Protein AF-0000000082913498 (afdb_homodimer)

Nearest PDB structures (foldseek):
  2z2r-assembly1_A  TM=8.458E-01  e=5.304E-20  Saccharomyces cerevisiae
  5g2e-assembly1_I  TM=8.192E-01  e=2.249E-18  Saccharomyces cerevisiae
  5day-assembly1_A  TM=7.873E-01  e=2.917E-09  Arabidopsis thaliana
  7mto-assembly1_A-2  TM=7.334E-01  e=2.317E-09  Homo sapiens
  5day-assembly1_B  TM=7.048E-01  e=5.846E-08  Arabidopsis thaliana

Solvent-accessible surface area (backbone atoms only — not comparable to full-atom values): 32397 Å² total; per-residue (Å²): 129,83,75,75,80,75,78,72,75,72,74,79,76,79,71,68,78,64,65,76,74,54,85,67,75,54,87,61,90,76,51,63,61,64,88,55,48,38,52,42,44,25,41,51,55,51,45,50,54,49,44,53,56,48,48,54,52,44,39,49,48,46,44,53,50,31,47,52,50,39,53,48,49,59,65,44,40,63,52,52,48,52,46,35,29,43,42,70,33,73,46,87,50,79,86,46,94,54,72,83,71,81,59,83,62,82,50,37,43,81,37,46,54,40,44,19,44,48,62,33,75,86,47,23,80,42,52,39,74,62,39,47,68,54,34,48,37,39,64,48,70,46,76,44,63,33,56,58,83,58,24,39,40,31,40,39,39,34,38,49,92,56,87,32,46,69,51,49,61,48,40,36,37,35,30,26,53,57,80,68,64,100,56,63,66,39,69,41,40,42,91,79,47,48,67,44,78,89,50,34,49,45,47,42,80,42,78,38,74,45,78,69,65,91,75,65,83,81,67,74,80,46,67,44,76,44,80,38,82,48,85,31,46,70,46,67,27,56,50,75,80,79,62,74,59,61,83,77,46,54,69,66,56,48,50,50,49,50,51,51,52,49,51,52,49,50,46,53,48,43,41,63,66,42,43,60,75,38,36,69,64,41,51,76,132,83,76,74,78,75,77,70,73,73,71,79,75,79,67,66,77,64,65,76,75,54,84,65,75,54,87,62,89,75,50,64,60,64,89,54,48,36,53,43,47,24,41,50,55,52,45,50,54,49,45,53,55,48,47,54,52,44,39,51,49,46,43,53,50,31,47,53,51,38,52,47,51,57,66,46,41,64,53,53,50,51,46,35,29,42,42,69,32,73,48,88,51,79,86,46,95,55,72,83,71,80,59,83,61,82,50,37,44,79,38,46,53,40,43,18,44,48,62,31,75,86,46,23,80,44,53,38,75,61,38,48,68,54,34,48,36,39,63,45,72,48,77,44,64,33,59,58,82,58,24,40,39,31,40,39,38,34,37,49,93,56,85,32,45,69,52,49,62,48,39,35,37,37,30,24,55,57,78,71,61,98,56,61,68,38,67,42,40,42,90,79,48,47,67,44,78,90,50,32,49,45,46,42,81,40,78,39,76,45,78,68,64,89,78,65,83,81,66,74,81,46,67,46,76,43,79,40,83,47,84,31,46,70,46,67,27,56,49,76,80,78,62,69,60,61,84,75,46,52,70,68,57,46,51,49,48,50,50,51,51,50,52,51,48,51,45,54,49,42,42,64,72,42,43,60,76,38,36,69,65,40,51,75

Structure (mmCIF, N/CA/C/O backbone):
data_AF-0000000082913498-model_v1
#
loop_
_entity.id
_entity.type
_entity.pdbx_description
1 polymer 'Nucleosome assembly protein'
#
loop_
_atom_site.group_PDB
_atom_site.id
_atom_site.type_symbol
_atom_site.label_atom_id
_atom_site.label_alt_id
_atom_site.label_comp_id
_atom_site.label_asym_id
_atom_site.label_entity_id
_atom_site.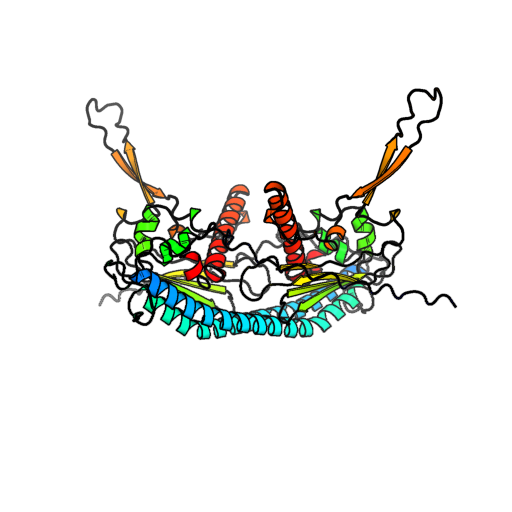label_seq_id
_atom_site.pdbx_PDB_ins_code
_atom_site.Cartn_x
_atom_site.Cartn_y
_atom_site.Cartn_z
_atom_site.occupancy
_atom_site.B_iso_or_equiv
_atom_site.auth_seq_id
_atom_site.auth_comp_id
_atom_site.auth_asym_id
_atom_site.auth_atom_id
_atom_site.pdbx_PDB_model_num
ATOM 1 N N . MET A 1 1 ? -52.719 -20.5 -25.984 1 22.86 1 MET A N 1
ATOM 2 C CA . MET A 1 1 ? -52.031 -19.266 -26.375 1 22.86 1 MET A CA 1
ATOM 3 C C . MET A 1 1 ? -51.438 -18.562 -25.172 1 22.86 1 MET A C 1
ATOM 5 O O . MET A 1 1 ? -51.156 -17.359 -25.219 1 22.86 1 MET A O 1
ATOM 9 N N . PHE A 1 2 ? -51.312 -19.266 -24.094 1 24.94 2 PHE A N 1
ATOM 10 C CA . PHE A 1 2 ? -51.062 -18.828 -22.734 1 24.94 2 PHE A CA 1
ATOM 11 C C . PHE A 1 2 ? -49.688 -18.156 -22.625 1 24.94 2 PHE A C 1
ATOM 13 O O . PHE A 1 2 ? -48.688 -18.797 -22.859 1 24.94 2 PHE A O 1
ATOM 20 N N . ALA A 1 3 ? -49.719 -16.812 -22.953 1 23.58 3 ALA A N 1
ATOM 21 C CA . ALA A 1 3 ? -48.625 -15.828 -23.047 1 23.58 3 ALA A CA 1
ATOM 22 C C . ALA A 1 3 ? -47.875 -15.711 -21.719 1 23.58 3 ALA A C 1
ATOM 24 O O . ALA A 1 3 ? -48.469 -15.422 -20.672 1 23.58 3 ALA A O 1
ATOM 25 N N . GLY A 1 4 ? -46.938 -16.609 -21.484 1 21.88 4 GLY A N 1
ATOM 26 C CA . GLY A 1 4 ? -46.125 -16.797 -20.312 1 21.88 4 GLY A CA 1
ATOM 27 C C . GLY A 1 4 ? -45.438 -15.516 -19.844 1 21.88 4 GLY A C 1
ATOM 28 O O . GLY A 1 4 ? -44.781 -14.828 -20.625 1 21.88 4 GLY A O 1
ATOM 29 N N . LYS A 1 5 ? -46.156 -14.828 -18.812 1 27.31 5 LYS A N 1
ATOM 30 C CA . LYS A 1 5 ? -45.719 -13.586 -18.188 1 27.31 5 LYS A CA 1
ATOM 31 C C . LYS A 1 5 ? -44.25 -13.625 -17.844 1 27.31 5 LYS A C 1
ATOM 33 O O . LYS A 1 5 ? -43.781 -14.555 -17.172 1 27.31 5 LYS A O 1
ATOM 38 N N . SER A 1 6 ? -43.406 -13.062 -18.703 1 22.58 6 SER A N 1
ATOM 39 C CA . SER A 1 6 ? -41.969 -12.852 -18.641 1 22.58 6 SER A CA 1
ATOM 40 C C . SER A 1 6 ? -41.531 -12.227 -17.312 1 22.58 6 SER A C 1
ATOM 42 O O . SER A 1 6 ? -42.031 -11.148 -16.953 1 22.58 6 SER A O 1
ATOM 44 N N . LEU A 1 7 ? -41.438 -13.016 -16.266 1 24.48 7 LEU A N 1
ATOM 45 C CA . LEU A 1 7 ? -41.031 -12.609 -14.93 1 24.48 7 LEU A CA 1
ATOM 46 C C . LEU A 1 7 ? -39.812 -11.664 -15 1 24.48 7 LEU A C 1
ATOM 48 O O . LEU A 1 7 ? -38.719 -12.086 -15.375 1 24.48 7 LEU A O 1
ATOM 52 N N . GLN A 1 8 ? -40.031 -10.445 -15.328 1 20.69 8 GLN A N 1
ATOM 53 C CA . GLN A 1 8 ? -39.031 -9.375 -15.32 1 20.69 8 GLN A CA 1
ATOM 54 C C . GLN A 1 8 ? -38.312 -9.289 -13.977 1 20.69 8 GLN A C 1
ATOM 56 O O . GLN A 1 8 ? -38.938 -8.977 -12.961 1 20.69 8 GLN A O 1
ATOM 61 N N . LYS A 1 9 ? -37.406 -10.125 -13.711 1 24 9 LYS A N 1
ATOM 62 C CA . LYS A 1 9 ? -36.594 -10.047 -12.5 1 24 9 LYS A CA 1
ATOM 63 C C . LYS A 1 9 ? -36.156 -8.617 -12.242 1 24 9 LYS A C 1
ATOM 65 O O . LYS A 1 9 ? -35.469 -8.008 -13.086 1 24 9 LYS A O 1
ATOM 70 N N . LYS A 1 10 ? -36.969 -7.906 -11.477 1 25.33 10 LYS A N 1
ATOM 71 C CA . LYS A 1 10 ? -36.531 -6.594 -11 1 25.33 10 LYS A CA 1
ATOM 72 C C . LYS A 1 10 ? -35.062 -6.625 -10.57 1 25.33 10 LYS A C 1
ATOM 74 O O . LYS A 1 10 ? -34.625 -7.57 -9.914 1 25.33 10 LYS A O 1
ATOM 79 N N . ALA A 1 11 ? -34.25 -5.832 -11.242 1 24.7 11 ALA A N 1
ATOM 80 C CA . ALA A 1 11 ? -32.812 -5.645 -11.047 1 24.7 11 ALA A CA 1
ATOM 81 C C . ALA A 1 11 ? -32.5 -5.375 -9.578 1 24.7 11 ALA A C 1
ATOM 83 O O . ALA A 1 11 ? -33.188 -4.609 -8.914 1 24.7 11 ALA A O 1
ATOM 84 N N . PRO A 1 12 ? -31.828 -6.309 -8.891 1 23.59 12 PRO A N 1
ATOM 85 C CA . PRO A 1 12 ? -31.562 -6.113 -7.465 1 23.59 12 PRO A CA 1
ATOM 86 C C . PRO A 1 12 ? -31.031 -4.719 -7.148 1 23.59 12 PRO A C 1
ATOM 88 O O . PRO A 1 12 ? -30.266 -4.152 -7.93 1 23.59 12 PRO A O 1
ATOM 91 N N . GLU A 1 13 ? -31.828 -3.869 -6.531 1 23.19 13 GLU A N 1
ATOM 92 C CA . GLU A 1 13 ? -31.531 -2.523 -6.055 1 23.19 13 GLU A CA 1
ATOM 93 C C . GLU A 1 13 ? -30.156 -2.467 -5.406 1 23.19 13 GLU A C 1
ATOM 95 O O . GLU A 1 13 ? -29.828 -3.285 -4.539 1 23.19 13 GLU A O 1
ATOM 100 N N . VAL A 1 14 ? -29.156 -1.965 -6.078 1 24.67 14 VAL A N 1
ATOM 101 C CA . VAL A 1 14 ? -27.75 -1.746 -5.734 1 24.67 14 VAL A CA 1
ATOM 102 C C . VAL A 1 14 ? -27.656 -1.043 -4.383 1 24.67 14 VAL A C 1
ATOM 104 O O . VAL A 1 14 ? -28.219 0.04 -4.195 1 24.67 14 VAL A O 1
ATOM 107 N N . GLU A 1 15 ? -27.641 -1.832 -3.371 1 24.17 15 GLU A N 1
ATOM 108 C CA . GLU A 1 15 ? -27.594 -1.285 -2.018 1 24.17 15 GLU A CA 1
ATOM 109 C C . GLU A 1 15 ? -26.484 -0.237 -1.889 1 24.17 15 GLU A C 1
ATOM 111 O O . GLU A 1 15 ? -25.469 -0.311 -2.578 1 24.17 15 GLU A O 1
ATOM 116 N N . PRO A 1 16 ? -26.766 0.846 -1.164 1 24.5 16 PRO A N 1
ATOM 117 C CA . PRO A 1 16 ? -25.953 2.059 -1.035 1 24.5 16 PRO A CA 1
ATOM 118 C C . PRO A 1 16 ? -24.531 1.771 -0.554 1 24.5 16 PRO A C 1
ATOM 120 O O . PRO A 1 16 ? -24.297 0.757 0.105 1 24.5 16 PRO A O 1
ATOM 123 N N . GLU A 1 17 ? -23.562 2.328 -1.152 1 25.02 17 GLU A N 1
ATOM 124 C CA . GLU A 1 17 ? -22.094 2.402 -1.129 1 25.02 17 GLU A CA 1
ATOM 125 C C . GLU A 1 17 ? -21.578 2.598 0.292 1 25.02 17 GLU A C 1
ATOM 127 O O . GLU A 1 17 ? -21.984 3.529 0.987 1 25.02 17 GLU A O 1
ATOM 132 N N . ILE A 1 18 ? -21.328 1.613 0.997 1 25.02 18 ILE A N 1
ATOM 133 C CA . ILE A 1 18 ? -20.797 1.727 2.354 1 25.02 18 ILE A CA 1
ATOM 134 C C . ILE A 1 18 ? -19.562 2.611 2.355 1 25.02 18 ILE A C 1
ATOM 136 O O . ILE A 1 18 ? -18.531 2.242 1.793 1 25.02 18 ILE A O 1
ATOM 140 N N . VAL A 1 19 ? -19.547 3.918 2.332 1 27.22 19 VAL A N 1
ATOM 141 C CA . VAL A 1 19 ? -18.531 4.949 2.508 1 27.22 19 VAL A CA 1
ATOM 142 C C . VAL A 1 19 ? -17.797 4.734 3.832 1 27.22 19 VAL A C 1
ATOM 144 O O . VAL A 1 19 ? -18.406 4.352 4.832 1 27.22 19 VAL A O 1
ATOM 147 N N . PRO A 1 20 ? -16.578 4.344 3.789 1 31.3 20 PRO A N 1
ATOM 148 C CA . PRO A 1 20 ? -15.859 4.289 5.066 1 31.3 20 PRO A CA 1
ATOM 149 C C . PRO A 1 20 ? -16.297 5.379 6.039 1 31.3 20 PRO A C 1
ATOM 151 O O . PRO A 1 20 ? -16.594 6.504 5.617 1 31.3 20 PRO A O 1
ATOM 154 N N . GLU A 1 21 ? -16.688 4.965 7.176 1 29.7 21 GLU A N 1
ATOM 155 C CA . GLU A 1 21 ? -17.234 5.844 8.211 1 29.7 21 GLU A CA 1
ATOM 156 C C . GLU A 1 21 ? -16.266 6.984 8.523 1 29.7 21 GLU A C 1
ATOM 158 O O . GLU A 1 21 ? -15.188 6.75 9.07 1 29.7 21 GLU A O 1
ATOM 163 N N . TYR A 1 22 ? -15.828 7.965 7.598 1 33 22 TYR A N 1
ATOM 164 C CA . TYR A 1 22 ? -15.508 9.234 8.242 1 33 22 TYR A CA 1
ATOM 165 C C . TYR A 1 22 ? -16.234 9.367 9.578 1 33 22 TYR A C 1
ATOM 167 O O . TYR A 1 22 ? -17.25 8.727 9.797 1 33 22 TYR A O 1
ATOM 175 N N . PRO A 1 23 ? -15.547 9.922 10.664 1 33.66 23 PRO A N 1
ATOM 176 C CA . PRO A 1 23 ? -16.453 10.062 11.797 1 33.66 23 PRO A CA 1
ATOM 177 C C . PRO A 1 23 ? -17.922 10.133 11.367 1 33.66 23 PRO A C 1
ATOM 179 O O . PRO A 1 23 ? -18.25 10.781 10.367 1 33.66 23 PRO A O 1
ATOM 182 N N . ASP A 1 24 ? -18.562 9.031 11.398 1 33.25 24 ASP A N 1
ATOM 183 C CA . ASP A 1 24 ? -20.016 8.961 11.25 1 33.25 24 ASP A CA 1
ATOM 184 C C . ASP A 1 24 ? -20.656 10.312 11.547 1 33.25 24 ASP A C 1
ATOM 186 O O . ASP A 1 24 ? -20.344 10.953 12.555 1 33.25 24 ASP A O 1
ATOM 190 N N . ASP A 1 25 ? -21.047 10.969 10.469 1 34.12 25 ASP A N 1
ATOM 191 C CA . ASP A 1 25 ? -22.141 11.914 10.641 1 34.12 25 ASP A CA 1
ATOM 192 C C . ASP A 1 25 ? -23.203 11.367 11.594 1 34.12 25 ASP A C 1
ATOM 194 O O . ASP A 1 25 ? -24.109 10.648 11.164 1 34.12 25 ASP A O 1
ATOM 198 N N . ASP A 1 26 ? -22.891 10.766 12.664 1 33.53 26 ASP A N 1
ATOM 199 C CA . ASP A 1 26 ? -24.078 10.75 13.508 1 33.53 26 ASP A CA 1
ATOM 200 C C . ASP A 1 26 ? -24.984 11.945 13.203 1 33.53 26 ASP A C 1
ATOM 202 O O . ASP A 1 26 ? -24.484 13.055 12.969 1 33.53 26 ASP A O 1
ATOM 206 N N . ASP A 1 27 ? -26.078 11.719 12.617 1 38.12 27 ASP A N 1
ATOM 207 C CA . ASP A 1 27 ? -27.219 12.617 12.414 1 38.12 27 ASP A CA 1
ATOM 208 C C . ASP A 1 27 ? -27.25 13.703 13.492 1 38.12 27 ASP A C 1
ATOM 210 O O . ASP A 1 27 ? -28.219 14.469 13.57 1 38.12 27 ASP A O 1
ATOM 214 N N . GLY A 1 28 ? -26.562 13.422 14.664 1 39.97 28 GLY A N 1
ATOM 215 C CA . GLY A 1 28 ? -26.672 14.625 15.484 1 39.97 28 GLY A CA 1
ATOM 216 C C . GLY A 1 28 ? -25.922 15.812 14.898 1 39.97 28 GLY A C 1
ATOM 217 O O . GLY A 1 28 ? -25.078 15.648 14.023 1 39.97 28 GLY A O 1
ATOM 218 N N . ASP A 1 29 ? -26.219 17.141 15.07 1 46.59 29 ASP A N 1
ATOM 219 C CA . ASP A 1 29 ? -25.734 18.484 14.797 1 46.59 29 ASP A CA 1
ATOM 220 C C . ASP A 1 29 ? -24.219 18.594 15.023 1 46.59 29 ASP A C 1
ATOM 222 O O . ASP A 1 29 ? -23.766 19.406 15.828 1 46.59 29 ASP A O 1
ATOM 226 N N . PHE A 1 30 ? -23.453 17.562 14.836 1 51.53 30 PHE A N 1
ATOM 227 C CA . PHE A 1 30 ? -22.031 17.797 15.07 1 51.53 30 PHE A CA 1
ATOM 228 C C . PHE A 1 30 ? -21.469 18.75 14.031 1 51.53 30 PHE A C 1
ATOM 230 O O . PHE A 1 30 ? -21.453 18.438 12.836 1 51.53 30 PHE A O 1
ATOM 237 N N . ASP A 1 31 ? -21.328 19.938 14.258 1 64.75 31 ASP A N 1
ATOM 238 C CA . ASP A 1 31 ? -20.656 21 13.508 1 64.75 31 ASP A CA 1
ATOM 239 C C . ASP A 1 31 ? -19.141 20.906 13.68 1 64.75 31 ASP A C 1
ATOM 241 O O . ASP A 1 31 ? -18.609 21.328 14.711 1 64.75 31 ASP A O 1
ATOM 245 N N . PRO A 1 32 ? -18.438 20.156 12.797 1 66.31 32 PRO A N 1
ATOM 246 C CA . PRO A 1 32 ? -16.984 20.047 12.922 1 66.31 32 PRO A CA 1
ATOM 247 C C . PRO A 1 32 ? -16.297 21.391 13.141 1 66.31 32 PRO A C 1
ATOM 249 O O . PRO A 1 32 ? -15.141 21.438 13.562 1 66.31 32 PRO A O 1
ATOM 252 N N . MET A 1 33 ? -17.047 22.328 12.867 1 74.94 33 MET A N 1
ATOM 253 C CA . MET A 1 33 ? -16.484 23.672 13.047 1 74.94 33 MET A CA 1
ATOM 254 C C . MET A 1 33 ? -16.938 24.266 14.375 1 74.94 33 MET A C 1
ATOM 256 O O . MET A 1 33 ? -16.609 25.422 14.672 1 74.94 33 MET A O 1
ATOM 260 N N . ALA A 1 34 ? -17.578 23.328 15.109 1 74.12 34 ALA A N 1
ATOM 261 C CA . ALA A 1 34 ? -18.062 23.828 16.391 1 74.12 34 ALA A CA 1
ATOM 262 C C . ALA A 1 34 ? -16.922 24.281 17.297 1 74.12 34 ALA A C 1
ATOM 264 O O . ALA A 1 34 ? -15.93 23.547 17.453 1 74.12 34 ALA A O 1
ATOM 265 N N . GLY A 1 35 ? -16.906 25.469 17.766 1 80.5 35 GLY A N 1
ATOM 266 C CA . GLY A 1 35 ? -15.922 25.984 18.703 1 80.5 35 GLY A CA 1
ATOM 267 C C . GLY A 1 35 ? -14.867 26.859 18.047 1 80.5 35 GLY A C 1
ATOM 268 O O . GLY A 1 35 ? -14.078 27.516 18.734 1 80.5 35 GLY A O 1
ATOM 269 N N . LEU A 1 36 ? -14.898 26.797 16.766 1 87.69 36 LEU A N 1
ATOM 270 C CA . LEU A 1 36 ? -13.938 27.641 16.062 1 87.69 36 LEU A CA 1
ATOM 271 C C . LEU A 1 36 ? -14.422 29.094 16 1 87.69 36 LEU A C 1
ATOM 273 O O . LEU A 1 36 ? -15.633 29.344 15.977 1 87.69 36 LEU A O 1
ATOM 277 N N . THR A 1 37 ? -13.438 29.984 16.047 1 89.75 37 THR A N 1
ATOM 278 C CA . THR A 1 37 ? -13.781 31.391 15.859 1 89.75 37 THR A CA 1
ATOM 279 C C . THR A 1 37 ? -14.273 31.641 14.438 1 89.75 37 THR A C 1
ATOM 281 O O . THR A 1 37 ? -14.039 30.828 13.539 1 89.75 37 THR A O 1
ATOM 284 N N . ALA A 1 38 ? -14.922 32.719 14.234 1 88.56 38 ALA A N 1
ATOM 285 C CA . ALA A 1 38 ? -15.445 33.062 12.914 1 88.56 38 ALA A CA 1
ATOM 286 C C . ALA A 1 38 ? -14.32 33.156 11.891 1 88.56 38 ALA A C 1
ATOM 288 O O . ALA A 1 38 ? -14.477 32.719 10.742 1 88.56 38 ALA A O 1
ATOM 289 N N . GLY A 1 39 ? -13.227 33.75 12.305 1 89.06 39 GLY A N 1
ATOM 290 C CA . GLY A 1 39 ? -12.086 33.875 11.406 1 89.06 39 GLY A CA 1
ATOM 291 C C . GLY A 1 39 ? -11.562 32.531 10.945 1 89.06 39 GLY A C 1
ATOM 292 O O . GLY A 1 39 ? -11.297 32.312 9.758 1 89.06 39 GLY A O 1
ATOM 293 N N . VAL A 1 40 ? -11.516 31.625 11.875 1 92.81 40 VAL A N 1
ATOM 294 C CA . VAL A 1 40 ? -11.016 30.281 11.562 1 92.81 40 VAL A CA 1
ATOM 295 C C . VAL A 1 40 ? -12.047 29.531 10.734 1 92.81 40 VAL A C 1
ATOM 297 O O . VAL A 1 40 ? -11.695 28.797 9.812 1 92.81 40 VAL A O 1
ATOM 300 N N . GLN A 1 41 ? -13.273 29.719 10.992 1 92.56 41 GLN A N 1
ATOM 301 C CA . GLN A 1 41 ? -14.328 29.078 10.211 1 92.56 41 GLN A CA 1
ATOM 302 C C . GLN A 1 41 ? -14.25 29.5 8.742 1 92.56 41 GLN A C 1
ATOM 304 O O . GLN A 1 41 ? -14.391 28.672 7.844 1 92.56 41 GLN A O 1
ATOM 309 N N . ARG A 1 42 ? -14.047 30.766 8.523 1 92.62 42 ARG A N 1
ATOM 310 C CA . ARG A 1 42 ? -13.922 31.266 7.152 1 92.62 42 ARG A CA 1
ATOM 311 C C . ARG A 1 42 ? -12.742 30.594 6.441 1 92.62 42 ARG A C 1
ATOM 313 O O . ARG A 1 42 ? -12.852 30.234 5.27 1 92.62 42 ARG A O 1
ATOM 320 N N . ARG A 1 43 ? -11.734 30.484 7.184 1 94.62 43 ARG A N 1
ATOM 321 C CA . ARG A 1 43 ? -10.547 29.891 6.594 1 94.62 43 ARG A CA 1
ATOM 322 C C . ARG A 1 43 ? -10.758 28.406 6.32 1 94.62 43 ARG A C 1
ATOM 324 O O . ARG A 1 43 ? -10.289 27.875 5.305 1 94.62 43 ARG A O 1
ATOM 331 N N . VAL A 1 44 ? -11.492 27.719 7.168 1 94.94 44 VAL A N 1
ATOM 332 C CA . VAL A 1 44 ? -11.797 26.297 6.957 1 94.94 44 VAL A CA 1
ATOM 333 C C . VAL A 1 44 ? -12.664 26.141 5.711 1 94.94 44 VAL A C 1
ATOM 335 O O . VAL A 1 44 ? -12.445 25.234 4.91 1 94.94 44 VAL A O 1
ATOM 338 N N . LEU A 1 45 ? -13.57 27.016 5.551 1 94.12 45 LEU A N 1
ATOM 339 C CA . LEU A 1 45 ? -14.406 26.969 4.355 1 94.12 45 LEU A CA 1
ATOM 340 C C . LEU A 1 45 ? -13.578 27.203 3.1 1 94.12 45 LEU A C 1
ATOM 342 O O . LEU A 1 45 ? -13.805 26.547 2.074 1 94.12 45 LEU A O 1
ATOM 346 N N . ALA A 1 46 ? -12.648 28.109 3.184 1 95.12 46 ALA A N 1
ATOM 347 C CA . ALA A 1 46 ? -11.742 28.344 2.064 1 95.12 46 ALA A CA 1
ATOM 348 C C . ALA A 1 46 ? -10.914 27.109 1.753 1 95.12 46 ALA A C 1
ATOM 350 O O . ALA A 1 46 ? -10.719 26.766 0.585 1 95.12 46 ALA A O 1
ATOM 351 N N . LEU A 1 47 ? -10.453 26.469 2.816 1 97.06 47 LEU A N 1
ATOM 352 C CA . LEU A 1 47 ? -9.656 25.266 2.65 1 97.06 47 LEU A CA 1
ATOM 353 C C . LEU A 1 47 ? -10.484 24.156 2.004 1 97.06 47 LEU A C 1
ATOM 355 O O . LEU A 1 47 ? -9.961 23.375 1.205 1 97.06 47 LEU A O 1
ATOM 359 N N . LYS A 1 48 ? -11.727 24.062 2.354 1 95.38 48 LYS A N 1
ATOM 360 C CA . LYS A 1 48 ? -12.594 23.047 1.768 1 95.38 48 LYS A CA 1
ATOM 361 C C . LYS A 1 48 ? -12.758 23.266 0.267 1 95.38 48 LYS A C 1
ATOM 363 O O . LYS A 1 48 ? -12.891 22.312 -0.496 1 95.38 48 LYS A O 1
ATOM 368 N N . LYS A 1 49 ? -12.758 24.516 -0.159 1 95.75 49 LYS A N 1
ATOM 369 C CA . LYS A 1 49 ? -12.812 24.797 -1.59 1 95.75 49 LYS A CA 1
ATOM 370 C C . LYS A 1 49 ? -11.539 24.312 -2.289 1 95.75 49 LYS A C 1
ATOM 372 O O . LYS A 1 49 ? -11.609 23.734 -3.373 1 95.75 49 LYS A O 1
ATOM 377 N N . VAL A 1 50 ? -10.438 24.609 -1.668 1 96.94 50 VAL A N 1
ATOM 378 C CA . VAL A 1 50 ? -9.18 24.109 -2.205 1 96.94 50 VAL A CA 1
ATOM 379 C C . VAL A 1 50 ? -9.203 22.594 -2.266 1 96.94 50 VAL A C 1
ATOM 381 O O . VAL A 1 50 ? -8.766 21.984 -3.252 1 96.94 50 VAL A O 1
ATOM 384 N N . GLN A 1 51 ? -9.766 21.938 -1.231 1 96.25 51 GLN A N 1
ATOM 385 C CA . GLN A 1 51 ? -9.859 20.484 -1.156 1 96.25 51 GLN A CA 1
ATOM 386 C C . GLN A 1 51 ? -10.68 19.922 -2.312 1 96.25 51 GLN A C 1
ATOM 388 O O . GLN A 1 51 ? -10.344 18.875 -2.877 1 96.25 51 GLN A O 1
ATOM 393 N N . THR A 1 52 ? -11.727 20.609 -2.631 1 96.06 52 THR A N 1
ATOM 394 C CA . THR A 1 52 ? -12.57 20.172 -3.732 1 96.06 52 THR A CA 1
ATOM 395 C C . THR A 1 52 ? -11.781 20.141 -5.039 1 96.06 52 THR A C 1
ATOM 397 O O . THR A 1 52 ? -11.906 19.188 -5.816 1 96.06 52 THR A O 1
ATOM 400 N N . LYS A 1 53 ? -10.977 21.125 -5.273 1 96.5 53 LYS A N 1
ATOM 401 C CA . LYS A 1 53 ? -10.117 21.156 -6.457 1 96.5 53 LYS A CA 1
ATOM 402 C C . LYS A 1 53 ? -9.102 20.031 -6.418 1 96.5 53 LYS A C 1
ATOM 404 O O . LYS A 1 53 ? -8.852 19.375 -7.434 1 96.5 53 LYS A O 1
ATOM 409 N N . ALA A 1 54 ? -8.586 19.828 -5.262 1 95.5 54 ALA A N 1
ATOM 410 C CA . ALA A 1 54 ? -7.598 18.766 -5.09 1 95.5 54 ALA A CA 1
ATOM 411 C C . ALA A 1 54 ? -8.219 17.391 -5.324 1 95.5 54 ALA A C 1
ATOM 413 O O . ALA A 1 54 ? -7.59 16.516 -5.922 1 95.5 54 ALA A O 1
ATOM 414 N N . ASP A 1 55 ? -9.398 17.234 -4.879 1 93.12 55 ASP A N 1
ATOM 415 C CA . ASP A 1 55 ? -10.109 15.977 -5.062 1 93.12 55 ASP A CA 1
ATOM 416 C C . ASP A 1 55 ? -10.32 15.68 -6.547 1 93.12 55 ASP A C 1
ATOM 418 O O . ASP A 1 55 ? -10.203 14.531 -6.977 1 93.12 55 ASP A O 1
ATOM 422 N N . GLU A 1 56 ? -10.633 16.656 -7.254 1 93.12 56 GLU A N 1
ATOM 423 C CA . GLU A 1 56 ? -10.828 16.484 -8.688 1 93.12 56 GLU A CA 1
ATOM 424 C C . GLU A 1 56 ? -9.523 16.062 -9.367 1 93.12 56 GLU A C 1
ATOM 426 O O . GLU A 1 56 ? -9.516 15.172 -10.219 1 93.12 56 GLU A O 1
ATOM 431 N N . LEU A 1 57 ? -8.516 16.719 -8.992 1 94.12 57 LEU A N 1
ATOM 432 C CA . LEU A 1 57 ? -7.211 16.375 -9.539 1 94.12 57 LEU A CA 1
ATOM 433 C C . LEU A 1 57 ? -6.805 14.961 -9.125 1 94.12 57 LEU A C 1
ATOM 435 O O . LEU A 1 57 ? -6.23 14.219 -9.922 1 94.12 57 LEU A O 1
ATOM 439 N N . ALA A 1 58 ? -7.109 14.633 -7.875 1 91.38 58 ALA A N 1
ATOM 440 C CA . ALA A 1 58 ? -6.809 13.297 -7.367 1 91.38 58 ALA A CA 1
ATOM 441 C C . ALA A 1 58 ? -7.57 12.227 -8.148 1 91.38 58 ALA A C 1
ATOM 443 O O . ALA A 1 58 ? -7.039 11.148 -8.414 1 91.38 58 ALA A O 1
ATOM 444 N N . LYS A 1 59 ? -8.758 12.523 -8.445 1 88.12 59 LYS A N 1
ATOM 445 C CA . LYS A 1 59 ? -9.547 11.609 -9.258 1 88.12 59 LYS A CA 1
ATOM 446 C C . LYS A 1 59 ? -8.898 11.383 -10.617 1 88.12 59 LYS A C 1
ATOM 448 O O . LYS A 1 59 ? -8.805 10.25 -11.094 1 88.12 59 LYS A O 1
ATOM 453 N N . GLN A 1 60 ? -8.438 12.414 -11.211 1 90 60 GLN A N 1
ATOM 454 C CA . GLN A 1 60 ? -7.758 12.305 -12.492 1 90 60 GLN A CA 1
ATOM 455 C C . GLN A 1 60 ? -6.461 11.516 -12.359 1 90 60 GLN A C 1
ATOM 457 O O . GLN A 1 60 ? -6.129 10.703 -13.227 1 90 60 GLN A O 1
ATOM 462 N N . PHE A 1 61 ? -5.758 11.727 -11.336 1 90.38 61 PHE A N 1
ATOM 463 C CA . PHE A 1 61 ? -4.539 10.977 -11.062 1 90.38 61 PHE A CA 1
ATOM 464 C C . PHE A 1 61 ? -4.832 9.484 -10.961 1 90.38 61 PHE A C 1
ATOM 466 O O . PHE A 1 61 ? -4.117 8.664 -11.547 1 90.38 61 PHE A O 1
ATOM 473 N N . ALA A 1 62 ? -5.848 9.195 -10.258 1 86.69 62 ALA A N 1
ATOM 474 C CA . ALA A 1 62 ? -6.227 7.793 -10.086 1 86.69 62 ALA A CA 1
ATOM 475 C C . ALA A 1 62 ? -6.562 7.148 -11.422 1 86.69 62 ALA A C 1
ATOM 477 O O . ALA A 1 62 ? -6.18 6.004 -11.688 1 86.69 62 ALA A O 1
ATOM 478 N N . ILE A 1 63 ? -7.242 7.855 -12.227 1 87.06 63 ILE A N 1
ATOM 479 C CA . ILE A 1 63 ? -7.617 7.367 -13.547 1 87.06 63 ILE A CA 1
ATOM 480 C C . ILE A 1 63 ? -6.363 7.133 -14.383 1 87.06 63 ILE A C 1
ATOM 482 O O . ILE A 1 63 ? -6.223 6.086 -15.023 1 87.06 63 ILE A O 1
ATOM 486 N N . ASP A 1 64 ? -5.477 8.086 -14.352 1 90.81 64 ASP A N 1
ATOM 487 C CA . ASP A 1 64 ? -4.258 7.965 -15.148 1 90.81 64 ASP A CA 1
ATOM 488 C C . ASP A 1 64 ? -3.367 6.844 -14.617 1 90.81 64 ASP A C 1
ATOM 490 O O . ASP A 1 64 ? -2.693 6.16 -15.391 1 90.81 64 ASP A O 1
ATOM 494 N N . GLN A 1 65 ? -3.361 6.664 -13.297 1 90.31 65 GLN A N 1
ATOM 495 C CA . GLN A 1 65 ? -2.639 5.543 -12.711 1 90.31 65 GLN A CA 1
ATOM 496 C C . GLN A 1 65 ? -3.211 4.211 -13.18 1 90.31 65 GLN A C 1
ATOM 498 O O . GLN A 1 65 ? -2.461 3.295 -13.531 1 90.31 65 GLN A O 1
ATOM 503 N N . ALA A 1 66 ? -4.508 4.109 -13.172 1 87.25 66 ALA A N 1
ATOM 504 C CA . ALA A 1 66 ? -5.164 2.883 -13.617 1 87.25 66 ALA A CA 1
ATOM 505 C C . ALA A 1 66 ? -4.871 2.604 -15.094 1 87.25 66 ALA A C 1
ATOM 507 O O . ALA A 1 66 ? -4.621 1.457 -15.477 1 87.25 66 ALA A O 1
ATOM 508 N N . LYS A 1 67 ? -4.898 3.641 -15.859 1 91.44 67 LYS A N 1
ATOM 509 C CA . LYS A 1 67 ? -4.598 3.49 -17.281 1 91.44 67 LYS A CA 1
ATOM 510 C C . LYS A 1 67 ? -3.164 3.006 -17.484 1 91.44 67 LYS A C 1
ATOM 512 O O . LYS A 1 67 ? -2.914 2.141 -18.328 1 91.44 67 LYS A O 1
ATOM 517 N N . LEU A 1 68 ? -2.273 3.596 -16.766 1 93.69 68 LEU A N 1
ATOM 518 C CA . LEU A 1 68 ? -0.88 3.17 -16.844 1 93.69 68 LEU A CA 1
ATOM 519 C C . LEU A 1 68 ? -0.732 1.711 -16.438 1 93.69 68 LEU A C 1
ATOM 521 O O . LEU A 1 68 ? -0.037 0.938 -17.094 1 93.69 68 LEU A O 1
ATOM 525 N N . GLN A 1 69 ? -1.38 1.341 -15.328 1 91 69 GLN A N 1
ATOM 526 C CA . GLN A 1 69 ? -1.339 -0.043 -14.867 1 91 69 GLN A CA 1
ATOM 527 C C . GLN A 1 69 ? -1.912 -0.99 -15.922 1 91 69 GLN A C 1
ATOM 529 O O . GLN A 1 69 ? -1.32 -2.031 -16.219 1 91 69 GLN A O 1
ATOM 534 N N . ALA A 1 70 ? -3.018 -0.622 -16.516 1 91.19 70 ALA A N 1
ATOM 535 C CA . ALA A 1 70 ? -3.654 -1.444 -17.531 1 91.19 70 ALA A CA 1
ATOM 536 C C . ALA A 1 70 ? -2.738 -1.62 -18.75 1 91.19 70 ALA A C 1
ATOM 538 O O . ALA A 1 70 ? -2.637 -2.715 -19.297 1 91.19 70 ALA A O 1
ATOM 539 N N . GLU A 1 71 ? -2.125 -0.561 -19.109 1 95.12 71 GLU A N 1
ATOM 540 C CA . GLU A 1 71 ? -1.196 -0.612 -20.234 1 95.12 71 GLU A CA 1
ATOM 541 C C . GLU A 1 71 ? -0.072 -1.611 -19.984 1 95.12 71 GLU A C 1
ATOM 543 O O . GLU A 1 71 ? 0.284 -2.395 -20.859 1 95.12 71 GLU A O 1
ATOM 548 N N . TYR A 1 72 ? 0.451 -1.582 -18.859 1 94.19 72 TYR A N 1
ATOM 549 C CA . TYR A 1 72 ? 1.575 -2.461 -18.547 1 94.19 72 TYR A CA 1
ATOM 550 C C . TYR A 1 72 ? 1.105 -3.896 -18.344 1 94.19 72 TYR A C 1
ATOM 552 O O . TYR A 1 72 ? 1.826 -4.844 -18.672 1 94.19 72 TYR A O 1
ATOM 560 N N . MET A 1 73 ? -0.098 -4.066 -17.812 1 92.25 73 MET A N 1
ATOM 561 C CA . MET A 1 73 ? -0.631 -5.426 -17.734 1 92.25 73 MET A CA 1
ATOM 562 C C . MET A 1 73 ? -0.721 -6.059 -19.109 1 92.25 73 MET A C 1
ATOM 564 O O . MET A 1 73 ? -0.462 -7.25 -19.281 1 92.25 73 MET A O 1
ATOM 568 N N . LEU A 1 74 ? -1.031 -5.273 -20.078 1 93.94 74 LEU A N 1
ATOM 569 C CA . LEU A 1 74 ? -1.072 -5.754 -21.453 1 93.94 74 LEU A CA 1
ATOM 570 C C . LEU A 1 74 ? 0.323 -6.125 -21.938 1 93.94 74 LEU A C 1
ATOM 572 O O . LEU A 1 74 ? 0.496 -7.133 -22.641 1 93.94 74 LEU A O 1
ATOM 576 N N . LYS A 1 75 ? 1.289 -5.324 -21.562 1 96.69 75 LYS A N 1
ATOM 577 C CA . LYS A 1 75 ? 2.67 -5.594 -21.938 1 96.69 75 LYS A CA 1
ATOM 578 C C . LYS A 1 75 ? 3.191 -6.859 -21.266 1 96.69 75 LYS A C 1
ATOM 580 O O . LYS A 1 75 ? 4.012 -7.582 -21.828 1 96.69 75 LYS A O 1
ATOM 585 N N . PHE A 1 76 ? 2.723 -7.141 -20.031 1 96.81 76 PHE A N 1
ATOM 586 C CA . PHE A 1 76 ? 3.125 -8.344 -19.312 1 96.81 76 PHE A CA 1
ATOM 587 C C . PHE A 1 76 ? 2.443 -9.57 -19.891 1 96.81 76 PHE A C 1
ATOM 589 O O . PHE A 1 76 ? 2.938 -10.695 -19.75 1 96.81 76 PHE A O 1
ATOM 596 N N . GLY A 1 77 ? 1.396 -9.422 -20.578 1 96.19 77 GLY A N 1
ATOM 597 C CA . GLY A 1 77 ? 0.566 -10.492 -21.109 1 96.19 77 GLY A CA 1
ATOM 598 C C . GLY A 1 77 ? 1.365 -11.578 -21.797 1 96.19 77 GLY A C 1
ATOM 599 O O . GLY A 1 77 ? 1.314 -12.75 -21.406 1 96.19 77 GLY A O 1
ATOM 600 N N . PRO A 1 78 ? 2.133 -11.172 -22.781 1 97.88 78 PRO A N 1
ATOM 601 C CA . PRO A 1 78 ? 2.904 -12.164 -23.531 1 97.88 78 PRO A CA 1
ATOM 602 C C . PRO A 1 78 ? 3.893 -12.93 -22.656 1 97.88 78 PRO A C 1
ATOM 604 O O . PRO A 1 78 ? 4.164 -14.109 -22.906 1 97.88 78 PRO A O 1
ATOM 607 N N . LEU A 1 79 ? 4.406 -12.297 -21.688 1 98.06 79 LEU A N 1
ATOM 608 C CA . LEU A 1 79 ? 5.336 -12.961 -20.781 1 98.06 79 LEU A CA 1
ATOM 609 C C . LEU A 1 79 ? 4.609 -13.984 -19.922 1 98.06 79 LEU A C 1
ATOM 611 O O . LEU A 1 79 ? 5.121 -15.078 -19.672 1 98.06 79 LEU A O 1
ATOM 615 N N . TRP A 1 80 ? 3.424 -13.633 -19.5 1 97.69 80 TRP A N 1
ATOM 616 C CA . TRP A 1 80 ? 2.635 -14.555 -18.688 1 97.69 80 TRP A CA 1
ATOM 617 C C . TRP A 1 80 ? 2.113 -15.711 -19.547 1 97.69 80 TRP A C 1
ATOM 619 O O . TRP A 1 80 ? 1.985 -16.844 -19.062 1 97.69 80 TRP A O 1
ATOM 629 N N . ASP A 1 81 ? 1.896 -15.414 -20.844 1 98 81 ASP A N 1
ATOM 630 C CA . ASP A 1 81 ? 1.566 -16.5 -21.766 1 98 81 ASP A CA 1
ATOM 631 C C . ASP A 1 81 ? 2.725 -17.484 -21.891 1 98 81 ASP A C 1
ATOM 633 O O . ASP A 1 81 ? 2.516 -18.703 -21.875 1 98 81 ASP A O 1
ATOM 637 N N . GLU A 1 82 ? 3.863 -16.922 -22.062 1 97.81 82 GLU A N 1
ATOM 638 C CA . GLU A 1 82 ? 5.055 -17.75 -22.141 1 97.81 82 GLU A CA 1
ATOM 639 C C . GLU A 1 82 ? 5.242 -18.578 -20.859 1 97.81 82 GLU A C 1
ATOM 641 O O . GLU A 1 82 ? 5.547 -19.766 -20.922 1 97.81 82 GLU A O 1
ATOM 646 N N . ARG A 1 83 ? 5.074 -17.953 -19.703 1 98.25 83 ARG A N 1
ATOM 647 C CA . ARG A 1 83 ? 5.164 -18.656 -18.422 1 98.25 83 ARG A CA 1
ATOM 648 C C . ARG A 1 83 ? 4.168 -19.812 -18.359 1 98.25 83 ARG A C 1
ATOM 650 O O . ARG A 1 83 ? 4.527 -20.938 -18 1 98.25 83 ARG A O 1
ATOM 657 N N . LYS A 1 84 ? 2.961 -19.5 -18.75 1 98.06 84 LYS A N 1
ATOM 658 C CA . LYS A 1 84 ? 1.92 -20.516 -18.734 1 98.06 84 LYS A CA 1
ATOM 659 C C . LYS A 1 84 ? 2.295 -21.703 -19.641 1 98.06 84 LYS A C 1
ATOM 661 O O . LYS A 1 84 ? 2.135 -22.859 -19.25 1 98.06 84 LYS A O 1
ATOM 666 N N . ALA A 1 85 ? 2.789 -21.438 -20.781 1 97.62 85 ALA A N 1
ATOM 667 C CA . ALA A 1 85 ? 3.168 -22.469 -21.734 1 97.62 85 ALA A CA 1
ATOM 668 C C . ALA A 1 85 ? 4.258 -23.375 -21.156 1 97.62 85 ALA A C 1
ATOM 670 O O . ALA A 1 85 ? 4.238 -24.594 -21.375 1 97.62 85 ALA A O 1
ATOM 671 N N . ILE A 1 86 ? 5.176 -22.812 -20.453 1 96.81 86 ILE A N 1
ATOM 672 C CA . ILE A 1 86 ? 6.254 -23.578 -19.844 1 96.81 86 ILE A CA 1
ATOM 673 C C . ILE A 1 86 ? 5.703 -24.438 -18.703 1 96.81 86 ILE A C 1
ATOM 675 O O . ILE A 1 86 ? 6.004 -25.625 -18.625 1 96.81 86 ILE A O 1
ATOM 679 N N . VAL A 1 87 ? 4.879 -23.844 -17.906 1 97.19 87 VAL A N 1
ATOM 680 C CA . VAL A 1 87 ? 4.34 -24.5 -16.719 1 97.19 87 VAL A CA 1
ATOM 681 C C . VAL A 1 87 ? 3.457 -25.672 -17.141 1 97.19 87 VAL A C 1
ATOM 683 O O . VAL A 1 87 ? 3.506 -26.75 -16.516 1 97.19 87 VAL A O 1
ATOM 686 N N . THR A 1 88 ? 2.689 -25.484 -18.219 1 96.44 88 THR A N 1
ATOM 687 C CA . THR A 1 88 ? 1.688 -26.484 -18.594 1 96.44 88 THR A CA 1
ATOM 688 C C . THR A 1 88 ? 2.262 -27.469 -19.609 1 96.44 88 THR A C 1
ATOM 690 O O . THR A 1 88 ? 1.59 -28.422 -20.016 1 96.44 88 THR A O 1
ATOM 693 N N . GLY A 1 89 ? 3.484 -27.25 -20.078 1 93.5 89 GLY A N 1
ATOM 694 C CA . GLY A 1 89 ? 4.164 -28.203 -20.938 1 93.5 89 GLY A CA 1
ATOM 695 C C . GLY A 1 89 ? 3.926 -27.938 -22.422 1 93.5 89 GLY A C 1
ATOM 696 O O . GLY A 1 89 ? 4.227 -28.797 -23.266 1 93.5 89 GLY A O 1
ATOM 697 N N . GLU A 1 90 ? 3.432 -26.828 -22.703 1 93.12 90 GLU A N 1
ATOM 698 C CA . GLU A 1 90 ? 3.188 -26.484 -24.094 1 93.12 90 GLU A CA 1
ATOM 699 C C . GLU A 1 90 ? 4.465 -25.984 -24.766 1 93.12 90 GLU A C 1
ATOM 701 O O . GLU A 1 90 ? 4.598 -26.062 -26 1 93.12 90 GLU A O 1
ATOM 706 N N . ALA A 1 91 ? 5.402 -25.531 -23.969 1 91.31 91 ALA A N 1
ATOM 707 C CA . ALA A 1 91 ? 6.645 -24.984 -24.516 1 91.31 91 ALA A CA 1
ATOM 708 C C . ALA A 1 91 ? 7.742 -26.047 -24.547 1 91.31 91 ALA A C 1
ATOM 710 O O . ALA A 1 91 ? 7.824 -26.875 -23.641 1 91.31 91 ALA A O 1
ATOM 711 N N . ASN A 1 92 ? 8.523 -25.953 -25.547 1 87.5 92 ASN A N 1
ATOM 712 C CA . ASN A 1 92 ? 9.727 -26.797 -25.625 1 87.5 92 ASN A CA 1
ATOM 713 C C . ASN A 1 92 ? 10.883 -26.156 -24.859 1 87.5 92 ASN A C 1
ATOM 715 O O . ASN A 1 92 ? 11.211 -24.984 -25.078 1 87.5 92 ASN A O 1
ATOM 719 N N . VAL A 1 93 ? 11.508 -26.922 -23.969 1 88.94 93 VAL A N 1
ATOM 720 C CA . VAL A 1 93 ? 12.578 -26.375 -23.141 1 88.94 93 VAL A CA 1
ATOM 721 C C . VAL A 1 93 ? 13.852 -27.203 -23.344 1 88.94 93 VAL A C 1
ATOM 723 O O . VAL A 1 93 ? 14.719 -27.25 -22.469 1 88.94 93 VAL A O 1
ATOM 726 N N . ASP A 1 94 ? 14.055 -27.766 -24.438 1 78.94 94 ASP A N 1
ATOM 727 C CA . ASP A 1 94 ? 15.156 -28.688 -24.703 1 78.94 94 ASP A CA 1
ATOM 728 C C . ASP A 1 94 ? 16.484 -27.953 -24.797 1 78.94 94 ASP A C 1
ATOM 730 O O . ASP A 1 94 ? 17.547 -28.547 -24.641 1 78.94 94 ASP A O 1
ATOM 734 N N . ASN A 1 95 ? 16.438 -26.703 -24.938 1 81.88 95 ASN A N 1
ATOM 735 C CA . ASN A 1 95 ? 17.656 -25.938 -25.172 1 81.88 95 ASN A CA 1
ATOM 736 C C . ASN A 1 95 ? 18.375 -25.641 -23.859 1 81.88 95 ASN A C 1
ATOM 738 O O . ASN A 1 95 ? 19.484 -25.094 -23.859 1 81.88 95 ASN A O 1
ATOM 742 N N . PHE A 1 96 ? 17.828 -26.062 -22.766 1 84.06 96 PHE A N 1
ATOM 743 C CA . PHE A 1 96 ? 18.5 -25.812 -21.5 1 84.06 96 PHE A CA 1
ATOM 744 C C . PHE A 1 96 ? 19.359 -27 -21.094 1 84.06 96 PHE A C 1
ATOM 746 O O . PHE A 1 96 ? 18.891 -28.156 -21.125 1 84.06 96 PHE A O 1
ATOM 753 N N . ASP A 1 97 ? 20.641 -26.734 -20.844 1 82.44 97 ASP A N 1
ATOM 754 C CA . ASP A 1 97 ? 21.641 -27.75 -20.625 1 82.44 97 ASP A CA 1
ATOM 755 C C . ASP A 1 97 ? 21.594 -28.281 -19.203 1 82.44 97 ASP A C 1
ATOM 757 O O . ASP A 1 97 ? 22.328 -27.797 -18.328 1 82.44 97 ASP A O 1
ATOM 761 N N . VAL A 1 98 ? 20.734 -29.188 -18.938 1 85.44 98 VAL A N 1
ATOM 762 C CA . VAL A 1 98 ? 20.625 -29.906 -17.672 1 85.44 98 VAL A CA 1
ATOM 763 C C . VAL A 1 98 ? 20.891 -31.391 -17.891 1 85.44 98 VAL A C 1
ATOM 765 O O . VAL A 1 98 ? 20.281 -32 -18.766 1 85.44 98 VAL A O 1
ATOM 768 N N . PRO A 1 99 ? 21.875 -31.859 -17.109 1 84.5 99 PRO A N 1
ATOM 769 C CA . PRO A 1 99 ? 22.172 -33.281 -17.281 1 84.5 99 PRO A CA 1
ATOM 770 C C . PRO A 1 99 ? 20.953 -34.188 -17.047 1 84.5 99 PRO A C 1
ATOM 772 O O . PRO A 1 99 ? 20.156 -33.906 -16.141 1 84.5 99 PRO A O 1
ATOM 775 N N . ASP A 1 100 ? 20.844 -35.25 -17.969 1 81.56 100 ASP A N 1
ATOM 776 C CA . ASP A 1 100 ? 19.734 -36.188 -17.828 1 81.56 100 ASP A CA 1
ATOM 777 C C . ASP A 1 100 ? 19.891 -37.031 -16.562 1 81.56 100 ASP A C 1
ATOM 779 O O . ASP A 1 100 ? 20.969 -37.531 -16.281 1 81.56 100 ASP A O 1
ATOM 783 N N . ASP A 1 101 ? 18.906 -36.938 -15.75 1 83.25 101 ASP A N 1
ATOM 784 C CA . ASP A 1 101 ? 18.953 -37.719 -14.516 1 83.25 101 ASP A CA 1
ATOM 785 C C . ASP A 1 101 ? 18.125 -39 -14.656 1 83.25 101 ASP A C 1
ATOM 787 O O . ASP A 1 101 ? 17.875 -39.688 -13.664 1 83.25 101 ASP A O 1
ATOM 791 N N . GLY A 1 102 ? 17.688 -39.219 -15.859 1 81.75 102 GLY A N 1
ATOM 792 C CA . GLY A 1 102 ? 16.953 -40.469 -16.125 1 81.75 102 GLY A CA 1
ATOM 793 C C . GLY A 1 102 ? 15.469 -40.344 -15.82 1 81.75 102 GLY A C 1
ATOM 794 O O . GLY A 1 102 ? 14.703 -41.281 -16.109 1 81.75 102 GLY A O 1
ATOM 795 N N . SER A 1 103 ? 15.062 -39.25 -15.227 1 80.69 103 SER A N 1
ATOM 796 C CA . SER A 1 103 ? 13.656 -39.094 -14.867 1 80.69 103 SER A CA 1
ATOM 797 C C . SER A 1 103 ? 12.805 -38.75 -16.078 1 80.69 103 SER A C 1
ATOM 799 O O . SER A 1 103 ? 13.305 -38.156 -17.062 1 80.69 103 SER A O 1
ATOM 801 N N . LYS A 1 104 ? 11.57 -39.281 -16.062 1 78.62 104 LYS A N 1
ATOM 802 C CA . LYS A 1 104 ? 10.625 -38.969 -17.125 1 78.62 104 LYS A CA 1
ATOM 803 C C . LYS A 1 104 ? 10.203 -37.5 -17.078 1 78.62 104 LYS A C 1
ATOM 805 O O . LYS A 1 104 ? 9.883 -36.969 -16.016 1 78.62 104 LYS A O 1
ATOM 810 N N . ASP A 1 105 ? 10.359 -36.875 -18.25 1 76.81 105 ASP A N 1
ATOM 811 C CA . ASP A 1 105 ? 9.844 -35.5 -18.359 1 76.81 105 ASP A CA 1
ATOM 812 C C . ASP A 1 105 ? 8.328 -35.5 -18.578 1 76.81 105 ASP A C 1
ATOM 814 O O . ASP A 1 105 ? 7.84 -35.969 -19.609 1 76.81 105 ASP A O 1
ATOM 818 N N . GLU A 1 106 ? 7.617 -35.062 -17.547 1 78.81 106 GLU A N 1
ATOM 819 C CA . GLU A 1 106 ? 6.16 -35.062 -17.641 1 78.81 106 GLU A CA 1
ATOM 820 C C . GLU A 1 106 ? 5.66 -33.906 -18.484 1 78.81 106 GLU A C 1
ATOM 822 O O . GLU A 1 106 ? 4.457 -33.75 -18.688 1 78.81 106 GLU A O 1
ATOM 827 N N . GLY A 1 107 ? 6.605 -33.156 -19.016 1 86.31 107 GLY A N 1
ATOM 828 C CA . GLY A 1 107 ? 6.258 -32.062 -19.938 1 86.31 107 GLY A CA 1
ATOM 829 C C . GLY A 1 107 ? 5.676 -30.859 -19.25 1 86.31 107 GLY A C 1
ATOM 830 O O . GLY A 1 107 ? 5.215 -29.922 -19.906 1 86.31 107 GLY A O 1
ATOM 831 N N . LYS A 1 108 ? 5.457 -30.875 -17.922 1 93.31 108 LYS A N 1
ATOM 832 C CA . LYS A 1 108 ? 4.922 -29.75 -17.172 1 93.31 108 LYS A CA 1
ATOM 833 C C . LYS A 1 108 ? 5.57 -29.641 -15.797 1 93.31 108 LYS A C 1
ATOM 835 O O . LYS A 1 108 ? 6.34 -30.516 -15.406 1 93.31 108 LYS A O 1
ATOM 840 N N . ILE A 1 109 ? 5.422 -28.594 -15.195 1 95.19 109 ILE A N 1
ATOM 841 C CA . ILE A 1 109 ? 5.812 -28.453 -13.797 1 95.19 109 ILE A CA 1
ATOM 842 C C . ILE A 1 109 ? 4.633 -28.812 -12.898 1 95.19 109 ILE A C 1
ATOM 844 O O . ILE A 1 109 ? 3.66 -28.062 -12.805 1 95.19 109 ILE A O 1
ATOM 848 N N . PRO A 1 110 ? 4.707 -29.906 -12.273 1 94 110 PRO A N 1
ATOM 849 C CA . PRO A 1 110 ? 3.576 -30.328 -11.445 1 94 110 PRO A CA 1
ATOM 850 C C . PRO A 1 110 ? 3.312 -29.375 -10.281 1 94 110 PRO A C 1
ATOM 852 O O . PRO A 1 110 ? 4.254 -28.906 -9.625 1 94 110 PRO A O 1
ATOM 855 N N . GLU A 1 111 ? 2.07 -28.969 -10.062 1 95.81 111 GLU A N 1
ATOM 856 C CA . GLU A 1 111 ? 1.605 -28.219 -8.898 1 95.81 111 GLU A CA 1
ATOM 857 C C . GLU A 1 111 ? 2.371 -26.906 -8.758 1 95.81 111 GLU A C 1
ATOM 859 O O . GLU A 1 111 ? 2.738 -26.516 -7.645 1 95.81 111 GLU A O 1
ATOM 864 N N . PHE A 1 112 ? 2.684 -26.266 -9.844 1 97.5 112 PHE A N 1
ATOM 865 C CA . PHE A 1 112 ? 3.488 -25.047 -9.836 1 97.5 112 PHE A CA 1
ATOM 866 C C . PHE A 1 112 ? 2.85 -23.984 -8.961 1 97.5 112 PHE A C 1
ATOM 868 O O . PHE A 1 112 ? 3.469 -23.5 -8.008 1 97.5 112 PHE A O 1
ATOM 875 N N . TRP A 1 113 ? 1.604 -23.641 -9.211 1 98.31 113 TRP A N 1
ATOM 876 C CA . TRP A 1 113 ? 0.935 -22.547 -8.523 1 98.31 113 TRP A CA 1
ATOM 877 C C . TRP A 1 113 ? 0.592 -22.922 -7.086 1 98.31 113 TRP A C 1
ATOM 879 O O . TRP A 1 113 ? 0.646 -22.078 -6.188 1 98.31 113 TRP A O 1
ATOM 889 N N . LEU A 1 114 ? 0.212 -24.219 -6.91 1 97.56 114 LEU A N 1
ATOM 890 C CA . LEU A 1 114 ? -0.005 -24.672 -5.543 1 97.56 114 LEU A CA 1
ATOM 891 C C . LEU A 1 114 ? 1.243 -24.469 -4.691 1 97.56 114 LEU A C 1
ATOM 893 O O . LEU A 1 114 ? 1.163 -23.906 -3.594 1 97.56 114 LEU A O 1
ATOM 897 N N . THR A 1 115 ? 2.375 -24.844 -5.227 1 96.75 115 THR A N 1
ATOM 898 C CA . THR A 1 115 ? 3.637 -24.703 -4.508 1 96.75 115 THR A CA 1
ATOM 899 C C . THR A 1 115 ? 3.959 -23.234 -4.262 1 96.75 115 THR A C 1
ATOM 901 O O . THR A 1 115 ? 4.316 -22.859 -3.148 1 96.75 115 THR A O 1
ATOM 904 N N . ALA A 1 116 ? 3.789 -22.453 -5.285 1 97.06 116 ALA A N 1
ATOM 905 C CA . ALA A 1 116 ? 4.062 -21.031 -5.16 1 97.06 116 ALA A CA 1
ATOM 906 C C . ALA A 1 116 ? 3.18 -20.391 -4.09 1 97.06 116 ALA A C 1
ATOM 908 O O . ALA A 1 116 ? 3.664 -19.641 -3.238 1 97.06 116 ALA A O 1
ATOM 909 N N . LEU A 1 117 ? 1.917 -20.656 -4.129 1 97.19 117 LEU A N 1
ATOM 910 C CA . LEU A 1 117 ? 0.972 -20.109 -3.166 1 97.19 117 LEU A CA 1
ATOM 911 C C . LEU A 1 117 ? 1.286 -20.594 -1.754 1 97.19 117 LEU A C 1
ATOM 913 O O . LEU A 1 117 ? 1.258 -19.797 -0.804 1 97.19 117 LEU A O 1
ATOM 917 N N . ARG A 1 118 ? 1.665 -21.812 -1.576 1 95.94 118 ARG A N 1
ATOM 918 C CA . ARG A 1 118 ? 1.96 -22.391 -0.272 1 95.94 118 ARG A CA 1
ATOM 919 C C . ARG A 1 118 ? 3.203 -21.766 0.343 1 95.94 118 ARG A C 1
ATOM 921 O O . ARG A 1 118 ? 3.307 -21.641 1.566 1 95.94 118 ARG A O 1
ATOM 928 N N . ASN A 1 119 ? 4.055 -21.438 -0.521 1 94.75 119 ASN A N 1
ATOM 929 C CA . ASN A 1 119 ? 5.324 -20.875 -0.06 1 94.75 119 ASN A CA 1
ATOM 930 C C . ASN A 1 119 ? 5.18 -19.422 0.352 1 94.75 119 ASN A C 1
ATOM 932 O O . ASN A 1 119 ? 6.125 -18.812 0.866 1 94.75 119 ASN A O 1
ATOM 936 N N . THR A 1 120 ? 4.027 -18.859 0.13 1 92.56 120 THR A N 1
ATOM 937 C CA . THR A 1 120 ? 3.746 -17.5 0.561 1 92.56 120 THR A CA 1
ATOM 938 C C . THR A 1 120 ? 3.129 -17.484 1.957 1 92.56 120 THR A C 1
ATOM 940 O O . THR A 1 120 ? 2.006 -17.969 2.148 1 92.56 120 THR A O 1
ATOM 943 N N . ASP A 1 121 ? 3.797 -16.953 2.93 1 87 121 ASP A N 1
ATOM 944 C CA . ASP A 1 121 ? 3.395 -17.031 4.332 1 87 121 ASP A CA 1
ATOM 945 C C . ASP A 1 121 ? 1.965 -16.531 4.523 1 87 121 ASP A C 1
ATOM 947 O O . ASP A 1 121 ? 1.163 -17.172 5.203 1 87 121 ASP A O 1
ATOM 951 N N . ARG A 1 122 ? 1.562 -15.516 3.896 1 86.25 122 ARG A N 1
ATOM 952 C CA . ARG A 1 122 ? 0.251 -14.906 4.09 1 86.25 122 ARG A CA 1
ATOM 953 C C . ARG A 1 122 ? -0.844 -15.734 3.43 1 86.25 122 ARG A C 1
ATOM 955 O O . ARG A 1 122 ? -2.025 -15.57 3.738 1 86.25 122 ARG A O 1
ATOM 962 N N . ILE A 1 123 ? -0.478 -16.641 2.586 1 93.31 123 ILE A N 1
ATOM 963 C CA . ILE A 1 123 ? -1.459 -17.391 1.807 1 93.31 123 ILE A CA 1
ATOM 964 C C . ILE A 1 123 ? -1.415 -18.859 2.197 1 93.31 123 ILE A C 1
ATOM 966 O O . ILE A 1 123 ? -2.457 -19.484 2.414 1 93.31 123 ILE A O 1
ATOM 970 N N . GLY A 1 124 ? -0.235 -19.375 2.324 1 94.38 124 GLY A N 1
ATOM 971 C CA . GLY A 1 124 ? -0.028 -20.797 2.594 1 94.38 124 GLY A CA 1
ATOM 972 C C . GLY A 1 124 ? -0.752 -21.281 3.838 1 94.38 124 GLY A C 1
ATOM 973 O O . GLY A 1 124 ? -1.241 -22.406 3.877 1 94.38 124 GLY A O 1
ATOM 974 N N . ALA A 1 125 ? -0.865 -20.422 4.801 1 92.44 125 ALA A N 1
ATOM 975 C CA . ALA A 1 125 ? -1.5 -20.75 6.074 1 92.44 125 ALA A CA 1
ATOM 976 C C . ALA A 1 125 ? -2.984 -21.047 5.883 1 92.44 125 ALA A C 1
ATOM 978 O O . ALA A 1 125 ? -3.605 -21.719 6.723 1 92.44 125 ALA A O 1
ATOM 979 N N . TYR A 1 126 ? -3.539 -20.641 4.801 1 91.5 126 TYR A N 1
ATOM 980 C CA . TYR A 1 126 ? -4.973 -20.781 4.57 1 91.5 126 TYR A CA 1
ATOM 981 C C . TYR A 1 126 ? -5.262 -21.969 3.648 1 91.5 126 TYR A C 1
ATOM 983 O O . TYR A 1 126 ? -6.426 -22.297 3.402 1 91.5 126 TYR A O 1
ATOM 991 N N . ILE A 1 127 ? -4.25 -22.625 3.199 1 95.25 127 ILE A N 1
ATOM 992 C CA . ILE A 1 127 ? -4.441 -23.719 2.258 1 95.25 127 ILE A CA 1
ATOM 993 C C . ILE A 1 127 ? -4.449 -25.047 3.01 1 95.25 127 ILE A C 1
ATOM 995 O O . ILE A 1 127 ? -3.404 -25.516 3.484 1 95.25 127 ILE A O 1
ATOM 999 N N . THR A 1 128 ? -5.602 -25.625 3.066 1 93.38 128 THR A N 1
ATOM 1000 C CA . THR A 1 128 ? -5.734 -26.922 3.697 1 93.38 128 THR A CA 1
ATOM 1001 C C . THR A 1 128 ? -5.355 -28.031 2.725 1 93.38 128 THR A C 1
ATOM 1003 O O . THR A 1 128 ? -5.105 -27.781 1.544 1 93.38 128 THR A O 1
ATOM 1006 N N . GLU A 1 129 ? -5.363 -29.25 3.295 1 94.5 129 GLU A N 1
ATOM 1007 C CA . GLU A 1 129 ? -5.07 -30.391 2.438 1 94.5 129 GLU A CA 1
ATOM 1008 C C . GLU A 1 129 ? -6.148 -30.578 1.375 1 94.5 129 GLU A C 1
ATOM 1010 O O . GLU A 1 129 ? -5.852 -30.969 0.241 1 94.5 129 GLU A O 1
ATOM 1015 N N . ARG A 1 130 ? -7.352 -30.375 1.738 1 92.69 130 ARG A N 1
ATOM 1016 C CA . ARG A 1 130 ? -8.445 -30.5 0.78 1 92.69 130 ARG A CA 1
ATOM 1017 C C . ARG A 1 130 ? -8.336 -29.438 -0.313 1 92.69 130 ARG A C 1
ATOM 1019 O O . ARG A 1 130 ? -8.625 -29.703 -1.48 1 92.69 130 ARG A O 1
ATOM 1026 N N . ASP A 1 131 ? -7.91 -28.203 0.062 1 95.44 131 ASP A N 1
ATOM 1027 C CA . ASP A 1 131 ? -7.68 -27.156 -0.926 1 95.44 131 ASP A CA 1
ATOM 1028 C C . ASP A 1 131 ? -6.602 -27.562 -1.924 1 95.44 131 ASP A C 1
ATOM 1030 O O . ASP A 1 131 ? -6.723 -27.297 -3.123 1 95.44 131 ASP A O 1
ATOM 1034 N N . ALA A 1 132 ? -5.578 -28.172 -1.361 1 96.06 132 ALA A N 1
ATOM 1035 C CA . ALA A 1 132 ? -4.43 -28.562 -2.176 1 96.06 132 ALA A CA 1
ATOM 1036 C C . ALA A 1 132 ? -4.848 -29.516 -3.293 1 96.06 132 ALA A C 1
ATOM 1038 O O . ALA A 1 132 ? -4.34 -29.422 -4.414 1 96.06 132 ALA A O 1
ATOM 1039 N N . GLU A 1 133 ? -5.758 -30.391 -3.041 1 95.44 133 GLU A N 1
ATOM 1040 C CA . GLU A 1 133 ? -6.23 -31.344 -4.035 1 95.44 133 GLU A CA 1
ATOM 1041 C C . GLU A 1 133 ? -6.863 -30.641 -5.23 1 95.44 133 GLU A C 1
ATOM 1043 O O . GLU A 1 133 ? -6.754 -31.109 -6.363 1 95.44 133 GLU A O 1
ATOM 1048 N N . VAL A 1 134 ? -7.477 -29.531 -4.973 1 94.94 134 VAL A N 1
ATOM 1049 C CA . VAL A 1 134 ? -8.117 -28.766 -6.035 1 94.94 134 VAL A CA 1
ATOM 1050 C C . VAL A 1 134 ? -7.078 -27.875 -6.73 1 94.94 134 VAL A C 1
ATOM 1052 O O . VAL A 1 134 ? -7.02 -27.828 -7.961 1 94.94 134 VAL A O 1
ATOM 1055 N N . LEU A 1 135 ? -6.211 -27.281 -5.902 1 97.19 135 LEU A N 1
ATOM 1056 C CA . LEU A 1 135 ? -5.262 -26.297 -6.395 1 97.19 135 LEU A CA 1
ATOM 1057 C C . LEU A 1 135 ? -4.18 -26.953 -7.246 1 97.19 135 LEU A C 1
ATOM 1059 O O . LEU A 1 135 ? -3.463 -26.266 -7.98 1 97.19 135 LEU A O 1
ATOM 1063 N N . LYS A 1 136 ? -4.066 -28.281 -7.215 1 96.44 136 LYS A N 1
ATOM 1064 C CA . LYS A 1 136 ? -3.148 -29 -8.086 1 96.44 136 LYS A CA 1
ATOM 1065 C C . LYS A 1 136 ? -3.473 -28.75 -9.555 1 96.44 136 LYS A C 1
ATOM 1067 O O . LYS A 1 136 ? -2.605 -28.906 -10.422 1 96.44 136 LYS A O 1
ATOM 1072 N N . TYR A 1 137 ? -4.688 -28.375 -9.797 1 96.31 137 TYR A N 1
ATOM 1073 C CA . TYR A 1 137 ? -5.141 -28.234 -11.18 1 96.31 137 TYR A CA 1
ATOM 1074 C C . TYR A 1 137 ? -5.109 -26.781 -11.617 1 96.31 137 TYR A C 1
ATOM 1076 O O . TYR A 1 137 ? -5.539 -26.453 -12.727 1 96.31 137 TYR A O 1
ATOM 1084 N N . LEU A 1 138 ? -4.652 -25.875 -10.719 1 97.88 138 LEU A N 1
ATOM 1085 C CA . LEU A 1 138 ? -4.492 -24.469 -11.078 1 97.88 138 LEU A CA 1
ATOM 1086 C C . LEU A 1 138 ? -3.352 -24.281 -12.07 1 97.88 138 LEU A C 1
ATOM 1088 O O . LEU A 1 138 ? -2.211 -24.656 -11.781 1 97.88 138 LEU A O 1
ATOM 1092 N N . GLU A 1 139 ? -3.625 -23.625 -13.242 1 97.56 139 GLU A N 1
ATOM 1093 C CA . GLU A 1 139 ? -2.648 -23.562 -14.328 1 97.56 139 GLU A CA 1
ATOM 1094 C C . GLU A 1 139 ? -2.107 -22.156 -14.516 1 97.56 139 GLU A C 1
ATOM 1096 O O . GLU A 1 139 ? -1.016 -21.969 -15.055 1 97.56 139 GLU A O 1
ATOM 1101 N N . ASP A 1 140 ? -2.939 -21.203 -14.102 1 98.12 140 ASP A N 1
ATOM 1102 C CA . ASP A 1 140 ? -2.553 -19.812 -14.352 1 98.12 140 ASP A CA 1
ATOM 1103 C C . ASP A 1 140 ? -3.33 -18.859 -13.453 1 98.12 140 ASP A C 1
ATOM 1105 O O . ASP A 1 140 ? -4.465 -19.141 -13.07 1 98.12 140 ASP A O 1
ATOM 1109 N N . ILE A 1 141 ? -2.695 -17.812 -13.047 1 98.25 141 ILE A N 1
ATOM 1110 C CA . ILE A 1 141 ? -3.34 -16.688 -12.359 1 98.25 141 ILE A CA 1
ATOM 1111 C C . ILE A 1 141 ? -3.02 -15.391 -13.086 1 98.25 141 ILE A C 1
ATOM 1113 O O . ILE A 1 141 ? -1.863 -15.125 -13.422 1 98.25 141 ILE A O 1
ATOM 1117 N N . ARG A 1 142 ? -4.016 -14.586 -13.344 1 96.94 142 ARG A N 1
ATOM 1118 C CA . ARG A 1 142 ? -3.846 -13.328 -14.07 1 96.94 142 ARG A CA 1
ATOM 1119 C C . ARG A 1 142 ? -4.496 -12.172 -13.32 1 96.94 142 ARG A C 1
ATOM 1121 O O . ARG A 1 142 ? -5.281 -12.391 -12.391 1 96.94 142 ARG A O 1
ATOM 1128 N N . ILE A 1 143 ? -4.035 -10.992 -13.727 1 95.19 143 ILE A N 1
ATOM 1129 C CA . ILE A 1 143 ? -4.602 -9.766 -13.172 1 95.19 143 ILE A CA 1
ATOM 1130 C C . ILE A 1 143 ? -5.297 -8.977 -14.281 1 95.19 143 ILE A C 1
ATOM 1132 O O . ILE A 1 143 ? -4.777 -8.867 -15.398 1 95.19 143 ILE A O 1
ATOM 1136 N N . GLU A 1 144 ? -6.449 -8.461 -13.984 1 90.88 144 GLU A N 1
ATOM 1137 C CA . GLU A 1 144 ? -7.102 -7.453 -14.812 1 90.88 144 GLU A CA 1
ATOM 1138 C C . GLU A 1 144 ? -7.309 -6.156 -14.031 1 90.88 144 GLU A C 1
ATOM 1140 O O . GLU A 1 144 ? -7.887 -6.16 -12.945 1 90.88 144 GLU A O 1
ATOM 1145 N N . VAL A 1 145 ? -6.84 -5.086 -14.594 1 89.75 145 VAL A N 1
ATOM 1146 C CA . VAL A 1 145 ? -6.996 -3.779 -13.961 1 89.75 145 VAL A CA 1
ATOM 1147 C C . VAL A 1 145 ? -8.328 -3.162 -14.375 1 89.75 145 VAL A C 1
ATOM 1149 O O . VAL A 1 145 ? -8.688 -3.186 -15.555 1 89.75 145 VAL A O 1
ATOM 1152 N N . LEU A 1 146 ? -9.016 -2.695 -13.391 1 85.25 146 LEU A N 1
ATOM 1153 C CA . LEU A 1 146 ? -10.258 -1.979 -13.656 1 85.25 146 LEU A CA 1
ATOM 1154 C C . LEU A 1 146 ? -10 -0.483 -13.805 1 85.25 146 LEU A C 1
ATOM 1156 O O . LEU A 1 146 ? -9.508 0.162 -12.875 1 85.25 146 LEU A O 1
ATOM 1160 N N . THR A 1 147 ? -10.297 0.11 -14.93 1 82.19 147 THR A N 1
ATOM 1161 C CA . THR A 1 147 ? -9.938 1.495 -15.203 1 82.19 147 THR A CA 1
ATOM 1162 C C . THR A 1 147 ? -11.172 2.391 -15.18 1 82.19 147 THR A C 1
ATOM 1164 O O . THR A 1 147 ? -11.07 3.604 -15.383 1 82.19 147 THR A O 1
ATOM 1167 N N . GLY A 1 148 ? -12.289 1.915 -14.938 1 74.19 148 GLY A N 1
ATOM 1168 C CA . GLY A 1 148 ? -13.5 2.721 -14.898 1 74.19 148 GLY A CA 1
ATOM 1169 C C . GLY A 1 148 ? -13.633 3.527 -13.617 1 74.19 148 GLY A C 1
ATOM 1170 O O . GLY A 1 148 ? -12.633 3.816 -12.953 1 74.19 148 GLY A O 1
ATOM 1171 N N . GLU A 1 149 ? -14.797 4.09 -13.352 1 67.94 149 GLU A N 1
ATOM 1172 C CA . GLU A 1 149 ? -15.062 4.902 -12.164 1 67.94 149 GLU A CA 1
ATOM 1173 C C . GLU A 1 149 ? -14.75 4.133 -10.883 1 67.94 149 GLU A C 1
ATOM 1175 O O . GLU A 1 149 ? -14.258 4.707 -9.914 1 67.94 149 GLU A O 1
ATOM 1180 N N . ASP A 1 150 ? -15.078 2.855 -11.016 1 69.5 150 ASP A N 1
ATOM 1181 C CA . ASP A 1 150 ? -14.758 1.981 -9.891 1 69.5 150 ASP A CA 1
ATOM 1182 C C . ASP A 1 150 ? -13.398 1.311 -10.086 1 69.5 150 ASP A C 1
ATOM 1184 O O . ASP A 1 150 ? -13.328 0.139 -10.469 1 69.5 150 ASP A O 1
ATOM 1188 N N . ARG A 1 151 ? -12.367 2.029 -9.781 1 79.5 151 ARG A N 1
ATOM 1189 C CA . ARG A 1 151 ? -11.008 1.529 -9.961 1 79.5 151 ARG A CA 1
ATOM 1190 C C . ARG A 1 151 ? -10.742 0.32 -9.07 1 79.5 151 ARG A C 1
ATOM 1192 O O . ARG A 1 151 ? -11.453 0.1 -8.094 1 79.5 151 ARG A O 1
ATOM 1199 N N . GLY A 1 152 ? -9.852 -0.441 -9.484 1 84.31 152 GLY A N 1
ATOM 1200 C CA . GLY A 1 152 ? -9.516 -1.657 -8.766 1 84.31 152 GLY A CA 1
ATOM 1201 C C . GLY A 1 152 ? -8.875 -2.717 -9.648 1 84.31 152 GLY A C 1
ATOM 1202 O O . GLY A 1 152 ? -8.172 -2.393 -10.609 1 84.31 152 GLY A O 1
ATOM 1203 N N . PHE A 1 153 ? -9 -3.967 -9.188 1 89.12 153 PHE A N 1
ATOM 1204 C CA . PHE A 1 153 ? -8.406 -5.043 -9.969 1 89.12 153 PHE A CA 1
ATOM 1205 C C . PHE A 1 153 ? -9.164 -6.348 -9.758 1 89.12 153 PHE A C 1
ATOM 1207 O O . PHE A 1 153 ? -9.891 -6.492 -8.773 1 89.12 153 PHE A O 1
ATOM 1214 N N . LYS A 1 154 ? -9 -7.148 -10.727 1 91.31 154 LYS A N 1
ATOM 1215 C CA . LYS A 1 154 ? -9.57 -8.492 -10.734 1 91.31 154 LYS A CA 1
ATOM 1216 C C . LYS A 1 154 ? -8.484 -9.555 -10.844 1 91.31 154 LYS A C 1
ATOM 1218 O O . LYS A 1 154 ? -7.531 -9.398 -11.617 1 91.31 154 LYS A O 1
ATOM 1223 N N . LEU A 1 155 ? -8.625 -10.609 -9.977 1 94.94 155 LEU A N 1
ATOM 1224 C CA . LEU A 1 155 ? -7.777 -11.797 -10.086 1 94.94 155 LEU A CA 1
ATOM 1225 C C . LEU A 1 155 ? -8.516 -12.93 -10.789 1 94.94 155 LEU A C 1
ATOM 1227 O O . LEU A 1 155 ? -9.68 -13.195 -10.492 1 94.94 155 LEU A O 1
ATOM 1231 N N . LEU A 1 156 ? -7.848 -13.531 -11.727 1 96.06 156 LEU A N 1
ATOM 1232 C CA . LEU A 1 156 ? -8.414 -14.648 -12.477 1 96.06 156 LEU A CA 1
ATOM 1233 C C . LEU A 1 156 ? -7.59 -15.914 -12.266 1 96.06 156 LEU A C 1
ATOM 1235 O O . LEU A 1 156 ? -6.395 -15.945 -12.578 1 96.06 156 LEU A O 1
ATOM 1239 N N . PHE A 1 157 ? -8.258 -16.938 -11.727 1 97 157 PHE A N 1
ATOM 1240 C CA . PHE A 1 157 ? -7.637 -18.25 -11.523 1 97 157 PHE A CA 1
ATOM 1241 C C . PHE A 1 157 ? -8.117 -19.25 -12.578 1 97 157 PHE A C 1
ATOM 1243 O O . PHE A 1 157 ? -9.297 -19.594 -12.609 1 97 157 PHE A O 1
ATOM 1250 N N . TYR A 1 158 ? -7.188 -19.719 -13.422 1 97.5 158 TYR A N 1
ATOM 1251 C CA . TYR A 1 158 ? -7.527 -20.641 -14.492 1 97.5 158 TYR A CA 1
ATOM 1252 C C . TYR A 1 158 ? -7.203 -22.078 -14.086 1 97.5 158 TYR A C 1
ATOM 1254 O O . TYR A 1 158 ? -6.059 -22.391 -13.758 1 97.5 158 TYR A O 1
ATOM 1262 N N . PHE A 1 159 ? -8.242 -22.953 -14.172 1 95.75 159 PHE A N 1
ATOM 1263 C CA . PHE A 1 159 ? -8.078 -24.344 -13.773 1 95.75 159 PHE A CA 1
ATOM 1264 C C . PHE A 1 159 ? -8.164 -25.266 -14.992 1 95.75 159 PHE A C 1
ATOM 1266 O O . PHE A 1 159 ? -8.984 -25.047 -15.883 1 95.75 159 PHE A O 1
ATOM 1273 N N . ALA A 1 160 ? -7.312 -26.281 -14.969 1 95.56 160 ALA A N 1
ATOM 1274 C CA . ALA A 1 160 ? -7.523 -27.406 -15.867 1 95.56 160 ALA A CA 1
ATOM 1275 C C . ALA A 1 160 ? -8.766 -28.203 -15.477 1 95.56 160 ALA A C 1
ATOM 1277 O O . ALA A 1 160 ? -9.258 -28.078 -14.352 1 95.56 160 ALA A O 1
ATOM 1278 N N . SER A 1 161 ? -9.234 -28.969 -16.469 1 95.31 161 SER A N 1
ATOM 1279 C CA . SER A 1 161 ? -10.312 -29.891 -16.125 1 95.31 161 SER A CA 1
ATOM 1280 C C . SER A 1 161 ? -9.93 -30.766 -14.938 1 95.31 161 SER A C 1
ATOM 1282 O O . SER A 1 161 ? -8.805 -31.25 -14.867 1 95.31 161 SER A O 1
ATOM 1284 N N . ASN A 1 162 ? -10.906 -30.938 -13.969 1 93.44 162 ASN A N 1
ATOM 1285 C CA . ASN A 1 162 ? -10.602 -31.672 -12.75 1 93.44 162 ASN A CA 1
ATOM 1286 C C . ASN A 1 162 ? -11.859 -32.25 -12.102 1 93.44 162 ASN A C 1
ATOM 1288 O O . ASN A 1 162 ? -12.977 -31.844 -12.461 1 93.44 162 ASN A O 1
ATOM 1292 N N . PRO A 1 163 ? -11.781 -33.094 -11.258 1 94.31 163 PRO A N 1
ATOM 1293 C CA . PRO A 1 163 ? -12.961 -33.75 -10.688 1 94.31 163 PRO A CA 1
ATOM 1294 C C . PRO A 1 163 ? -13.633 -32.906 -9.602 1 94.31 163 PRO A C 1
ATOM 1296 O O . PRO A 1 163 ? -14.711 -33.281 -9.117 1 94.31 163 PRO A O 1
ATOM 1299 N N . TYR A 1 164 ? -13.062 -31.766 -9.227 1 90.75 164 TYR A N 1
ATOM 1300 C CA . TYR A 1 164 ? -13.539 -31.016 -8.07 1 90.75 164 TYR A CA 1
ATOM 1301 C C . TYR A 1 164 ? -14.391 -29.828 -8.5 1 90.75 164 TYR A C 1
ATOM 1303 O O . TYR A 1 164 ? -15.461 -29.578 -7.941 1 90.75 164 TYR A O 1
ATOM 1311 N N . LEU A 1 165 ? -13.898 -29.047 -9.445 1 88 165 LEU A N 1
ATOM 1312 C CA . LEU A 1 165 ? -14.453 -27.75 -9.805 1 88 165 LEU A CA 1
ATOM 1313 C C . LEU A 1 165 ? -14.906 -27.734 -11.266 1 88 165 LEU A C 1
ATOM 1315 O O . LEU A 1 165 ? -14.148 -28.125 -12.156 1 88 165 LEU A O 1
ATOM 1319 N N . ARG A 1 166 ? -16.156 -27.312 -11.516 1 91.06 166 ARG A N 1
ATOM 1320 C CA . ARG A 1 166 ? -16.641 -27.172 -12.883 1 91.06 166 ARG A CA 1
ATOM 1321 C C . ARG A 1 166 ? -16.219 -25.844 -13.492 1 91.06 166 ARG A C 1
ATOM 1323 O O . ARG A 1 166 ? -16.094 -25.734 -14.711 1 91.06 166 ARG A O 1
ATOM 1330 N N . ASN A 1 167 ? -15.945 -24.875 -12.594 1 88.69 167 ASN A N 1
ATOM 1331 C CA . ASN A 1 167 ? -15.445 -23.594 -13.078 1 88.69 167 ASN A CA 1
ATOM 1332 C C . ASN A 1 167 ? -14.102 -23.75 -13.789 1 88.69 167 ASN A C 1
ATOM 1334 O O . ASN A 1 167 ? -13.203 -24.438 -13.289 1 88.69 167 ASN A O 1
ATOM 1338 N N . LYS A 1 168 ? -14.016 -23.156 -14.852 1 94.25 168 LYS A N 1
ATOM 1339 C CA . LYS A 1 168 ? -12.711 -23.094 -15.508 1 94.25 168 LYS A CA 1
ATOM 1340 C C . LYS A 1 168 ? -11.898 -21.906 -14.992 1 94.25 168 LYS A C 1
ATOM 1342 O O . LYS A 1 168 ? -10.664 -21.953 -15 1 94.25 168 LYS A O 1
ATOM 1347 N N . VAL A 1 169 ? -12.695 -20.906 -14.625 1 95.44 169 VAL A N 1
ATOM 1348 C CA . VAL A 1 169 ? -12.055 -19.688 -14.125 1 95.44 169 VAL A CA 1
ATOM 1349 C C . VAL A 1 169 ? -12.758 -19.234 -12.852 1 95.44 169 VAL A C 1
ATOM 1351 O O . VAL A 1 169 ? -13.992 -19.172 -12.797 1 95.44 169 VAL A O 1
ATOM 1354 N N . LEU A 1 170 ? -12.023 -19.047 -11.805 1 94.06 170 LEU A N 1
ATOM 1355 C CA . LEU A 1 170 ? -12.523 -18.375 -10.609 1 94.06 170 LEU A CA 1
ATOM 1356 C C . LEU A 1 170 ? -12.055 -16.922 -10.57 1 94.06 170 LEU A C 1
ATOM 1358 O O . LEU A 1 170 ? -10.914 -16.625 -10.93 1 94.06 170 LEU A O 1
ATOM 1362 N N . GLU A 1 171 ? -12.906 -16.031 -10.102 1 93.44 171 GLU A N 1
ATOM 1363 C CA . GLU A 1 171 ? -12.602 -14.602 -10.133 1 93.44 171 GLU A CA 1
ATOM 1364 C C . GLU A 1 171 ? -12.766 -13.977 -8.75 1 93.44 171 GLU A C 1
ATOM 1366 O O . GLU A 1 171 ? -13.688 -14.328 -8.008 1 93.44 171 GLU A O 1
ATOM 1371 N N . LYS A 1 172 ? -11.883 -13.156 -8.375 1 93 172 LYS A N 1
ATOM 1372 C CA . LYS A 1 172 ? -11.953 -12.266 -7.227 1 93 172 LYS A CA 1
ATOM 1373 C C . LYS A 1 172 ? -11.758 -10.812 -7.645 1 93 172 LYS A C 1
ATOM 1375 O O . LYS A 1 172 ? -10.758 -10.469 -8.273 1 93 172 LYS A O 1
ATOM 1380 N N . THR A 1 173 ? -12.703 -9.898 -7.328 1 91.12 173 THR A N 1
ATOM 1381 C CA . THR A 1 173 ? -12.641 -8.508 -7.766 1 91.12 173 THR A CA 1
ATOM 1382 C C . THR A 1 173 ? -12.633 -7.559 -6.57 1 91.12 173 THR A C 1
ATOM 1384 O O . THR A 1 173 ? -13.375 -7.758 -5.609 1 91.12 173 THR A O 1
ATOM 1387 N N . TYR A 1 174 ? -11.75 -6.598 -6.598 1 88.56 174 TYR A N 1
ATOM 1388 C CA . TYR A 1 174 ? -11.727 -5.477 -5.664 1 88.56 174 TYR A CA 1
ATOM 1389 C C . TYR A 1 174 ? -12.016 -4.164 -6.383 1 88.56 174 TYR A C 1
ATOM 1391 O O . TYR A 1 174 ? -11.312 -3.797 -7.328 1 88.56 174 TYR A O 1
ATOM 1399 N N . GLU A 1 175 ? -13.016 -3.494 -6 1 83.62 175 GLU A N 1
ATOM 1400 C CA . GLU A 1 175 ? -13.305 -2.156 -6.504 1 83.62 175 GLU A CA 1
ATOM 1401 C C . GLU A 1 175 ? -12.922 -1.088 -5.484 1 83.62 175 GLU A C 1
ATOM 1403 O O . GLU A 1 175 ? -13.383 -1.119 -4.34 1 83.62 175 GLU A O 1
ATOM 1408 N N . LEU A 1 176 ? -12.062 -0.236 -5.91 1 76.56 176 LEU A N 1
ATOM 1409 C CA . LEU A 1 176 ? -11.516 0.789 -5.02 1 76.56 176 LEU A CA 1
ATOM 1410 C C . LEU A 1 176 ? -12.211 2.129 -5.254 1 76.56 176 LEU A C 1
ATOM 1412 O O . LEU A 1 176 ? -12.625 2.43 -6.375 1 76.56 176 LEU A O 1
ATOM 1416 N N . GLU A 1 177 ? -12.555 2.828 -4.188 1 65.19 177 GLU A N 1
ATOM 1417 C CA . GLU A 1 177 ? -13.07 4.184 -4.348 1 65.19 177 GLU A CA 1
ATOM 1418 C C . GLU A 1 177 ? -11.953 5.16 -4.703 1 65.19 177 GLU A C 1
ATOM 1420 O O . GLU A 1 177 ? -10.82 5.012 -4.246 1 65.19 177 GLU A O 1
ATOM 1425 N N . ALA A 1 178 ? -12.188 5.98 -5.801 1 54.47 178 ALA A N 1
ATOM 1426 C CA . ALA A 1 178 ? -11.211 6.934 -6.328 1 54.47 178 ALA A CA 1
ATOM 1427 C C . ALA A 1 178 ? -10.531 7.699 -5.203 1 54.47 178 ALA A C 1
ATOM 1429 O O . ALA A 1 178 ? -9.336 7.992 -5.277 1 54.47 178 ALA A O 1
ATOM 1430 N N . ASP A 1 179 ? -11.406 8.43 -4.445 1 50.94 179 ASP A N 1
ATOM 1431 C CA . ASP A 1 179 ? -10.875 9.57 -3.707 1 50.94 179 ASP A CA 1
ATOM 1432 C C . ASP A 1 179 ? -9.945 9.109 -2.588 1 50.94 179 ASP A C 1
ATOM 1434 O O . ASP A 1 179 ? -9.133 9.898 -2.088 1 50.94 179 ASP A O 1
ATOM 1438 N N . VAL A 1 180 ? -10.469 8.062 -1.905 1 48.59 180 VAL A N 1
ATOM 1439 C CA . VAL A 1 180 ? -9.867 8.023 -0.575 1 48.59 180 VAL A CA 1
ATOM 1440 C C . VAL A 1 180 ? -8.875 6.863 -0.492 1 48.59 180 VAL A C 1
ATOM 1442 O O . VAL A 1 180 ? -7.91 6.809 -1.258 1 48.59 180 VAL A O 1
ATOM 1445 N N . GLU A 1 181 ? -9.195 6.098 0.643 1 49.31 181 GLU A N 1
ATOM 1446 C CA . GLU A 1 181 ? -8.414 5.156 1.436 1 49.31 181 GLU A CA 1
ATOM 1447 C C . GLU A 1 181 ? -8.164 3.859 0.667 1 49.31 181 GLU A C 1
ATOM 1449 O O . GLU A 1 181 ? -8.93 3.51 -0.234 1 49.31 181 GLU A O 1
ATOM 1454 N N . VAL A 1 182 ? -6.996 3.354 0.91 1 55.22 182 VAL A N 1
ATOM 1455 C CA . VAL A 1 182 ? -6.289 2.115 0.595 1 55.22 182 VAL A CA 1
ATOM 1456 C C . VAL A 1 182 ? -7.207 0.919 0.842 1 55.22 182 VAL A C 1
ATOM 1458 O O . VAL A 1 182 ? -6.742 -0.223 0.901 1 55.22 182 VAL A O 1
ATOM 1461 N N . VAL A 1 183 ? -8.594 1.239 1.239 1 57.38 183 VAL A N 1
ATOM 1462 C CA . VAL A 1 183 ? -9.398 0.041 1.455 1 57.38 183 VAL A CA 1
ATOM 1463 C C . VAL A 1 183 ? -10.422 -0.101 0.335 1 57.38 183 VAL A C 1
ATOM 1465 O O . VAL A 1 183 ? -11.133 0.856 0.007 1 57.38 183 VAL A O 1
ATOM 1468 N N . PRO A 1 184 ? -10.555 -1.324 -0.253 1 65.06 184 PRO A N 1
ATOM 1469 C CA . PRO A 1 184 ? -11.547 -1.559 -1.304 1 65.06 184 PRO A CA 1
ATOM 1470 C C . PRO A 1 184 ? -12.977 -1.286 -0.836 1 65.06 184 PRO A C 1
ATOM 1472 O O . PRO A 1 184 ? -13.312 -1.569 0.314 1 65.06 184 PRO A O 1
ATOM 1475 N N . LYS A 1 185 ? -13.844 -0.628 -1.603 1 67.88 185 LYS A N 1
ATOM 1476 C CA . LYS A 1 185 ? -15.266 -0.413 -1.354 1 67.88 185 LYS A CA 1
ATOM 1477 C C . LYS A 1 185 ? -16.047 -1.71 -1.511 1 67.88 185 LYS A C 1
ATOM 1479 O O . LYS A 1 185 ? -17.062 -1.91 -0.842 1 67.88 185 LYS A O 1
ATOM 1484 N N . ARG A 1 186 ? -15.586 -2.598 -2.439 1 69.12 186 ARG A N 1
ATOM 1485 C CA . ARG A 1 186 ? -16.281 -3.857 -2.701 1 69.12 186 ARG A CA 1
ATOM 1486 C C . ARG A 1 186 ? -15.281 -5.008 -2.836 1 69.12 186 ARG A C 1
ATOM 1488 O O . ARG A 1 186 ? -14.211 -4.848 -3.432 1 69.12 186 ARG A O 1
ATOM 1495 N N . PHE A 1 187 ? -15.703 -6 -2.164 1 64.75 187 PHE A N 1
ATOM 1496 C CA . PHE A 1 187 ? -15.023 -7.285 -2.256 1 64.75 187 PHE A CA 1
ATOM 1497 C C . PHE A 1 187 ? -15.898 -8.312 -2.955 1 64.75 187 PHE A C 1
ATOM 1499 O O . PHE A 1 187 ? -16.906 -8.766 -2.398 1 64.75 187 PHE A O 1
ATOM 1506 N N . LEU A 1 188 ? -15.609 -8.672 -4.246 1 67.88 188 LEU A N 1
ATOM 1507 C CA . LEU A 1 188 ? -16.469 -9.562 -5.008 1 67.88 188 LEU A CA 1
ATOM 1508 C C . LEU A 1 188 ? -15.766 -10.875 -5.324 1 67.88 188 LEU A C 1
ATOM 1510 O O . LEU A 1 188 ? -14.609 -10.875 -5.762 1 67.88 188 LEU A O 1
ATOM 1514 N N . GLY A 1 189 ? -16.391 -11.938 -4.973 1 73.19 189 GLY A N 1
ATOM 1515 C CA . GLY A 1 189 ? -15.961 -13.266 -5.398 1 73.19 189 GLY A CA 1
ATOM 1516 C C . GLY A 1 189 ? -16.781 -13.805 -6.559 1 73.19 189 GLY A C 1
ATOM 1517 O O . GLY A 1 189 ? -17.188 -13.055 -7.445 1 73.19 189 GLY A O 1
ATOM 1518 N N . CYS A 1 190 ? -16.781 -15.016 -6.766 1 73.88 190 CYS A N 1
ATOM 1519 C CA . CYS A 1 190 ? -17.547 -15.664 -7.816 1 73.88 190 CYS A CA 1
ATOM 1520 C C . CYS A 1 190 ? -18.109 -17 -7.344 1 73.88 190 CYS A C 1
ATOM 1522 O O . CYS A 1 190 ? -17.625 -17.562 -6.359 1 73.88 190 CYS A O 1
ATOM 1524 N N . PRO A 1 191 ? -19.219 -17.438 -7.926 1 77.94 191 PRO A N 1
ATOM 1525 C CA . PRO A 1 191 ? -19.766 -18.75 -7.543 1 77.94 191 PRO A CA 1
ATOM 1526 C C . PRO A 1 191 ? -18.766 -19.875 -7.746 1 77.94 191 PRO A C 1
ATOM 1528 O O . PRO A 1 191 ? -18.016 -19.875 -8.727 1 77.94 191 PRO A O 1
ATOM 1531 N N . LEU A 1 192 ? -18.641 -20.75 -6.758 1 82.5 192 LEU A N 1
ATOM 1532 C CA . LEU A 1 192 ? -17.844 -21.969 -6.84 1 82.5 192 LEU A CA 1
ATOM 1533 C C . LEU A 1 192 ? -18.719 -23.156 -7.188 1 82.5 192 LEU A C 1
ATOM 1535 O O . LEU A 1 192 ? -19.562 -23.578 -6.387 1 82.5 192 LEU A O 1
ATOM 1539 N N . GLU A 1 193 ? -18.547 -23.641 -8.398 1 86.31 193 GLU A N 1
ATOM 1540 C CA . GLU A 1 193 ? -19.344 -24.781 -8.852 1 86.31 193 GLU A CA 1
ATOM 1541 C C . GLU A 1 193 ? -18.594 -26.094 -8.617 1 86.31 193 GLU A C 1
ATOM 1543 O O . GLU A 1 193 ? -17.984 -26.641 -9.539 1 86.31 193 GLU A O 1
ATOM 1548 N N . TRP A 1 194 ? -18.875 -26.641 -7.426 1 86.88 194 TRP A N 1
ATOM 1549 C CA . TRP A 1 194 ? -18.25 -27.906 -7.086 1 86.88 194 TRP A CA 1
ATOM 1550 C C . TRP A 1 194 ? -18.969 -29.062 -7.773 1 86.88 194 TRP A C 1
ATOM 1552 O O . TRP A 1 194 ? -20.203 -29.047 -7.918 1 86.88 194 TRP A O 1
ATOM 1562 N N . THR A 1 195 ? -18.266 -30.109 -8.234 1 87 195 THR A N 1
ATOM 1563 C CA . THR A 1 195 ? -18.859 -31.219 -8.969 1 87 195 THR A CA 1
ATOM 1564 C C . THR A 1 195 ? -19.875 -31.969 -8.102 1 87 195 THR A C 1
ATOM 1566 O O . THR A 1 195 ? -20.891 -32.438 -8.609 1 87 195 THR A O 1
ATOM 1569 N N . ASN A 1 196 ? -19.562 -32.125 -6.828 1 81.88 196 ASN A N 1
ATOM 1570 C CA . ASN A 1 196 ? -20.484 -32.625 -5.816 1 81.88 196 ASN A CA 1
ATOM 1571 C C . ASN A 1 196 ? -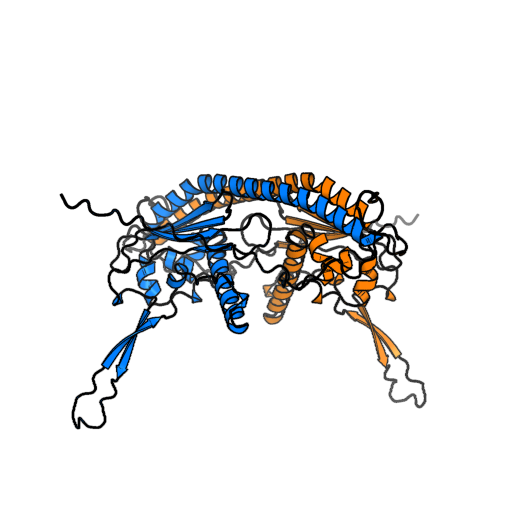20.125 -32.125 -4.422 1 81.88 196 ASN A C 1
ATOM 1573 O O . ASN A 1 196 ? -19.047 -31.562 -4.227 1 81.88 196 ASN A O 1
ATOM 1577 N N . PRO A 1 197 ? -20.969 -32.281 -3.426 1 76.81 197 PRO A N 1
ATOM 1578 C CA . PRO A 1 197 ? -20.75 -31.688 -2.1 1 76.81 197 PRO A CA 1
ATOM 1579 C C . PRO A 1 197 ? -19.484 -32.219 -1.425 1 76.81 197 PRO A C 1
ATOM 1581 O O . PRO A 1 197 ? -18.844 -31.5 -0.66 1 76.81 197 PRO A O 1
ATOM 1584 N N . SER A 1 198 ? -19.125 -33.375 -1.741 1 82.12 198 SER A N 1
ATOM 1585 C CA . SER A 1 198 ? -17.969 -33.969 -1.085 1 82.12 198 SER A CA 1
ATOM 1586 C C . SER A 1 198 ? -16.672 -33.406 -1.628 1 82.12 198 SER A C 1
ATOM 1588 O O . SER A 1 198 ? -15.609 -33.531 -1.014 1 82.12 198 SER A O 1
ATOM 1590 N N . MET A 1 199 ? -16.797 -32.688 -2.713 1 76.38 199 MET A N 1
ATOM 1591 C CA . MET A 1 199 ? -15.625 -32.156 -3.369 1 76.38 199 MET A CA 1
ATOM 1592 C C . MET A 1 199 ? -15.398 -30.688 -2.945 1 76.38 199 MET A C 1
ATOM 1594 O O . MET A 1 199 ? -14.391 -30.094 -3.299 1 76.38 199 MET A O 1
ATOM 1598 N N . ASP A 1 200 ? -16.312 -30.141 -2.199 1 78.12 200 ASP A N 1
ATOM 1599 C CA . ASP A 1 200 ? -16.266 -28.766 -1.731 1 78.12 200 ASP A CA 1
ATOM 1600 C C . ASP A 1 200 ? -15.383 -28.641 -0.49 1 78.12 200 ASP A C 1
ATOM 1602 O O . ASP A 1 200 ? -15.773 -29.062 0.6 1 78.12 200 ASP A O 1
ATOM 1606 N N . PRO A 1 201 ? -14.258 -28.031 -0.686 1 84.12 201 PRO A N 1
ATOM 1607 C CA . PRO A 1 201 ? -13.375 -27.953 0.482 1 84.12 201 PRO A CA 1
ATOM 1608 C C . PRO A 1 201 ? -13.867 -26.938 1.517 1 84.12 201 PRO A C 1
ATOM 1610 O O . PRO A 1 201 ? -13.32 -26.859 2.621 1 84.12 201 PRO A O 1
ATOM 1613 N N . THR A 1 202 ? -14.711 -26.156 1.199 1 82.81 202 THR A N 1
ATOM 1614 C CA . THR A 1 202 ? -15.164 -25.094 2.092 1 82.81 202 THR A CA 1
ATOM 1615 C C . THR A 1 202 ? -16.188 -25.625 3.09 1 82.81 202 THR A C 1
ATOM 1617 O O . THR A 1 202 ? -16.688 -24.875 3.939 1 82.81 202 THR A O 1
ATOM 1620 N N . VAL A 1 203 ? -16.578 -26.906 3.016 1 80.62 203 VAL A N 1
ATOM 1621 C CA . VAL A 1 203 ? -17.562 -27.469 3.932 1 80.62 203 VAL A CA 1
ATOM 1622 C C . VAL A 1 203 ? -17.047 -28.812 4.469 1 80.62 203 VAL A C 1
ATOM 1624 O O . VAL A 1 203 ? -16.328 -29.531 3.77 1 80.62 203 VAL A O 1
ATOM 1627 N N . GLU A 1 204 ? -17.328 -29.078 5.789 1 81.88 204 GLU A N 1
ATOM 1628 C CA . GLU A 1 204 ? -17.016 -30.359 6.402 1 81.88 204 GLU A CA 1
ATOM 1629 C C . GLU A 1 204 ? -18.281 -31.109 6.793 1 81.88 204 GLU A C 1
ATOM 1631 O O . GLU A 1 204 ? -19.25 -30.5 7.273 1 81.88 204 GLU A O 1
ATOM 1636 N N . GLN A 1 205 ? -18.328 -32.375 6.527 1 78.12 205 GLN A N 1
ATOM 1637 C CA . GLN A 1 205 ? -19.453 -33.219 6.914 1 78.12 205 GLN A CA 1
ATOM 1638 C C . GLN A 1 205 ? -19.297 -33.719 8.344 1 78.12 205 GLN A C 1
ATOM 1640 O O . GLN A 1 205 ? -18.266 -34.312 8.695 1 78.12 205 GLN A O 1
ATOM 1645 N N . ILE A 1 206 ? -20.188 -33.281 9.211 1 75.69 206 ILE A N 1
ATOM 1646 C CA . ILE A 1 206 ? -20.156 -33.688 10.609 1 75.69 206 ILE A CA 1
ATOM 1647 C C . ILE A 1 206 ? -21.281 -34.688 10.867 1 75.69 206 ILE A C 1
ATOM 1649 O O . ILE A 1 206 ? -22.453 -34.406 10.555 1 75.69 206 ILE A O 1
ATOM 1653 N N . LYS A 1 207 ? -20.875 -35.875 11.336 1 77.94 207 LYS A N 1
ATOM 1654 C CA . LYS A 1 207 ? -21.859 -36.875 11.734 1 77.94 207 LYS A CA 1
ATOM 1655 C C . LYS A 1 207 ? -22.344 -36.625 13.156 1 77.94 207 LYS A C 1
ATOM 1657 O O . LYS A 1 207 ? -21.547 -36.5 14.086 1 77.94 207 LYS A O 1
ATOM 1662 N N . LYS A 1 208 ? -23.562 -36.25 13.25 1 74.88 208 LYS A N 1
ATOM 1663 C CA . LYS A 1 208 ? -24.156 -36.031 14.562 1 74.88 208 LYS A CA 1
ATOM 1664 C C . LYS A 1 208 ? -25.125 -37.156 14.906 1 74.88 208 LYS A C 1
ATOM 1666 O O . LYS A 1 208 ? -25.953 -37.562 14.086 1 74.88 208 LYS A O 1
ATOM 1671 N N . ARG A 1 209 ? -24.938 -37.719 16.109 1 78.06 209 ARG A N 1
ATOM 1672 C CA . ARG A 1 209 ? -25.828 -38.781 16.609 1 78.06 209 ARG A CA 1
ATOM 1673 C C . ARG A 1 209 ? -27.219 -38.219 16.891 1 78.06 209 ARG A C 1
ATOM 1675 O O . ARG A 1 209 ? -27.359 -37.156 17.516 1 78.06 209 ARG A O 1
ATOM 1682 N N . VAL A 1 210 ? -28.141 -38.906 16.172 1 74.88 210 VAL A N 1
ATOM 1683 C CA . VAL A 1 210 ? -29.516 -38.5 16.438 1 74.88 210 VAL A CA 1
ATOM 1684 C C . VAL A 1 210 ? -29.969 -39.094 17.781 1 74.88 210 VAL A C 1
ATOM 1686 O O . VAL A 1 210 ? -29.828 -40.281 18.031 1 74.88 210 VAL A O 1
ATOM 1689 N N . LYS A 1 211 ? -30.25 -38.094 18.688 1 65.19 211 LYS A N 1
ATOM 1690 C CA . LYS A 1 211 ? -30.797 -38.531 19.969 1 65.19 211 LYS A CA 1
ATOM 1691 C C . LYS A 1 211 ? -32.125 -39.25 19.766 1 65.19 211 LYS A C 1
ATOM 1693 O O . LYS A 1 211 ? -33.031 -38.719 19.141 1 65.19 211 LYS A O 1
ATOM 1698 N N . GLU A 1 212 ? -32.062 -40.375 19.828 1 57.75 212 GLU A N 1
ATOM 1699 C CA . GLU A 1 212 ? -33.344 -41.094 19.781 1 57.75 212 GLU A CA 1
ATOM 1700 C C . GLU A 1 212 ? -34.219 -40.656 20.953 1 57.75 212 GLU A C 1
ATOM 1702 O O . GLU A 1 212 ? -33.719 -40.344 22.047 1 57.75 212 GLU A O 1
ATOM 1707 N N . ALA A 1 213 ? -35.469 -40.375 20.75 1 53.78 213 ALA A N 1
ATOM 1708 C CA . ALA A 1 213 ? -36.438 -40.188 21.812 1 53.78 213 ALA A CA 1
ATOM 1709 C C . ALA A 1 213 ? -36.312 -41.25 22.891 1 53.78 213 ALA A C 1
ATOM 1711 O O . ALA A 1 213 ? -35.875 -42.375 22.594 1 53.78 213 ALA A O 1
ATOM 1712 N N . LYS A 1 214 ? -36.625 -40.906 24.047 1 55 214 LYS A N 1
ATOM 1713 C CA . LYS A 1 214 ? -36.531 -41.719 25.266 1 55 214 LYS A CA 1
ATOM 1714 C C . LYS A 1 214 ? -36.969 -43.156 25.016 1 55 214 LYS A C 1
ATOM 1716 O O . LYS A 1 214 ? -36.594 -44.062 25.766 1 55 214 LYS A O 1
ATOM 1721 N N . GLY A 1 215 ? -38.062 -43.312 24.281 1 50.12 215 GLY A N 1
ATOM 1722 C CA . GLY A 1 215 ? -38.781 -44.562 24.359 1 50.12 215 GLY A CA 1
ATOM 1723 C C . GLY A 1 215 ? -38.188 -45.656 23.484 1 50.12 215 GLY A C 1
ATOM 1724 O O . GLY A 1 215 ? -38.688 -46.781 23.469 1 50.12 215 GLY A O 1
ATOM 1725 N N . ALA A 1 216 ? -37.5 -45.438 22.422 1 48.12 216 ALA A N 1
ATOM 1726 C CA . ALA A 1 216 ? -37.219 -46.625 21.594 1 48.12 216 ALA A CA 1
ATOM 1727 C C . ALA A 1 216 ? -35.969 -47.344 22.109 1 48.12 216 ALA A C 1
ATOM 1729 O O . ALA A 1 216 ? -34.844 -47 21.797 1 48.12 216 ALA A O 1
ATOM 1730 N N . LYS A 1 217 ? -36.094 -47.938 23.078 1 47.72 217 LYS A N 1
ATOM 1731 C CA . LYS A 1 217 ? -35.25 -49 23.641 1 47.72 217 LYS A CA 1
ATOM 1732 C C . LYS A 1 217 ? -34.781 -49.969 22.562 1 47.72 217 LYS A C 1
ATOM 1734 O O . LYS A 1 217 ? -35.625 -50.562 21.891 1 47.72 217 LYS A O 1
ATOM 1739 N N . GLY A 1 218 ? -33.531 -49.75 21.859 1 56.44 218 GLY A N 1
ATOM 1740 C CA . GLY A 1 218 ? -32.844 -50.719 21.031 1 56.44 218 GLY A CA 1
ATOM 1741 C C . GLY A 1 218 ? -32.438 -50.156 19.688 1 56.44 218 GLY A C 1
ATOM 1742 O O . GLY A 1 218 ? -31.953 -50.906 18.828 1 56.44 218 GLY A O 1
ATOM 1743 N N . ALA A 1 219 ? -32.938 -49.125 19.312 1 57.22 219 ALA A N 1
ATOM 1744 C CA . ALA A 1 219 ? -32.656 -48.688 17.938 1 57.22 219 ALA A CA 1
ATOM 1745 C C . ALA A 1 219 ? -31.234 -48.188 17.797 1 57.22 219 ALA A C 1
ATOM 1747 O O . ALA A 1 219 ? -30.672 -47.594 18.734 1 57.22 219 ALA A O 1
ATOM 1748 N N . LYS A 1 220 ? -30.531 -48.688 16.797 1 65.69 220 LYS A N 1
ATOM 1749 C CA . LYS A 1 220 ? -29.188 -48.281 16.406 1 65.69 220 LYS A CA 1
ATOM 1750 C C . LYS A 1 220 ? -29.109 -46.75 16.25 1 65.69 220 LYS A C 1
ATOM 1752 O O . LYS A 1 220 ? -30.031 -46.125 15.719 1 65.69 220 LYS A O 1
ATOM 1757 N N . PRO A 1 221 ? -28.109 -46.219 16.969 1 71.94 221 PRO A N 1
ATOM 1758 C CA . PRO A 1 221 ? -27.984 -44.781 16.844 1 71.94 221 PRO A CA 1
ATOM 1759 C C . PRO A 1 221 ? -27.922 -44.312 15.391 1 71.94 221 PRO A C 1
ATOM 1761 O O . PRO A 1 221 ? -27.203 -44.906 14.586 1 71.94 221 PRO A O 1
ATOM 1764 N N . THR A 1 222 ? -28.906 -43.562 15 1 75 222 THR A N 1
ATOM 1765 C CA . THR A 1 222 ? -28.891 -42.969 13.664 1 75 222 THR A CA 1
ATOM 1766 C C . THR A 1 222 ? -28.109 -41.656 13.664 1 75 222 THR A C 1
ATOM 1768 O O . THR A 1 222 ? -28.094 -40.938 14.656 1 75 222 THR A O 1
ATOM 1771 N N . PHE A 1 223 ? -27.172 -41.562 12.617 1 77 223 PHE A N 1
ATOM 1772 C CA . PHE A 1 223 ? -26.344 -40.344 12.492 1 77 223 PHE A CA 1
ATOM 1773 C C . PHE A 1 223 ? -26.844 -39.469 11.359 1 77 223 PHE A C 1
ATOM 1775 O O . PHE A 1 223 ? -27.312 -39.969 10.328 1 77 223 PHE A O 1
ATOM 1782 N N . THR A 1 224 ? -27.141 -38.219 11.75 1 77.94 224 THR A N 1
ATOM 1783 C CA . THR A 1 224 ? -27.406 -37.25 10.695 1 77.94 224 THR A CA 1
ATOM 1784 C C . THR A 1 224 ? -26.109 -36.531 10.289 1 77.94 224 THR A C 1
ATOM 1786 O O . THR A 1 224 ? -25.234 -36.312 11.117 1 77.94 224 THR A O 1
ATOM 1789 N N . THR A 1 225 ? -25.906 -36.438 8.922 1 75.12 225 THR A N 1
ATOM 1790 C CA . THR A 1 225 ? -24.75 -35.719 8.406 1 75.12 225 THR A CA 1
ATOM 1791 C C . THR A 1 225 ? -25.094 -34.25 8.125 1 75.12 225 THR A C 1
ATOM 1793 O O . THR A 1 225 ? -26.078 -33.969 7.441 1 75.12 225 THR A O 1
ATOM 1796 N N . GLU A 1 226 ? -24.484 -33.344 8.969 1 74.56 226 GLU A N 1
ATOM 1797 C CA . GLU A 1 226 ? -24.688 -31.938 8.695 1 74.56 226 GLU A CA 1
ATOM 1798 C C . GLU A 1 226 ? -23.438 -31.297 8.125 1 74.56 226 GLU A C 1
ATOM 1800 O O . GLU A 1 226 ? -22.312 -31.641 8.516 1 74.56 226 GLU A O 1
ATOM 1805 N N . SER A 1 227 ? -23.641 -30.438 7.105 1 77.56 227 SER A N 1
ATOM 1806 C CA . SER A 1 227 ? -22.547 -29.688 6.504 1 77.56 227 SER A CA 1
ATOM 1807 C C . SER A 1 227 ? -22.312 -28.359 7.219 1 77.56 227 SER A C 1
ATOM 1809 O O . SER A 1 227 ? -23.266 -27.625 7.492 1 77.56 227 SER A O 1
ATOM 1811 N N . GLN A 1 228 ? -21.047 -28.203 7.68 1 83.06 228 GLN A N 1
ATOM 1812 C CA . GLN A 1 228 ? -20.719 -26.922 8.305 1 83.06 228 GLN A CA 1
ATOM 1813 C C . GLN A 1 228 ? -19.547 -26.25 7.602 1 83.06 228 GLN A C 1
ATOM 1815 O O . GLN A 1 228 ? -18.609 -26.906 7.172 1 83.06 228 GLN A O 1
ATOM 1820 N N . PRO A 1 229 ? -19.688 -24.938 7.547 1 85.19 229 PRO A N 1
ATOM 1821 C CA . PRO A 1 229 ? -18.562 -24.219 6.965 1 85.19 229 PRO A CA 1
ATOM 1822 C C . PRO A 1 229 ? -17.25 -24.469 7.703 1 85.19 229 PRO A C 1
ATOM 1824 O O . PRO A 1 229 ? -17.25 -24.656 8.922 1 85.19 229 PRO A O 1
ATOM 1827 N N . CYS A 1 230 ? -16.094 -24.547 6.945 1 87.38 230 CYS A N 1
ATOM 1828 C CA . CYS A 1 230 ? -14.789 -24.766 7.551 1 87.38 230 CYS A CA 1
ATOM 1829 C C . CYS A 1 230 ? -13.734 -23.891 6.883 1 87.38 230 CYS A C 1
ATOM 1831 O O . CYS A 1 230 ? -14.023 -23.203 5.906 1 87.38 230 CYS A O 1
ATOM 1833 N N . GLU A 1 231 ? -12.625 -23.906 7.477 1 89.06 231 GLU A N 1
ATOM 1834 C CA . GLU A 1 231 ? -11.516 -23.141 6.918 1 89.06 231 GLU A CA 1
ATOM 1835 C C . GLU A 1 231 ? -11.086 -23.703 5.566 1 89.06 231 GLU A C 1
ATOM 1837 O O . GLU A 1 231 ? -10.938 -24.922 5.406 1 89.06 231 GLU A O 1
ATOM 1842 N N . SER A 1 232 ? -10.969 -22.844 4.57 1 92.38 232 SER A N 1
ATOM 1843 C CA . SER A 1 232 ? -10.578 -23.203 3.209 1 92.38 232 SER A CA 1
ATOM 1844 C C . SER A 1 232 ? -10.078 -21.969 2.447 1 92.38 232 SER A C 1
ATOM 1846 O O . SER A 1 232 ? -10.648 -20.891 2.561 1 92.38 232 SER A O 1
ATOM 1848 N N . PHE A 1 233 ? -9.047 -22.172 1.685 1 94.06 233 PHE A N 1
ATOM 1849 C CA . PHE A 1 233 ? -8.562 -21.125 0.795 1 94.06 233 PHE A CA 1
ATOM 1850 C C . PHE A 1 233 ? -9.672 -20.641 -0.12 1 94.06 233 PHE A C 1
ATOM 1852 O O . PHE A 1 233 ? -9.742 -19.453 -0.442 1 94.06 233 PHE A O 1
ATOM 1859 N N . PHE A 1 234 ? -10.547 -21.484 -0.517 1 93.25 234 PHE A N 1
ATOM 1860 C CA . PHE A 1 234 ? -11.547 -21.172 -1.531 1 93.25 234 PHE A CA 1
ATOM 1861 C C . PHE A 1 234 ? -12.602 -20.234 -0.974 1 93.25 234 PHE A C 1
ATOM 1863 O O . PHE A 1 234 ? -13.391 -19.656 -1.73 1 93.25 234 PHE A O 1
ATOM 1870 N N . ASN A 1 235 ? -12.617 -20.047 0.349 1 89.38 235 ASN A N 1
ATOM 1871 C CA . ASN A 1 235 ? -13.469 -19 0.912 1 89.38 235 ASN A CA 1
ATOM 1872 C C . ASN A 1 235 ? -13.07 -17.625 0.404 1 89.38 235 ASN A C 1
ATOM 1874 O O . ASN A 1 235 ? -13.844 -16.672 0.504 1 89.38 235 ASN A O 1
ATOM 1878 N N . PHE A 1 236 ? -11.906 -17.516 -0.081 1 92.31 236 PHE A N 1
ATOM 1879 C CA . PHE A 1 236 ? -11.391 -16.297 -0.684 1 92.31 236 PHE A CA 1
ATOM 1880 C C . PHE A 1 236 ? -12.328 -15.805 -1.783 1 92.31 236 PHE A C 1
ATOM 1882 O O . PHE A 1 236 ? -12.453 -14.594 -2 1 92.31 236 PHE A O 1
ATOM 1889 N N . PHE A 1 237 ? -12.992 -16.703 -2.482 1 91.88 237 PHE A N 1
ATOM 1890 C CA . PHE A 1 237 ? -13.828 -16.359 -3.625 1 91.88 237 PHE A CA 1
ATOM 1891 C C . PHE A 1 237 ? -15.258 -16.094 -3.184 1 91.88 237 PHE A C 1
ATOM 1893 O O . PHE A 1 237 ? -16.141 -15.875 -4.016 1 91.88 237 PHE A O 1
ATOM 1900 N N . ASP A 1 238 ? -15.469 -16.234 -1.96 1 86.75 238 ASP A N 1
ATOM 1901 C CA . ASP A 1 238 ? -16.781 -15.93 -1.377 1 86.75 238 ASP A CA 1
ATOM 1902 C C . ASP A 1 238 ? -16.641 -14.992 -0.179 1 86.75 238 ASP A C 1
ATOM 1904 O O . ASP A 1 238 ? -16.906 -15.391 0.959 1 86.75 238 ASP A O 1
ATOM 1908 N N . PRO A 1 239 ? -16.312 -13.711 -0.424 1 86.69 239 PRO A N 1
ATOM 1909 C CA . PRO A 1 239 ? -16.109 -12.781 0.689 1 86.69 239 PRO A CA 1
ATOM 1910 C C . PRO A 1 239 ? -17.406 -12.461 1.432 1 86.69 239 PRO A C 1
ATOM 1912 O O . PRO A 1 239 ? -18.5 -12.562 0.857 1 86.69 239 PRO A O 1
ATOM 1915 N N . PRO A 1 240 ? -17.141 -12.18 2.648 1 80.94 240 PRO A N 1
ATOM 1916 C CA . PRO A 1 240 ? -18.359 -11.836 3.4 1 80.94 240 PRO A CA 1
ATOM 1917 C C . PRO A 1 240 ? -19.031 -10.57 2.877 1 80.94 240 PRO A C 1
ATOM 1919 O O . PRO A 1 240 ? -18.375 -9.688 2.33 1 80.94 240 PRO A O 1
ATOM 1922 N N . ALA A 1 241 ? -20.266 -10.586 3.092 1 75.31 241 ALA A N 1
ATOM 1923 C CA . ALA A 1 241 ? -21.047 -9.43 2.658 1 75.31 241 ALA A CA 1
ATOM 1924 C C . ALA A 1 241 ? -20.922 -8.281 3.652 1 75.31 241 ALA A C 1
ATOM 1926 O O . ALA A 1 241 ? -20.891 -8.5 4.867 1 75.31 241 ALA A O 1
ATOM 1927 N N . ILE A 1 242 ? -20.625 -7.082 3.088 1 74.44 242 ILE A N 1
ATOM 1928 C CA . ILE A 1 242 ? -20.656 -5.891 3.93 1 74.44 242 ILE A CA 1
ATOM 1929 C C . ILE A 1 242 ? -22.109 -5.434 4.113 1 74.44 242 ILE A C 1
ATOM 1931 O O . ILE A 1 242 ? -22.797 -5.121 3.139 1 74.44 242 ILE A O 1
ATOM 1935 N N . PRO A 1 243 ? -22.453 -5.48 5.328 1 74.19 243 PRO A N 1
ATOM 1936 C CA . PRO A 1 243 ? -23.828 -5.055 5.543 1 74.19 243 PRO A CA 1
ATOM 1937 C C . PRO A 1 243 ? -24.078 -3.607 5.121 1 74.19 243 PRO A C 1
ATOM 1939 O O . PRO A 1 243 ? -23.156 -2.783 5.168 1 74.19 243 PRO A O 1
ATOM 1942 N N . ASP A 1 244 ? -25.25 -3.328 4.602 1 66.31 244 ASP A N 1
ATOM 1943 C CA . ASP A 1 244 ? -25.641 -1.988 4.16 1 66.31 244 ASP A CA 1
ATOM 1944 C C . ASP A 1 244 ? -25.656 -1.01 5.332 1 66.31 244 ASP A C 1
ATOM 1946 O O . ASP A 1 244 ? -25.359 0.175 5.164 1 66.31 244 ASP A O 1
ATOM 1950 N N . SER A 1 245 ? -26.125 -1.467 6.523 1 66.12 245 SER A N 1
ATOM 1951 C CA . SER A 1 245 ? -26.172 -0.638 7.723 1 66.12 245 SER A CA 1
ATOM 1952 C C . SER A 1 245 ? -25.25 -1.176 8.812 1 66.12 245 SER A C 1
ATOM 1954 O O . SER A 1 245 ? -25.688 -1.9 9.703 1 66.12 245 SER A O 1
ATOM 1956 N N . PRO A 1 246 ? -23.984 -0.868 8.719 1 62.84 246 PRO A N 1
ATOM 1957 C CA . PRO A 1 246 ? -23.016 -1.407 9.664 1 62.84 246 PRO A CA 1
ATOM 1958 C C . PRO A 1 246 ? -23.281 -0.966 11.102 1 62.84 246 PRO A C 1
ATOM 1960 O O . PRO A 1 246 ? -22.875 -1.654 12.047 1 62.84 246 PRO A O 1
ATOM 1963 N N . ASP A 1 247 ? -24.016 0.119 11.227 1 63.5 247 ASP A N 1
ATOM 1964 C CA . ASP A 1 247 ? -24.297 0.623 12.57 1 63.5 247 ASP A CA 1
ATOM 1965 C C . ASP A 1 247 ? -25.172 -0.362 13.352 1 63.5 247 ASP A C 1
ATOM 1967 O O . ASP A 1 247 ? -25.203 -0.32 14.586 1 63.5 247 ASP A O 1
ATOM 1971 N N . ALA A 1 248 ? -25.828 -1.219 12.594 1 66.56 248 ALA A N 1
ATOM 1972 C CA . ALA A 1 248 ? -26.734 -2.152 13.25 1 66.56 248 ALA A CA 1
ATOM 1973 C C . ALA A 1 248 ? -25.984 -3.369 13.781 1 66.56 248 ALA A C 1
ATOM 1975 O O . ALA A 1 248 ? -26.516 -4.141 14.578 1 66.56 248 ALA A O 1
ATOM 1976 N N . MET A 1 249 ? -24.766 -3.469 13.445 1 71.62 249 MET A N 1
ATOM 1977 C CA . MET A 1 249 ? -23.984 -4.633 13.859 1 71.62 249 MET A CA 1
ATOM 1978 C C . MET A 1 249 ? -23.281 -4.371 15.18 1 71.62 249 MET A C 1
ATOM 1980 O O . MET A 1 249 ? -22.891 -3.238 15.469 1 71.62 249 MET A O 1
ATOM 1984 N N . ALA A 1 250 ? -23.281 -5.387 15.984 1 77.31 250 ALA A N 1
ATOM 1985 C CA . ALA A 1 250 ? -22.516 -5.281 17.234 1 77.31 250 ALA A CA 1
ATOM 1986 C C . ALA A 1 250 ? -21.062 -4.93 16.953 1 77.31 250 ALA A C 1
ATOM 1988 O O . ALA A 1 250 ? -20.5 -5.305 15.922 1 77.31 250 ALA A O 1
ATOM 1989 N N . ASP A 1 251 ? -20.547 -4.203 17.828 1 78.31 251 ASP A N 1
ATOM 1990 C CA . ASP A 1 251 ? -19.188 -3.711 17.688 1 78.31 251 ASP A CA 1
ATOM 1991 C C . ASP A 1 251 ? -18.219 -4.863 17.438 1 78.31 251 ASP A C 1
ATOM 1993 O O . ASP A 1 251 ? -17.297 -4.75 16.625 1 78.31 251 ASP A O 1
ATOM 1997 N N . ASP A 1 252 ? -18.438 -5.883 18.109 1 79.75 252 ASP A N 1
ATOM 1998 C CA . ASP A 1 252 ? -17.531 -7.02 17.984 1 79.75 252 ASP A CA 1
ATOM 1999 C C . ASP A 1 252 ? -17.656 -7.676 16.609 1 79.75 252 ASP A C 1
ATOM 2001 O O . ASP A 1 252 ? -16.656 -8.133 16.047 1 79.75 252 ASP A O 1
ATOM 2005 N N . GLU A 1 253 ? -18.891 -7.715 16.125 1 81.06 253 GLU A N 1
ATOM 2006 C CA . GLU A 1 253 ? -19.125 -8.297 14.812 1 81.06 253 GLU A CA 1
ATOM 2007 C C . GLU A 1 253 ? -18.5 -7.441 13.703 1 81.06 253 GLU A C 1
ATOM 2009 O O . GLU A 1 253 ? -17.953 -7.973 12.742 1 81.06 253 GLU A O 1
ATOM 2014 N N . MET A 1 254 ? -18.609 -6.203 13.992 1 82 254 MET A N 1
ATOM 2015 C CA . MET A 1 254 ? -18.031 -5.273 13.023 1 82 254 MET A CA 1
ATOM 2016 C C . MET A 1 254 ? -16.516 -5.379 13 1 82 254 MET A C 1
ATOM 2018 O O . MET A 1 254 ? -15.898 -5.375 11.93 1 82 254 MET A O 1
ATOM 2022 N N . ASP A 1 255 ? -16.016 -5.508 14.125 1 82.44 255 ASP A N 1
ATOM 2023 C CA . ASP A 1 255 ? -14.562 -5.637 14.219 1 82.44 255 ASP A CA 1
ATOM 2024 C C . ASP A 1 255 ? -14.078 -6.91 13.531 1 82.44 255 ASP A C 1
ATOM 2026 O O . ASP A 1 255 ? -13.062 -6.898 12.836 1 82.44 255 ASP A O 1
ATOM 2030 N N . SER A 1 256 ? -14.812 -7.875 13.766 1 83.44 256 SER A N 1
ATOM 2031 C CA . SER A 1 256 ? -14.453 -9.148 13.148 1 83.44 256 SER A CA 1
ATOM 2032 C C . SER A 1 256 ? -14.578 -9.086 11.633 1 83.44 256 SER A C 1
ATOM 2034 O O . SER A 1 256 ? -13.703 -9.57 10.914 1 83.44 256 SER A O 1
ATOM 2036 N N . LEU A 1 257 ? -15.57 -8.516 11.188 1 85.12 257 LEU A N 1
ATOM 2037 C CA . LEU A 1 257 ? -15.789 -8.359 9.75 1 85.12 257 LEU A CA 1
ATOM 2038 C C . LEU A 1 257 ? -14.68 -7.523 9.125 1 85.12 257 LEU A C 1
ATOM 2040 O O . LEU A 1 257 ? -14.141 -7.883 8.07 1 85.12 257 LEU A O 1
ATOM 2044 N N . GLN A 1 258 ? -14.352 -6.531 9.789 1 82.44 258 GLN A N 1
ATOM 2045 C CA . GLN A 1 258 ? -13.281 -5.664 9.297 1 82.44 258 GLN A CA 1
ATOM 2046 C C . GLN A 1 258 ? -11.961 -6.418 9.203 1 82.44 258 GLN A C 1
ATOM 2048 O O . GLN A 1 258 ? -11.211 -6.258 8.242 1 82.44 258 GLN A O 1
ATOM 2053 N N . GLU A 1 259 ? -11.742 -7.133 10.164 1 83.69 259 GLU A N 1
ATOM 2054 C CA . GLU A 1 259 ? -10.523 -7.93 10.156 1 83.69 259 GLU A CA 1
ATOM 2055 C C . GLU A 1 259 ? -10.523 -8.93 9.008 1 83.69 259 GLU A C 1
ATOM 2057 O O . GLU A 1 259 ? -9.508 -9.102 8.328 1 83.69 259 GLU A O 1
ATOM 2062 N N . GLU A 1 260 ? -11.609 -9.57 8.812 1 84.44 260 GLU A N 1
ATOM 2063 C CA . GLU A 1 260 ? -11.734 -10.555 7.742 1 84.44 260 GLU A CA 1
ATOM 2064 C C . GLU A 1 260 ? -11.555 -9.906 6.375 1 84.44 260 GLU A C 1
ATOM 2066 O O . GLU A 1 260 ? -10.836 -10.43 5.52 1 84.44 260 GLU A O 1
ATOM 2071 N N . LEU A 1 261 ? -12.148 -8.781 6.246 1 85.75 261 LEU A N 1
ATOM 2072 C CA . LEU A 1 261 ? -12.07 -8.078 4.969 1 85.75 261 LEU A CA 1
ATOM 2073 C C . LEU A 1 261 ? -10.656 -7.551 4.727 1 85.75 261 LEU A C 1
ATOM 2075 O O . LEU A 1 261 ? -10.172 -7.562 3.594 1 85.75 261 LEU A O 1
ATOM 2079 N N . SER A 1 262 ? -10.047 -7.137 5.758 1 85.12 262 SER A N 1
ATOM 2080 C CA . SER A 1 262 ? -8.664 -6.672 5.652 1 85.12 262 SER A CA 1
ATOM 2081 C C . SER A 1 262 ? -7.73 -7.801 5.238 1 85.12 262 SER A C 1
ATOM 2083 O O . SER A 1 262 ? -6.895 -7.629 4.352 1 85.12 262 SER A O 1
ATOM 2085 N N . THR A 1 263 ? -7.895 -8.883 5.879 1 85.88 263 THR A N 1
ATOM 2086 C CA . THR A 1 263 ? -7.086 -10.055 5.543 1 85.88 263 THR A CA 1
ATOM 2087 C C . THR A 1 263 ? -7.34 -10.484 4.102 1 85.88 263 THR A C 1
ATOM 2089 O O . THR A 1 263 ? -6.398 -10.797 3.365 1 85.88 263 THR A O 1
ATOM 2092 N N . ASP A 1 264 ? -8.57 -10.492 3.734 1 89.94 264 ASP A N 1
ATOM 2093 C CA . ASP A 1 264 ? -8.961 -10.836 2.371 1 89.94 264 ASP A CA 1
ATOM 2094 C C . ASP A 1 264 ? -8.242 -9.953 1.354 1 89.94 264 ASP A C 1
ATOM 2096 O O . ASP A 1 264 ? -7.609 -10.461 0.424 1 89.94 264 ASP A O 1
ATOM 2100 N N . TYR A 1 265 ? -8.281 -8.727 1.643 1 88.56 265 TYR A N 1
ATOM 2101 C CA . TYR A 1 265 ? -7.656 -7.777 0.729 1 88.56 265 TYR A CA 1
ATOM 2102 C C . TYR A 1 265 ? -6.141 -7.945 0.723 1 88.56 265 TYR A C 1
ATOM 2104 O O . TYR A 1 265 ? -5.504 -7.852 -0.329 1 88.56 265 TYR A O 1
ATOM 2112 N N . GLU A 1 266 ? -5.602 -8.18 1.778 1 87.06 266 GLU A N 1
ATOM 2113 C CA . GLU A 1 266 ? -4.16 -8.383 1.869 1 87.06 266 GLU A CA 1
ATOM 2114 C C . GLU A 1 266 ? -3.719 -9.586 1.041 1 87.06 266 GLU A C 1
ATOM 2116 O O . GLU A 1 266 ? -2.686 -9.539 0.369 1 87.06 266 GLU A O 1
ATOM 2121 N N . ILE A 1 267 ? -4.453 -10.609 1.085 1 91.5 267 ILE A N 1
ATOM 2122 C CA . ILE A 1 267 ? -4.176 -11.789 0.275 1 91.5 267 ILE A CA 1
ATOM 2123 C C . ILE A 1 267 ? -4.266 -11.43 -1.207 1 91.5 267 ILE A C 1
ATOM 2125 O O . ILE A 1 267 ? -3.371 -11.766 -1.987 1 91.5 267 ILE A O 1
ATOM 2129 N N . GLY A 1 268 ? -5.336 -10.719 -1.548 1 92.44 268 GLY A N 1
ATOM 2130 C CA . GLY A 1 268 ? -5.5 -10.297 -2.928 1 92.44 268 GLY A CA 1
ATOM 2131 C C . GLY A 1 268 ? -4.34 -9.453 -3.434 1 92.44 268 GLY A C 1
ATOM 2132 O O . GLY A 1 268 ? -3.818 -9.703 -4.523 1 92.44 268 GLY A O 1
ATOM 2133 N N . VAL A 1 269 ? -3.922 -8.555 -2.617 1 89.38 269 VAL A N 1
ATOM 2134 C CA . VAL A 1 269 ? -2.824 -7.668 -2.984 1 89.38 269 VAL A CA 1
ATOM 2135 C C . VAL A 1 269 ? -1.523 -8.461 -3.074 1 89.38 269 VAL A C 1
ATOM 2137 O O . VAL A 1 269 ? -0.704 -8.227 -3.965 1 89.38 269 VAL A O 1
ATOM 2140 N N . THR A 1 270 ? -1.327 -9.383 -2.193 1 91.94 270 THR A N 1
ATOM 2141 C CA . THR A 1 270 ? -0.136 -10.227 -2.207 1 91.94 270 THR A CA 1
ATOM 2142 C C . THR A 1 270 ? -0.067 -11.039 -3.494 1 91.94 270 THR A C 1
ATOM 2144 O O . THR A 1 270 ? 0.997 -11.156 -4.105 1 91.94 270 THR A O 1
ATOM 2147 N N . ILE A 1 271 ? -1.159 -11.562 -3.891 1 94.69 271 ILE A N 1
ATOM 2148 C CA . ILE A 1 271 ? -1.201 -12.336 -5.129 1 94.69 271 ILE A CA 1
ATOM 2149 C C . ILE A 1 271 ? -0.883 -11.422 -6.312 1 94.69 271 ILE A C 1
ATOM 2151 O O . ILE A 1 271 ? -0.044 -11.758 -7.156 1 94.69 271 ILE A O 1
ATOM 2155 N N . LYS A 1 272 ? -1.461 -10.258 -6.293 1 92.94 272 LYS A N 1
ATOM 2156 C CA . LYS A 1 272 ? -1.31 -9.305 -7.387 1 92.94 272 LYS A CA 1
ATOM 2157 C C . LYS A 1 272 ? 0.129 -8.805 -7.484 1 92.94 272 LYS A C 1
ATOM 2159 O O . LYS A 1 272 ? 0.724 -8.812 -8.562 1 92.94 272 LYS A O 1
ATOM 2164 N N . ASP A 1 273 ? 0.667 -8.492 -6.398 1 89.56 2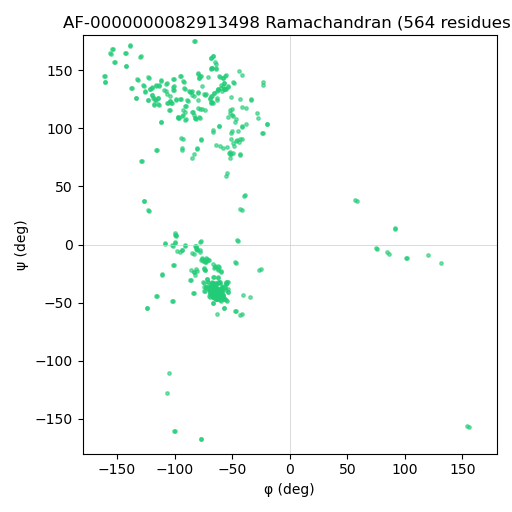73 ASP A N 1
ATOM 2165 C CA . ASP A 1 273 ? 1.895 -7.703 -6.434 1 89.56 273 ASP A CA 1
ATOM 2166 C C . ASP A 1 273 ? 3.121 -8.586 -6.215 1 89.56 273 ASP A C 1
ATOM 2168 O O . ASP A 1 273 ? 4.246 -8.18 -6.508 1 89.56 273 ASP A O 1
ATOM 2172 N N . SER A 1 274 ? 2.891 -9.773 -5.684 1 91.56 274 SER A N 1
ATOM 2173 C CA . SER A 1 274 ? 4.043 -10.602 -5.332 1 91.56 274 SER A CA 1
ATOM 2174 C C . SER A 1 274 ? 3.977 -11.961 -6.02 1 91.56 274 SER A C 1
ATOM 2176 O O . SER A 1 274 ? 4.867 -12.312 -6.793 1 91.56 274 SER A O 1
ATOM 2178 N N . VAL A 1 275 ? 2.951 -12.641 -5.852 1 95.44 275 VAL A N 1
ATOM 2179 C CA . VAL A 1 275 ? 2.891 -14.031 -6.309 1 95.44 275 VAL A CA 1
ATOM 2180 C C . VAL A 1 275 ? 2.939 -14.07 -7.836 1 95.44 275 VAL A C 1
ATOM 2182 O O . VAL A 1 275 ? 3.764 -14.781 -8.414 1 95.44 275 VAL A O 1
ATOM 2185 N N . ILE A 1 276 ? 2.119 -13.312 -8.477 1 96.12 276 ILE A N 1
ATOM 2186 C CA . ILE A 1 276 ? 2.018 -13.367 -9.93 1 96.12 276 ILE A CA 1
ATOM 2187 C C . ILE A 1 276 ? 3.316 -12.867 -10.555 1 96.12 276 ILE A C 1
ATOM 2189 O O . ILE A 1 276 ? 3.92 -13.547 -11.391 1 96.12 276 ILE A O 1
ATOM 2193 N N . PRO A 1 277 ? 3.826 -11.805 -10.086 1 94.44 277 PRO A N 1
ATOM 2194 C CA . PRO A 1 277 ? 5.031 -11.297 -10.742 1 94.44 277 PRO A CA 1
ATOM 2195 C C . PRO A 1 277 ? 6.27 -12.133 -10.438 1 94.44 277 PRO A C 1
ATOM 2197 O O . PRO A 1 277 ? 7.227 -12.141 -11.219 1 94.44 277 PRO A O 1
ATOM 2200 N N . ARG A 1 278 ? 6.266 -12.898 -9.328 1 94.62 278 ARG A N 1
ATOM 2201 C CA . ARG A 1 278 ? 7.461 -13.617 -8.898 1 94.62 278 ARG A CA 1
ATOM 2202 C C . ARG A 1 278 ? 7.16 -15.102 -8.688 1 94.62 278 ARG A C 1
ATOM 2204 O O . ARG A 1 278 ? 7.68 -15.711 -7.754 1 94.62 278 ARG A O 1
ATOM 2211 N N . ALA A 1 279 ? 6.387 -15.57 -9.477 1 96.38 279 ALA A N 1
ATOM 2212 C CA . ALA A 1 279 ? 5.867 -16.922 -9.289 1 96.38 279 ALA A CA 1
ATOM 2213 C C . ALA A 1 279 ? 7.004 -17.938 -9.25 1 96.38 279 ALA A C 1
ATOM 2215 O O . ALA A 1 279 ? 7.004 -18.844 -8.406 1 96.38 279 ALA A O 1
ATOM 2216 N N . VAL A 1 280 ? 7.988 -17.875 -10.141 1 96.5 280 VAL A N 1
ATOM 2217 C CA . VAL A 1 280 ? 9.062 -18.859 -10.203 1 96.5 280 VAL A CA 1
ATOM 2218 C C . VAL A 1 280 ? 9.898 -18.812 -8.93 1 96.5 280 VAL A C 1
ATOM 2220 O O . VAL A 1 280 ? 10.391 -19.828 -8.453 1 96.5 280 VAL A O 1
ATOM 2223 N N . GLU A 1 281 ? 10.008 -17.656 -8.406 1 93.81 281 GLU A N 1
ATOM 2224 C CA . GLU A 1 281 ? 10.742 -17.516 -7.152 1 93.81 281 GLU A CA 1
ATOM 2225 C C . GLU A 1 281 ? 9.984 -18.156 -5.996 1 93.81 281 GLU A C 1
ATOM 2227 O O . GLU A 1 281 ? 10.586 -18.781 -5.125 1 93.81 281 GLU A O 1
ATOM 2232 N N . TRP A 1 282 ? 8.727 -17.938 -5.984 1 94.81 282 TRP A N 1
ATOM 2233 C CA . TRP A 1 282 ? 7.914 -18.562 -4.941 1 94.81 282 TRP A CA 1
ATOM 2234 C C . TRP A 1 282 ? 7.891 -20.078 -5.094 1 94.81 282 TRP A C 1
ATOM 2236 O O . TRP A 1 282 ? 7.758 -20.797 -4.105 1 94.81 282 TRP A O 1
ATOM 2246 N N . PHE A 1 283 ? 8.047 -20.547 -6.312 1 96 283 PHE A N 1
ATOM 2247 C CA . PHE A 1 283 ? 8.07 -21.984 -6.578 1 96 283 PHE A CA 1
ATOM 2248 C C . PHE A 1 283 ? 9.375 -22.594 -6.102 1 96 283 PHE A C 1
ATOM 2250 O O . PHE A 1 283 ? 9.398 -23.75 -5.645 1 96 283 PHE A O 1
ATOM 2257 N N . THR A 1 284 ? 10.469 -21.953 -6.285 1 90.75 284 THR A N 1
ATOM 2258 C CA . THR A 1 284 ? 11.797 -22.516 -6.012 1 90.75 284 THR A CA 1
ATOM 2259 C C . THR A 1 284 ? 12.234 -22.188 -4.59 1 90.75 284 THR A C 1
ATOM 2261 O O . THR A 1 284 ? 12.891 -23 -3.936 1 90.75 284 THR A O 1
ATOM 2264 N N . MET B 1 1 ? 53.375 29.406 9.531 1 23.58 1 MET B N 1
ATOM 2265 C CA . MET B 1 1 ? 53 29.062 8.164 1 23.58 1 MET B CA 1
ATOM 2266 C C . MET B 1 1 ? 52.375 27.672 8.102 1 23.58 1 MET B C 1
ATOM 2268 O O . MET B 1 1 ? 52.469 27.016 7.062 1 23.58 1 MET B O 1
ATOM 2272 N N . PHE B 1 2 ? 51.969 27.156 9.25 1 25.05 2 PHE B N 1
ATOM 2273 C CA . PHE B 1 2 ? 51.562 25.781 9.57 1 25.05 2 PHE B CA 1
ATOM 2274 C C . PHE B 1 2 ? 50.375 25.359 8.742 1 25.05 2 PHE B C 1
ATOM 2276 O O . PHE B 1 2 ? 49.281 25.969 8.852 1 25.05 2 PHE B O 1
ATOM 2283 N N . ALA B 1 3 ? 50.688 24.875 7.492 1 23.98 3 ALA B N 1
ATOM 2284 C CA . ALA B 1 3 ? 49.844 24.391 6.398 1 23.98 3 ALA B CA 1
ATOM 2285 C C . ALA B 1 3 ? 48.906 23.281 6.875 1 23.98 3 ALA B C 1
ATOM 2287 O O . ALA B 1 3 ? 49.375 22.266 7.398 1 23.98 3 ALA B O 1
ATOM 2288 N N . GLY B 1 4 ? 47.781 23.688 7.438 1 22.72 4 GLY B N 1
ATOM 2289 C CA . GLY B 1 4 ? 46.719 22.906 8.055 1 22.72 4 GLY B CA 1
ATOM 2290 C C . GLY B 1 4 ? 46.219 21.781 7.172 1 22.72 4 GLY B C 1
ATOM 2291 O O . GLY B 1 4 ? 45.844 22.016 6.02 1 22.72 4 GLY B O 1
ATOM 2292 N N . LYS B 1 5 ? 46.906 20.547 7.363 1 25.95 5 LYS B N 1
ATOM 2293 C CA . LYS B 1 5 ? 46.594 19.297 6.664 1 25.95 5 LYS B CA 1
ATOM 2294 C C . LYS B 1 5 ? 45.094 19.078 6.562 1 25.95 5 LYS B C 1
ATOM 2296 O O . LYS B 1 5 ? 44.406 19.141 7.566 1 25.95 5 LYS B O 1
ATOM 2301 N N . SER B 1 6 ? 44.562 19.375 5.402 1 22.75 6 SER B N 1
ATOM 2302 C CA . SER B 1 6 ? 43.188 19.234 4.906 1 22.75 6 SER B CA 1
ATOM 2303 C C . SER B 1 6 ? 42.656 17.828 5.121 1 22.75 6 SER B C 1
ATOM 2305 O O . SER B 1 6 ? 43.25 16.859 4.625 1 22.75 6 SER B O 1
ATOM 2307 N N . LEU B 1 7 ? 42.312 17.5 6.383 1 24.55 7 LEU B N 1
ATOM 2308 C CA . LEU B 1 7 ? 41.75 16.219 6.77 1 24.55 7 LEU B CA 1
ATOM 2309 C C . LEU B 1 7 ? 40.688 15.781 5.766 1 24.55 7 LEU B C 1
ATOM 2311 O O . LEU B 1 7 ? 39.625 16.406 5.66 1 24.55 7 LEU B O 1
ATOM 2315 N N . GLN B 1 8 ? 41.125 15.305 4.656 1 21.17 8 GLN B N 1
ATOM 2316 C CA . GLN B 1 8 ? 40.281 14.688 3.639 1 21.17 8 GLN B CA 1
ATOM 2317 C C . GLN B 1 8 ? 39.375 13.609 4.25 1 21.17 8 GLN B C 1
ATOM 2319 O O . GLN B 1 8 ? 39.875 12.594 4.738 1 21.17 8 GLN B O 1
ATOM 2324 N N . LYS B 1 9 ? 38.344 13.961 4.879 1 24.16 9 LYS B N 1
ATOM 2325 C CA . LYS B 1 9 ? 37.344 13 5.371 1 24.16 9 LYS B CA 1
ATOM 2326 C C . LYS B 1 9 ? 37.031 11.945 4.316 1 24.16 9 LYS B C 1
ATOM 2328 O O . LYS B 1 9 ? 36.625 12.281 3.209 1 24.16 9 LYS B O 1
ATOM 2333 N N . LYS B 1 10 ? 37.844 10.883 4.367 1 26.66 10 LYS B N 1
ATOM 2334 C CA . LYS B 1 10 ? 37.469 9.742 3.541 1 26.66 10 LYS B CA 1
ATOM 2335 C C . LYS B 1 10 ? 35.938 9.547 3.547 1 26.66 10 LYS B C 1
ATOM 2337 O O . LYS B 1 10 ? 35.312 9.562 4.605 1 26.66 10 LYS B O 1
ATOM 2342 N N . ALA B 1 11 ? 35.406 9.688 2.352 1 25.55 11 ALA B N 1
ATOM 2343 C CA . ALA B 1 11 ? 34 9.492 2.084 1 25.55 11 ALA B CA 1
ATOM 2344 C C . ALA B 1 11 ? 33.5 8.172 2.67 1 25.55 11 ALA B C 1
ATOM 2346 O O . ALA B 1 11 ? 34.156 7.137 2.518 1 25.55 11 ALA B O 1
ATOM 2347 N N . PRO B 1 12 ? 32.656 8.211 3.725 1 23.48 12 PRO B N 1
ATOM 2348 C CA . PRO B 1 12 ? 32.25 6.941 4.332 1 23.48 12 PRO B CA 1
ATOM 2349 C C . PRO B 1 12 ? 31.812 5.91 3.303 1 23.48 12 PRO B C 1
ATOM 2351 O O . PRO B 1 12 ? 31.188 6.266 2.301 1 23.48 12 PRO B O 1
ATOM 2354 N N . GLU B 1 13 ? 32.625 4.914 3.035 1 23.12 13 GLU B N 1
ATOM 2355 C CA . GLU B 1 13 ? 32.375 3.766 2.172 1 23.12 13 GLU B CA 1
ATOM 2356 C C . GLU B 1 13 ? 30.922 3.287 2.311 1 23.12 13 GLU B C 1
ATOM 2358 O O . GLU B 1 13 ? 30.438 3.082 3.424 1 23.12 13 GLU B O 1
ATOM 2363 N N . VAL B 1 14 ? 30.094 3.576 1.369 1 24.64 14 VAL B N 1
ATOM 2364 C CA . VAL B 1 14 ? 28.688 3.254 1.18 1 24.64 14 VAL B CA 1
ATOM 2365 C C . VAL B 1 14 ? 28.453 1.762 1.419 1 24.64 14 VAL B C 1
ATOM 2367 O O . VAL B 1 14 ? 29.062 0.921 0.754 1 24.64 14 VAL B O 1
ATOM 2370 N N . GLU B 1 15 ? 28.281 1.436 2.648 1 23.98 15 GLU B N 1
ATOM 2371 C CA . GLU B 1 15 ? 28.094 0.037 3.023 1 23.98 15 GLU B CA 1
ATOM 2372 C C . GLU B 1 15 ? 27.047 -0.633 2.148 1 23.98 15 GLU B C 1
ATOM 2374 O O . GLU B 1 15 ? 26.094 0.019 1.696 1 23.98 15 GLU B O 1
ATOM 2379 N N . PRO B 1 16 ? 27.281 -1.874 1.739 1 24.88 16 PRO B N 1
ATOM 2380 C CA . PRO B 1 16 ? 26.516 -2.652 0.765 1 24.88 16 PRO B CA 1
ATOM 2381 C C . PRO B 1 16 ? 25.031 -2.748 1.122 1 24.88 16 PRO B C 1
ATOM 2383 O O . PRO B 1 16 ? 24.672 -2.625 2.295 1 24.88 16 PRO B O 1
ATOM 2386 N N . GLU B 1 17 ? 24.188 -2.545 0.208 1 25.23 17 GLU B N 1
ATOM 2387 C CA . GLU B 1 17 ? 22.734 -2.486 0.004 1 25.23 17 GLU B CA 1
ATOM 2388 C C . GLU B 1 17 ? 22.047 -3.668 0.67 1 25.23 17 GLU B C 1
ATOM 2390 O O . GLU B 1 17 ? 22.391 -4.824 0.417 1 25.23 17 GLU B O 1
ATOM 2395 N N . ILE B 1 18 ? 21.672 -3.574 1.825 1 24.89 18 ILE B N 1
ATOM 2396 C CA . ILE B 1 18 ? 20.969 -4.648 2.525 1 24.89 18 ILE B CA 1
ATOM 2397 C C . ILE B 1 18 ? 19.766 -5.102 1.707 1 24.89 18 ILE B C 1
ATOM 2399 O O . ILE B 1 18 ? 18.797 -4.348 1.537 1 24.89 18 ILE B O 1
ATOM 2403 N N . VAL B 1 19 ? 19.797 -5.891 0.671 1 27.34 19 VAL B N 1
ATOM 2404 C CA . VAL B 1 19 ? 18.812 -6.586 -0.133 1 27.34 19 VAL B CA 1
ATOM 2405 C C . VAL B 1 19 ? 17.891 -7.406 0.774 1 27.34 19 VAL B C 1
ATOM 2407 O O . VAL B 1 19 ? 18.344 -7.984 1.766 1 27.34 19 VAL B O 1
ATOM 2410 N N . PRO B 1 20 ? 16.656 -7.059 0.869 1 31.34 20 PRO B N 1
ATOM 2411 C CA . PRO B 1 20 ? 15.758 -7.93 1.627 1 31.34 20 PRO B CA 1
ATOM 2412 C C . PRO B 1 20 ? 16.109 -9.406 1.506 1 31.34 20 PRO B C 1
ATOM 2414 O O . PRO B 1 20 ? 16.547 -9.852 0.441 1 31.34 20 PRO B O 1
ATOM 2417 N N . GLU B 1 21 ? 16.281 -10.008 2.611 1 29.81 21 GLU B N 1
ATOM 2418 C CA . GLU B 1 21 ? 16.734 -11.391 2.709 1 29.81 21 GLU B CA 1
ATOM 2419 C C . GLU B 1 21 ? 15.82 -12.328 1.916 1 29.81 21 GLU B C 1
ATOM 2421 O O . GLU B 1 21 ? 14.672 -12.555 2.297 1 29.81 21 GLU B O 1
ATOM 2426 N N . TYR B 1 22 ? 15.57 -12.227 0.515 1 33.47 22 TYR B N 1
ATOM 2427 C CA . TYR B 1 22 ? 15.266 -13.523 -0.08 1 33.47 22 TYR B CA 1
ATOM 2428 C C . TYR B 1 22 ? 15.828 -14.664 0.764 1 33.47 22 TYR B C 1
ATOM 2430 O O . TYR B 1 22 ? 16.781 -14.469 1.523 1 33.47 22 TYR B O 1
ATOM 2438 N N . PRO B 1 23 ? 15.055 -15.789 0.978 1 33.75 23 PRO B N 1
ATOM 2439 C CA . PRO B 1 23 ? 15.828 -16.781 1.711 1 33.75 23 PRO B CA 1
ATOM 2440 C C . PRO B 1 23 ? 17.328 -16.609 1.542 1 33.75 23 PRO B C 1
ATOM 2442 O O . PRO B 1 23 ? 17.797 -16.297 0.444 1 33.75 23 PRO B O 1
ATOM 2445 N N . ASP B 1 24 ? 17.906 -15.938 2.469 1 33.31 24 ASP B N 1
ATOM 2446 C CA . ASP B 1 24 ? 19.359 -15.852 2.592 1 33.31 24 ASP B CA 1
ATOM 2447 C C . ASP B 1 24 ? 20.047 -17 1.843 1 33.31 24 ASP B C 1
ATOM 2449 O O . ASP B 1 24 ? 19.672 -18.156 2 1 33.31 24 ASP B O 1
ATOM 2453 N N . ASP B 1 25 ? 20.578 -16.625 0.697 1 34.22 25 ASP B N 1
ATOM 2454 C CA . ASP B 1 25 ? 21.703 -17.422 0.216 1 34.22 25 ASP B CA 1
ATOM 2455 C C . ASP B 1 25 ? 22.625 -17.828 1.366 1 34.22 25 ASP B C 1
ATOM 2457 O O . ASP B 1 25 ? 23.562 -17.094 1.704 1 34.22 25 ASP B O 1
ATOM 2461 N N . ASP B 1 26 ? 22.172 -18.219 2.486 1 33.72 26 ASP B N 1
ATOM 2462 C CA . ASP B 1 26 ? 23.266 -18.891 3.188 1 33.72 26 ASP B CA 1
ATOM 2463 C C . ASP B 1 26 ? 24.25 -19.5 2.203 1 33.72 26 ASP B C 1
ATOM 2465 O O . ASP B 1 26 ? 23.859 -20.031 1.162 1 33.72 26 ASP B O 1
ATOM 2469 N N . ASP B 1 27 ? 25.422 -19 2.15 1 38.28 27 ASP B N 1
ATOM 2470 C CA . ASP B 1 27 ? 26.625 -19.516 1.481 1 38.28 27 ASP B CA 1
ATOM 2471 C C . ASP B 1 27 ? 26.578 -21.031 1.354 1 38.28 27 ASP B C 1
ATOM 2473 O O . ASP B 1 27 ? 27.547 -21.656 0.923 1 38.28 27 ASP B O 1
ATOM 2477 N N . GLY B 1 28 ? 25.734 -21.703 2.236 1 40.19 28 GLY B N 1
ATOM 2478 C CA . GLY B 1 28 ? 25.797 -23.109 1.885 1 40.19 28 GLY B CA 1
ATOM 2479 C C . GLY B 1 28 ? 25.172 -23.406 0.534 1 40.19 28 GLY B C 1
ATOM 2480 O O . GLY B 1 28 ? 24.438 -22.594 -0.009 1 40.19 28 GLY B O 1
ATOM 2481 N N . ASP B 1 29 ? 25.5 -24.438 -0.328 1 46.78 29 ASP B N 1
ATOM 2482 C CA . ASP B 1 29 ? 25.125 -25.078 -1.581 1 46.78 29 ASP B CA 1
ATOM 2483 C C . ASP B 1 29 ? 23.609 -25.234 -1.69 1 46.78 29 ASP B C 1
ATOM 2485 O O . ASP B 1 29 ? 23.109 -26.344 -1.843 1 46.78 29 ASP B O 1
ATOM 2489 N N . PHE B 1 30 ? 22.828 -24.391 -1.126 1 51.81 30 PHE B N 1
ATOM 2490 C CA . PHE B 1 30 ? 21.406 -24.641 -1.301 1 51.81 30 PHE B CA 1
ATOM 2491 C C . PHE B 1 30 ? 21 -24.453 -2.758 1 51.81 30 PHE B C 1
ATOM 2493 O O . PHE B 1 30 ? 21.109 -23.344 -3.303 1 51.81 30 PHE B O 1
ATOM 2500 N N . ASP B 1 31 ? 20.906 -25.406 -3.52 1 65.12 31 ASP B N 1
ATOM 2501 C CA . ASP B 1 31 ? 20.375 -25.5 -4.879 1 65.12 31 ASP B CA 1
ATOM 2502 C C . ASP B 1 31 ? 18.844 -25.5 -4.879 1 65.12 31 ASP B C 1
ATOM 2504 O O . ASP B 1 31 ? 18.219 -26.516 -4.586 1 65.12 31 ASP B O 1
ATOM 2508 N N . PRO B 1 32 ? 18.203 -24.312 -4.973 1 66.44 32 PRO B N 1
ATOM 2509 C CA . PRO B 1 32 ? 16.75 -24.25 -4.965 1 66.44 32 PRO B CA 1
ATOM 2510 C C . PRO B 1 32 ? 16.109 -25.266 -5.914 1 66.44 32 PRO B C 1
ATOM 2512 O O . PRO B 1 32 ? 14.914 -25.547 -5.801 1 66.44 32 PRO B O 1
ATOM 2515 N N . MET B 1 33 ? 16.922 -25.734 -6.707 1 74.94 33 MET B N 1
ATOM 2516 C CA . MET B 1 33 ? 16.406 -26.719 -7.66 1 74.94 33 MET B CA 1
ATOM 2517 C C . MET B 1 33 ? 16.734 -28.125 -7.199 1 74.94 33 MET B C 1
ATOM 2519 O O . MET B 1 33 ? 16.438 -29.094 -7.902 1 74.94 33 MET B O 1
ATOM 2523 N N . ALA B 1 34 ? 17.25 -28.125 -5.941 1 73.94 34 ALA B N 1
ATOM 2524 C CA . ALA B 1 34 ? 17.625 -29.438 -5.434 1 73.94 34 ALA B CA 1
ATOM 2525 C C . ALA B 1 34 ? 16.391 -30.344 -5.309 1 73.94 34 ALA B C 1
ATOM 2527 O O . ALA B 1 34 ? 15.359 -29.938 -4.781 1 73.94 34 ALA B O 1
ATOM 2528 N N . GLY B 1 35 ? 16.406 -31.5 -5.887 1 80.62 35 GLY B N 1
ATOM 2529 C CA . GLY B 1 35 ? 15.344 -32.469 -5.766 1 80.62 35 GLY B CA 1
ATOM 2530 C C . GLY B 1 35 ? 14.414 -32.5 -6.969 1 80.62 35 GLY B C 1
ATOM 2531 O O . GLY B 1 35 ? 13.594 -33.406 -7.105 1 80.62 35 GLY B O 1
ATOM 2532 N N . LEU B 1 36 ? 14.586 -31.516 -7.762 1 87.75 36 LEU B N 1
ATOM 2533 C CA . LEU B 1 36 ? 13.75 -31.5 -8.961 1 87.75 36 LEU B CA 1
ATOM 2534 C C . LEU B 1 36 ? 14.312 -32.438 -10.031 1 87.75 36 LEU B C 1
ATOM 2536 O O . LEU B 1 36 ? 15.523 -32.625 -10.102 1 87.75 36 LEU B O 1
ATOM 2540 N N . THR B 1 37 ? 13.383 -33 -10.781 1 89.88 37 THR B N 1
ATOM 2541 C CA . THR B 1 37 ? 13.82 -33.812 -11.922 1 89.88 37 THR B CA 1
ATOM 2542 C C . THR B 1 37 ? 14.484 -32.938 -12.977 1 89.88 37 THR B C 1
ATOM 2544 O O . THR B 1 37 ? 14.312 -31.703 -12.977 1 89.88 37 THR B O 1
ATOM 2547 N N . ALA B 1 38 ? 15.211 -33.5 -13.844 1 88.88 38 ALA B N 1
ATOM 2548 C CA . ALA B 1 38 ? 15.898 -32.781 -14.906 1 88.88 38 ALA B CA 1
ATOM 2549 C C . ALA B 1 38 ? 14.906 -32 -15.766 1 88.88 38 ALA B C 1
ATOM 2551 O O . ALA B 1 38 ? 15.172 -30.859 -16.156 1 88.88 38 ALA B O 1
ATOM 2552 N N . GLY B 1 39 ? 13.797 -32.656 -16.078 1 89.31 39 GLY B N 1
ATOM 2553 C CA . GLY B 1 39 ? 12.773 -31.984 -16.859 1 89.31 39 GLY B CA 1
ATOM 2554 C C . GLY B 1 39 ? 12.234 -30.719 -16.219 1 89.31 39 GLY B C 1
ATOM 2555 O O . GLY B 1 39 ? 12.102 -29.688 -16.859 1 89.31 39 GLY B O 1
ATOM 2556 N N . VAL B 1 40 ? 12.031 -30.828 -14.945 1 92.94 40 VAL B N 1
ATOM 2557 C CA . VAL B 1 40 ? 11.5 -29.688 -14.203 1 92.94 40 VAL B CA 1
ATOM 2558 C C . VAL B 1 40 ? 12.586 -28.625 -14.062 1 92.94 40 VAL B C 1
ATOM 2560 O O . VAL B 1 40 ? 12.297 -27.422 -14.148 1 92.94 40 VAL B O 1
ATOM 2563 N N . GLN B 1 41 ? 13.781 -29 -13.883 1 92.62 41 GLN B N 1
ATOM 2564 C CA . GLN B 1 41 ? 14.883 -28.047 -13.789 1 92.62 41 GLN B CA 1
ATOM 2565 C C . GLN B 1 41 ? 15.008 -27.219 -15.062 1 92.62 41 GLN B C 1
ATOM 2567 O O . GLN B 1 41 ? 15.211 -26 -15 1 92.62 41 GLN B O 1
ATOM 2572 N N . ARG B 1 42 ? 14.898 -27.875 -16.188 1 92.75 42 ARG B N 1
ATOM 2573 C CA . ARG B 1 42 ? 14.961 -27.156 -17.469 1 92.75 42 ARG B CA 1
ATOM 2574 C C . ARG B 1 42 ? 13.844 -26.125 -17.562 1 92.75 42 ARG B C 1
ATOM 2576 O O . ARG B 1 42 ? 14.07 -25.016 -18.031 1 92.75 42 ARG B O 1
ATOM 2583 N N . ARG B 1 43 ? 12.742 -26.562 -17.125 1 94.69 43 ARG B N 1
ATOM 2584 C CA . ARG B 1 43 ? 11.602 -25.656 -17.188 1 94.69 43 ARG B CA 1
ATOM 2585 C C . ARG B 1 43 ? 11.766 -24.484 -16.219 1 94.69 43 ARG B C 1
ATOM 2587 O O . ARG B 1 43 ? 11.383 -23.359 -16.547 1 94.69 43 ARG B O 1
ATOM 2594 N N . VAL B 1 44 ? 12.359 -24.719 -15.07 1 95 44 VAL B N 1
ATOM 2595 C CA . VAL B 1 44 ? 12.617 -23.641 -14.109 1 95 44 VAL B CA 1
ATOM 2596 C C . VAL B 1 44 ? 13.609 -22.656 -14.703 1 95 44 VAL B C 1
ATOM 2598 O O . VAL B 1 44 ? 13.438 -21.438 -14.555 1 95 44 VAL B O 1
ATOM 2601 N N . LEU B 1 45 ? 14.578 -23.141 -15.352 1 94.19 45 LEU B N 1
ATOM 2602 C CA . LEU B 1 45 ? 15.547 -22.266 -15.992 1 94.19 45 LEU B CA 1
ATOM 2603 C C . LEU B 1 45 ? 14.883 -21.422 -17.078 1 94.19 45 LEU B C 1
ATOM 2605 O O . LEU B 1 45 ? 15.188 -20.234 -17.234 1 94.19 45 LEU B O 1
ATOM 2609 N N . ALA B 1 46 ? 14 -22.031 -17.812 1 95.19 46 ALA B N 1
ATOM 2610 C CA . ALA B 1 46 ? 13.242 -21.312 -18.828 1 95.19 46 ALA B CA 1
ATOM 2611 C C . ALA B 1 46 ? 12.391 -20.219 -18.203 1 95.19 46 ALA B C 1
ATOM 2613 O O . ALA B 1 46 ? 12.312 -19.094 -18.719 1 95.19 46 ALA B O 1
ATOM 2614 N N . LEU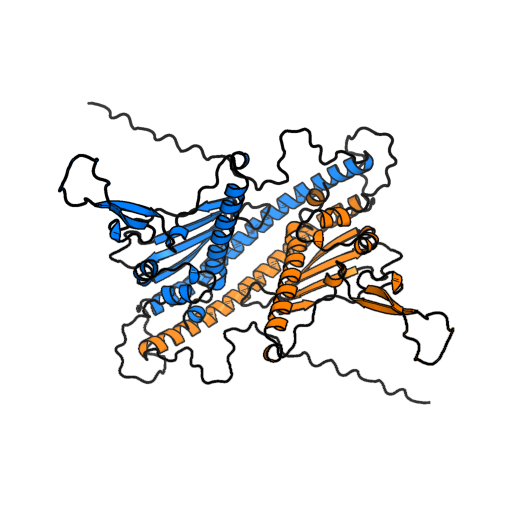 B 1 47 ? 11.773 -20.578 -17.078 1 97.06 47 LEU B N 1
ATOM 2615 C CA . LEU B 1 47 ? 10.945 -19.609 -16.375 1 97.06 47 LEU B CA 1
ATOM 2616 C C . LEU B 1 47 ? 11.781 -18.438 -15.859 1 97.06 47 LEU B C 1
ATOM 2618 O O . LEU B 1 47 ? 11.32 -17.297 -15.852 1 97.06 47 LEU B O 1
ATOM 2622 N N . LYS B 1 48 ? 12.961 -18.719 -15.438 1 95.44 48 LYS B N 1
ATOM 2623 C CA . LYS B 1 48 ? 13.844 -17.656 -14.953 1 95.44 48 LYS B CA 1
ATOM 2624 C C . LYS B 1 48 ? 14.195 -16.672 -16.078 1 95.44 48 LYS B C 1
ATOM 2626 O O . LYS B 1 48 ? 14.367 -15.484 -15.828 1 95.44 48 LYS B O 1
ATOM 2631 N N . LYS B 1 49 ? 14.312 -17.172 -17.281 1 95.81 49 LYS B N 1
ATOM 2632 C CA . LYS B 1 49 ? 14.539 -16.297 -18.422 1 95.81 49 LYS B CA 1
ATOM 2633 C C . LYS B 1 49 ? 13.344 -15.375 -18.656 1 95.81 49 LYS B C 1
ATOM 2635 O O . LYS B 1 49 ? 13.508 -14.18 -18.922 1 95.81 49 LYS B O 1
ATOM 2640 N N . VAL B 1 50 ? 12.18 -15.977 -18.594 1 96.94 50 VAL B N 1
ATOM 2641 C CA . VAL B 1 50 ? 10.969 -15.18 -18.703 1 96.94 50 VAL B CA 1
ATOM 2642 C C . VAL B 1 50 ? 10.922 -14.133 -17.594 1 96.94 50 VAL B C 1
ATOM 2644 O O . VAL B 1 50 ? 10.578 -12.977 -17.844 1 96.94 50 VAL B O 1
ATOM 2647 N N . GLN B 1 51 ? 11.336 -14.508 -16.375 1 96.38 51 GLN B N 1
ATOM 2648 C CA . GLN B 1 51 ? 11.344 -13.609 -15.227 1 96.38 51 GLN B CA 1
ATOM 2649 C C . GLN B 1 51 ? 12.266 -12.414 -15.461 1 96.38 51 GLN B C 1
ATOM 2651 O O . GLN B 1 51 ? 11.945 -11.289 -15.078 1 96.38 51 GLN B O 1
ATOM 2656 N N . THR B 1 52 ? 13.367 -12.688 -16.078 1 96.12 52 THR B N 1
ATOM 2657 C CA . THR B 1 52 ? 14.312 -11.609 -16.359 1 96.12 52 THR B CA 1
ATOM 2658 C C . THR B 1 52 ? 13.68 -10.562 -17.266 1 96.12 52 THR B C 1
ATOM 2660 O O . THR B 1 52 ? 13.844 -9.359 -17.047 1 96.12 52 THR B O 1
ATOM 2663 N N . LYS B 1 53 ? 12.969 -11 -18.266 1 96.56 53 LYS B N 1
ATOM 2664 C CA . LYS B 1 53 ? 12.258 -10.086 -19.156 1 96.56 53 LYS B CA 1
ATOM 2665 C C . LYS B 1 53 ? 11.18 -9.312 -18.391 1 96.56 53 LYS B C 1
ATOM 2667 O O . LYS B 1 53 ? 11.016 -8.109 -18.594 1 96.56 53 LYS B O 1
ATOM 2672 N N . ALA B 1 54 ? 10.523 -10.023 -17.547 1 95.56 54 ALA B N 1
ATOM 2673 C CA . ALA B 1 54 ? 9.461 -9.406 -16.75 1 95.56 54 ALA B CA 1
ATOM 2674 C C . ALA B 1 54 ? 10.031 -8.352 -15.797 1 95.56 54 ALA B C 1
ATOM 2676 O O . ALA B 1 54 ? 9.43 -7.297 -15.594 1 95.56 54 ALA B O 1
ATOM 2677 N N . ASP B 1 55 ? 11.148 -8.656 -15.258 1 93.19 55 ASP B N 1
ATOM 2678 C CA . ASP B 1 55 ? 11.805 -7.719 -14.352 1 93.19 55 ASP B CA 1
ATOM 2679 C C . ASP B 1 55 ? 12.172 -6.422 -15.062 1 93.19 55 ASP B C 1
ATOM 2681 O O . ASP B 1 55 ? 12.055 -5.336 -14.492 1 93.19 55 ASP B O 1
ATOM 2685 N N . GLU B 1 56 ? 12.617 -6.551 -16.219 1 93.25 56 GLU B N 1
ATOM 2686 C CA . GLU B 1 56 ? 12.961 -5.367 -17 1 93.25 56 GLU B CA 1
ATOM 2687 C C . GLU B 1 56 ? 11.727 -4.512 -17.281 1 93.25 56 GLU B C 1
ATOM 2689 O O . GLU B 1 56 ? 11.773 -3.287 -17.156 1 93.25 56 GLU B O 1
ATOM 2694 N N . LEU B 1 57 ? 10.711 -5.176 -17.641 1 94.19 57 LEU B N 1
ATOM 2695 C CA . LEU B 1 57 ? 9.453 -4.465 -17.875 1 94.19 57 LEU B CA 1
ATOM 2696 C C . LEU B 1 57 ? 8.938 -3.828 -16.594 1 94.19 57 LEU B C 1
ATOM 2698 O O . LEU B 1 57 ? 8.414 -2.709 -16.625 1 94.19 57 LEU B O 1
ATOM 2702 N N . ALA B 1 58 ? 9.086 -4.566 -15.5 1 91.38 58 ALA B N 1
ATOM 2703 C CA . ALA B 1 58 ? 8.664 -4.055 -14.203 1 91.38 58 ALA B CA 1
ATOM 2704 C C . ALA B 1 58 ? 9.453 -2.805 -13.82 1 91.38 58 ALA B C 1
ATOM 2706 O O . ALA B 1 58 ? 8.898 -1.867 -13.234 1 91.38 58 ALA B O 1
ATOM 2707 N N . LYS B 1 59 ? 10.68 -2.848 -14.102 1 88.25 59 LYS B N 1
ATOM 2708 C CA . LYS B 1 59 ? 11.508 -1.673 -13.852 1 88.25 59 LYS B CA 1
ATOM 2709 C C . LYS B 1 59 ? 11.008 -0.469 -14.648 1 88.25 59 LYS B C 1
ATOM 2711 O O . LYS B 1 59 ? 10.914 0.638 -14.109 1 88.25 59 LYS B O 1
ATOM 2716 N N . GLN B 1 60 ? 10.672 -0.673 -15.859 1 90.06 60 GLN B N 1
ATOM 2717 C CA . GLN B 1 60 ? 10.141 0.403 -16.688 1 90.06 60 GLN B CA 1
ATOM 2718 C C . GLN B 1 60 ? 8.797 0.893 -16.156 1 90.06 60 GLN B C 1
ATOM 2720 O O . GLN B 1 60 ? 8.531 2.096 -16.141 1 90.06 60 GLN B O 1
ATOM 2725 N N . PHE B 1 61 ? 7.992 0.024 -15.727 1 90.44 61 PHE B N 1
ATOM 2726 C CA . PHE B 1 61 ? 6.711 0.374 -15.117 1 90.44 61 PHE B CA 1
ATOM 2727 C C . PHE B 1 61 ? 6.914 1.266 -13.898 1 90.44 61 PHE B C 1
ATOM 2729 O O . PHE B 1 61 ? 6.23 2.279 -13.742 1 90.44 61 PHE B O 1
ATOM 2736 N N . ALA B 1 62 ? 7.824 0.875 -13.109 1 86.88 62 ALA B N 1
ATOM 2737 C CA . ALA B 1 62 ? 8.109 1.648 -11.906 1 86.88 62 ALA B CA 1
ATOM 2738 C C . ALA B 1 62 ? 8.562 3.062 -12.25 1 86.88 62 ALA B C 1
ATOM 2740 O O . ALA B 1 62 ? 8.156 4.031 -11.609 1 86.88 62 ALA B O 1
ATOM 2741 N N . ILE B 1 63 ? 9.367 3.158 -13.234 1 87.06 63 ILE B N 1
ATOM 2742 C CA . ILE B 1 63 ? 9.859 4.453 -13.68 1 87.06 63 ILE B CA 1
ATOM 2743 C C . ILE B 1 63 ? 8.703 5.305 -14.188 1 87.06 63 ILE B C 1
ATOM 2745 O O . ILE B 1 63 ? 8.578 6.477 -13.836 1 87.06 63 ILE B O 1
ATOM 2749 N N . ASP B 1 64 ? 7.863 4.695 -14.977 1 90.81 64 ASP B N 1
ATOM 2750 C CA . ASP B 1 64 ? 6.738 5.434 -15.539 1 90.81 64 ASP B CA 1
ATOM 2751 C C . ASP B 1 64 ? 5.738 5.82 -14.453 1 90.81 64 ASP B C 1
ATOM 2753 O O . ASP B 1 64 ? 5.121 6.887 -14.523 1 90.81 64 ASP B O 1
ATOM 2757 N N . GLN B 1 65 ? 5.574 4.949 -13.469 1 90.44 65 GLN B N 1
ATOM 2758 C CA . GLN B 1 65 ? 4.734 5.281 -12.32 1 90.44 65 GLN B CA 1
ATOM 2759 C C . GLN B 1 65 ? 5.289 6.484 -11.562 1 90.44 65 GLN B C 1
ATOM 2761 O O . GLN B 1 65 ? 4.539 7.387 -11.188 1 90.44 65 GLN B O 1
ATOM 2766 N N . ALA B 1 66 ? 6.566 6.484 -11.336 1 87.12 66 ALA B N 1
ATOM 2767 C CA . ALA B 1 66 ? 7.207 7.59 -10.633 1 87.12 66 ALA B CA 1
ATOM 2768 C C . ALA B 1 66 ? 7.066 8.891 -11.414 1 87.12 66 ALA B C 1
ATOM 2770 O O . ALA B 1 66 ? 6.801 9.945 -10.828 1 87.12 66 ALA B O 1
ATOM 2771 N N . LYS B 1 67 ? 7.242 8.789 -12.68 1 91.25 67 LYS B N 1
ATOM 2772 C CA . LYS B 1 67 ? 7.094 9.969 -13.523 1 91.25 67 LYS B CA 1
ATOM 2773 C C . LYS B 1 67 ? 5.672 10.516 -13.461 1 91.25 67 LYS B C 1
ATOM 2775 O O . LYS B 1 67 ? 5.473 11.734 -13.391 1 91.25 67 LYS B O 1
ATOM 2780 N N . LEU B 1 68 ? 4.734 9.633 -13.539 1 93.62 68 LEU B N 1
ATOM 2781 C CA . LEU B 1 68 ? 3.34 10.047 -13.43 1 93.62 68 LEU B CA 1
ATOM 2782 C C . LEU B 1 68 ? 3.068 10.703 -12.078 1 93.62 68 LEU B C 1
ATOM 2784 O O . LEU B 1 68 ? 2.414 11.742 -12.008 1 93.62 68 LEU B O 1
ATOM 2788 N N . GLN B 1 69 ? 3.564 10.086 -11.008 1 90.94 69 GLN B N 1
ATOM 2789 C CA . GLN B 1 69 ? 3.4 10.656 -9.672 1 90.94 69 GLN B CA 1
ATOM 2790 C C . GLN B 1 69 ? 4.039 12.039 -9.586 1 90.94 69 GLN B C 1
ATOM 2792 O O . GLN B 1 69 ? 3.432 12.977 -9.055 1 90.94 69 GLN B O 1
ATOM 2797 N N . ALA B 1 70 ? 5.227 12.18 -10.117 1 90.94 70 ALA B N 1
ATOM 2798 C CA . ALA B 1 70 ? 5.93 13.461 -10.094 1 90.94 70 ALA B CA 1
ATOM 2799 C C . ALA B 1 70 ? 5.148 14.531 -10.852 1 90.94 70 ALA B C 1
ATOM 2801 O O . ALA B 1 70 ? 5.055 15.672 -10.406 1 90.94 70 ALA B O 1
ATOM 2802 N N . GLU B 1 71 ? 4.637 14.148 -11.961 1 95.06 71 GLU B N 1
ATOM 2803 C CA . GLU B 1 71 ? 3.838 15.07 -12.758 1 95.06 71 GLU B CA 1
ATOM 2804 C C . GLU B 1 71 ? 2.641 15.594 -11.969 1 95.06 71 GLU B C 1
ATOM 2806 O O . GLU B 1 71 ? 2.342 16.781 -12 1 95.06 71 GLU B O 1
ATOM 2811 N N . TYR B 1 72 ? 1.999 14.742 -11.312 1 94.06 72 TYR B N 1
ATOM 2812 C CA . TYR B 1 72 ? 0.805 15.156 -10.578 1 94.06 72 TYR B CA 1
ATOM 2813 C C . TYR B 1 72 ? 1.174 15.922 -9.312 1 94.06 72 TYR B C 1
ATOM 2815 O O . TYR B 1 72 ? 0.447 16.828 -8.898 1 94.06 72 TYR B O 1
ATOM 2823 N N . MET B 1 73 ? 2.289 15.57 -8.711 1 92.12 73 MET B N 1
ATOM 2824 C CA . MET B 1 73 ? 2.738 16.375 -7.578 1 92.12 73 MET B CA 1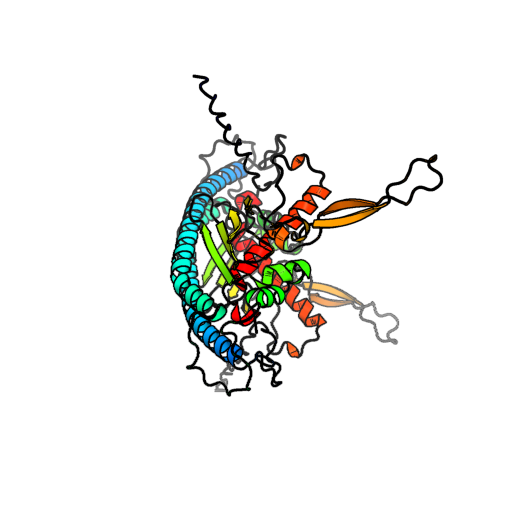
ATOM 2825 C C . MET B 1 73 ? 2.951 17.828 -7.992 1 92.12 73 MET B C 1
ATOM 2827 O O . MET B 1 73 ? 2.65 18.75 -7.227 1 92.12 73 MET B O 1
ATOM 2831 N N . LEU B 1 74 ? 3.418 18.031 -9.164 1 93.88 74 LEU B N 1
ATOM 2832 C CA . LEU B 1 74 ? 3.588 19.375 -9.688 1 93.88 74 LEU B CA 1
ATOM 2833 C C . LEU B 1 74 ? 2.238 20.062 -9.883 1 93.88 74 LEU B C 1
ATOM 2835 O O . LEU B 1 74 ? 2.096 21.25 -9.602 1 93.88 74 LEU B O 1
ATOM 2839 N N . LYS B 1 75 ? 1.272 19.281 -10.352 1 96.62 75 LYS B N 1
ATOM 2840 C CA . LYS B 1 75 ? -0.068 19.828 -10.555 1 96.62 75 LYS B CA 1
ATOM 2841 C C . LYS B 1 75 ? -0.729 20.172 -9.219 1 96.62 75 LYS B C 1
ATOM 2843 O O . LYS B 1 75 ? -1.519 21.109 -9.141 1 96.62 75 LYS B O 1
ATOM 2848 N N . PHE B 1 76 ? -0.419 19.406 -8.164 1 96.75 76 PHE B N 1
ATOM 2849 C CA . PHE B 1 76 ? -0.963 19.672 -6.836 1 96.75 76 PHE B CA 1
ATOM 2850 C C . PHE B 1 76 ? -0.285 20.875 -6.207 1 96.75 76 PHE B C 1
ATOM 2852 O O . PHE B 1 76 ? -0.854 21.531 -5.324 1 96.75 76 PHE B O 1
ATOM 2859 N N . GLY B 1 77 ? 0.841 21.234 -6.633 1 96.06 77 GLY B N 1
ATOM 2860 C CA . GLY B 1 77 ? 1.67 22.297 -6.078 1 96.06 77 GLY B CA 1
ATOM 2861 C C . GLY B 1 77 ? 0.901 23.578 -5.809 1 96.06 77 GLY B C 1
ATOM 2862 O O . GLY B 1 77 ? 0.844 24.047 -4.668 1 96.06 77 GLY B O 1
ATOM 2863 N N . PRO B 1 78 ? 0.283 24.094 -6.84 1 97.88 78 PRO B N 1
ATOM 2864 C CA . PRO B 1 78 ? -0.448 25.344 -6.668 1 97.88 78 PRO B CA 1
ATOM 2865 C C . PRO B 1 78 ? -1.573 25.234 -5.641 1 97.88 78 PRO B C 1
ATOM 2867 O O . PRO B 1 78 ? -1.877 26.219 -4.949 1 97.88 78 PRO B O 1
ATOM 2870 N N . LEU B 1 79 ? -2.168 24.109 -5.543 1 98 79 LEU B N 1
ATOM 2871 C CA . LEU B 1 79 ? -3.229 23.922 -4.562 1 98 79 LEU B CA 1
ATOM 2872 C C . LEU B 1 79 ? -2.66 23.906 -3.146 1 98 79 LEU B C 1
ATOM 2874 O O . LEU B 1 79 ? -3.256 24.469 -2.227 1 98 79 LEU B O 1
ATOM 2878 N N . TRP B 1 80 ? -1.521 23.297 -3.016 1 97.69 80 TRP B N 1
ATOM 2879 C CA . TRP B 1 80 ? -0.878 23.25 -1.705 1 97.69 80 TRP B CA 1
ATOM 2880 C C . TRP B 1 80 ? -0.328 24.625 -1.333 1 97.69 80 TRP B C 1
ATOM 2882 O O . TRP B 1 80 ? -0.317 25 -0.157 1 97.69 80 TRP B O 1
ATOM 2892 N N . ASP B 1 81 ? 0.049 25.391 -2.357 1 98 81 ASP B N 1
ATOM 2893 C CA . ASP B 1 81 ? 0.424 26.781 -2.105 1 98 81 ASP B CA 1
ATOM 2894 C C . ASP B 1 81 ? -0.764 27.594 -1.581 1 98 81 ASP B C 1
ATOM 2896 O O . ASP B 1 81 ? -0.624 28.375 -0.637 1 98 81 ASP B O 1
ATOM 2900 N N . GLU B 1 82 ? -1.843 27.406 -2.242 1 97.75 82 GLU B N 1
ATOM 2901 C CA . GLU B 1 82 ? -3.062 28.078 -1.805 1 97.75 82 GLU B CA 1
ATOM 2902 C C . GLU B 1 82 ? -3.439 27.656 -0.384 1 97.75 82 GLU B C 1
ATOM 2904 O O . GLU B 1 82 ? -3.799 28.5 0.438 1 97.75 82 GLU B O 1
ATOM 2909 N N . ARG B 1 83 ? -3.363 26.375 -0.086 1 98.25 83 ARG B N 1
ATOM 2910 C CA . ARG B 1 83 ? -3.639 25.891 1.261 1 98.25 83 ARG B CA 1
ATOM 2911 C C . ARG B 1 83 ? -2.719 26.547 2.281 1 98.25 83 ARG B C 1
ATOM 2913 O O . ARG B 1 83 ? -3.178 27.031 3.318 1 98.25 83 ARG B O 1
ATOM 2920 N N . LYS B 1 84 ? -1.468 26.578 1.943 1 98.06 84 LYS B N 1
ATOM 2921 C CA . LYS B 1 84 ? -0.491 27.188 2.842 1 98.06 84 LYS B CA 1
ATOM 2922 C C . LYS B 1 84 ? -0.821 28.656 3.098 1 98.06 84 LYS B C 1
ATOM 2924 O O . LYS B 1 84 ? -0.769 29.109 4.238 1 98.06 84 LYS B O 1
ATOM 2929 N N . ALA B 1 85 ? -1.16 29.359 2.102 1 97.56 85 ALA B N 1
ATOM 2930 C CA . ALA B 1 85 ? -1.481 30.781 2.219 1 97.56 85 ALA B CA 1
ATOM 2931 C C . ALA B 1 85 ? -2.678 31 3.143 1 97.56 85 ALA B C 1
ATOM 2933 O O . ALA B 1 85 ? -2.703 31.953 3.922 1 97.56 85 ALA B O 1
ATOM 2934 N N . ILE B 1 86 ? -3.643 30.141 3.066 1 96.81 86 ILE B N 1
ATOM 2935 C CA . ILE B 1 86 ? -4.828 30.234 3.912 1 96.81 86 ILE B CA 1
ATOM 2936 C C . ILE B 1 86 ? -4.457 29.922 5.359 1 96.81 86 ILE B C 1
ATOM 2938 O O . ILE B 1 86 ? -4.828 30.656 6.277 1 96.81 86 ILE B O 1
ATOM 2942 N N . VAL B 1 87 ? -3.695 28.891 5.535 1 97.12 87 VAL B N 1
ATOM 2943 C CA . VAL B 1 87 ? -3.332 28.406 6.859 1 97.12 87 VAL B CA 1
ATOM 2944 C C . VAL B 1 87 ? -2.471 29.438 7.574 1 97.12 87 VAL B C 1
ATOM 2946 O O . VAL B 1 87 ? -2.648 29.688 8.773 1 97.12 87 VAL B O 1
ATOM 2949 N N . THR B 1 88 ? -1.574 30.094 6.824 1 96.38 88 THR B N 1
ATOM 2950 C CA . THR B 1 88 ? -0.593 30.984 7.438 1 96.38 88 THR B CA 1
ATOM 2951 C C . THR B 1 88 ? -1.099 32.406 7.449 1 96.38 88 THR B C 1
ATOM 2953 O O . THR B 1 88 ? -0.436 33.312 7.984 1 96.38 88 THR B O 1
ATOM 2956 N N . GLY B 1 89 ? -2.248 32.688 6.848 1 93.44 89 GLY B N 1
ATOM 2957 C CA . GLY B 1 89 ? -2.875 34 6.922 1 93.44 89 GLY B CA 1
ATOM 2958 C C . GLY B 1 89 ? -2.451 34.906 5.797 1 93.44 89 GLY B C 1
ATOM 2959 O O . GLY B 1 89 ? -2.703 36.125 5.852 1 93.44 89 GLY B O 1
ATOM 2960 N N . GLU B 1 90 ? -1.863 34.375 4.848 1 93.06 90 GLU B N 1
ATOM 2961 C CA . GLU B 1 90 ? -1.44 35.188 3.705 1 93.06 90 GLU B CA 1
ATOM 2962 C C . GLU B 1 90 ? -2.6 35.438 2.744 1 93.06 90 GLU B C 1
ATOM 2964 O O . GLU B 1 90 ? -2.6 36.406 2.002 1 93.06 90 GLU B O 1
ATOM 2969 N N . ALA B 1 91 ? -3.611 34.562 2.803 1 91.19 91 ALA B N 1
ATOM 2970 C CA . ALA B 1 91 ? -4.75 34.688 1.897 1 91.19 91 ALA B CA 1
ATOM 2971 C C . ALA B 1 91 ? -5.891 35.469 2.547 1 91.19 91 ALA B C 1
ATOM 2973 O O . ALA B 1 91 ? -6.113 35.375 3.756 1 91.19 91 ALA B O 1
ATOM 2974 N N . ASN B 1 92 ? -6.551 36.219 1.71 1 87.25 92 ASN B N 1
ATOM 2975 C CA . ASN B 1 92 ? -7.773 36.875 2.148 1 87.25 92 ASN B CA 1
ATOM 2976 C C . ASN B 1 92 ? -8.984 35.938 2.047 1 87.25 92 ASN B C 1
ATOM 2978 O O . ASN B 1 92 ? -9.227 35.344 0.994 1 87.25 92 ASN B O 1
ATOM 2982 N N . VAL B 1 93 ? -9.734 35.812 3.131 1 88.69 93 VAL B N 1
ATOM 2983 C CA . VAL B 1 93 ? -10.867 34.875 3.156 1 88.69 93 VAL B CA 1
ATOM 2984 C C . VAL B 1 93 ? -12.148 35.656 3.486 1 88.69 93 VAL B C 1
ATOM 2986 O O . VAL B 1 93 ? -13.109 35.062 4.004 1 88.69 93 VAL B O 1
ATOM 2989 N N . ASP B 1 94 ? -12.258 36.844 3.168 1 78.31 94 ASP B N 1
ATOM 2990 C CA . ASP B 1 94 ? -13.367 37.719 3.561 1 78.31 94 ASP B CA 1
ATOM 2991 C C . ASP B 1 94 ? -14.633 37.375 2.787 1 78.31 94 ASP B C 1
ATOM 2993 O O . ASP B 1 94 ? -15.742 37.719 3.211 1 78.31 94 ASP B O 1
ATOM 2997 N N . ASN B 1 95 ? -14.508 36.656 1.776 1 81.44 95 ASN B N 1
ATOM 2998 C CA . ASN B 1 95 ? -15.648 36.375 0.912 1 81.44 95 ASN B CA 1
ATOM 2999 C C . ASN B 1 95 ? -16.516 35.25 1.459 1 81.44 9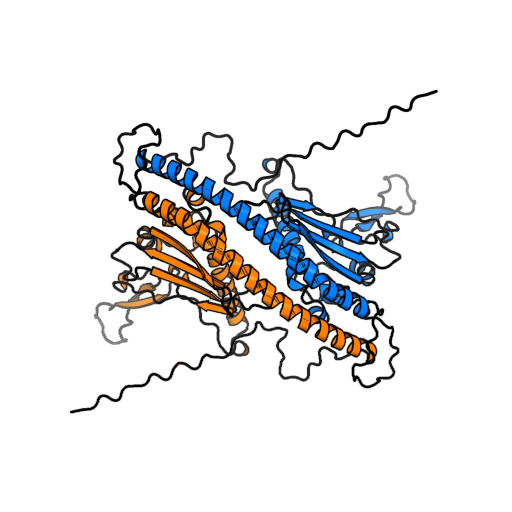5 ASN B C 1
ATOM 3001 O O . ASN B 1 95 ? -17.578 34.938 0.91 1 81.44 95 ASN B O 1
ATOM 3005 N N . PHE B 1 96 ? -16.125 34.688 2.559 1 83.94 96 PHE B N 1
ATOM 3006 C CA . PHE B 1 96 ? -16.922 33.594 3.123 1 83.94 96 PHE B CA 1
ATOM 3007 C C . PHE B 1 96 ? -17.891 34.125 4.18 1 83.94 96 PHE B C 1
ATOM 3009 O O . PHE B 1 96 ? -17.484 34.906 5.062 1 83.94 96 PHE B O 1
ATOM 3016 N N . ASP B 1 97 ? -19.172 33.812 3.984 1 82.12 97 ASP B N 1
ATOM 3017 C CA . ASP B 1 97 ? -20.25 34.375 4.785 1 82.12 97 ASP B CA 1
ATOM 3018 C C . ASP B 1 97 ? -20.391 33.656 6.117 1 82.12 97 ASP B C 1
ATOM 3020 O O . ASP B 1 97 ? -21.188 32.719 6.238 1 82.12 97 ASP B O 1
ATOM 3024 N N . VAL B 1 98 ? -19.609 34 7.051 1 85.25 98 VAL B N 1
ATOM 3025 C CA . VAL B 1 98 ? -19.672 33.531 8.422 1 85.25 98 VAL B CA 1
ATOM 3026 C C . VAL B 1 98 ? -19.984 34.688 9.367 1 85.25 98 VAL B C 1
ATOM 3028 O O . VAL B 1 98 ? -19.312 35.719 9.328 1 85.25 98 VAL B O 1
ATOM 3031 N N . PRO B 1 99 ? -21.078 34.469 10.125 1 84.38 99 PRO B N 1
ATOM 3032 C CA . PRO B 1 99 ? -21.422 35.531 11.047 1 84.38 99 PRO B CA 1
ATOM 3033 C C . PRO B 1 99 ? -20.281 35.875 12.016 1 84.38 99 PRO B C 1
ATOM 3035 O O . PRO B 1 99 ? -19.594 34.969 12.5 1 84.38 99 PRO B O 1
ATOM 3038 N N . ASP B 1 100 ? -20.125 37.281 12.234 1 81.25 100 ASP B N 1
ATOM 3039 C CA . ASP B 1 100 ? -19.094 37.719 13.164 1 81.25 100 ASP B CA 1
ATOM 3040 C C . ASP B 1 100 ? -19.438 37.312 14.594 1 81.25 100 ASP B C 1
ATOM 3042 O O . ASP B 1 100 ? -20.578 37.5 15.047 1 81.25 100 ASP B O 1
ATOM 3046 N N . ASP B 1 101 ? -18.562 36.594 15.164 1 83.12 101 ASP B N 1
ATOM 3047 C CA . ASP B 1 101 ? -18.797 36.188 16.547 1 83.12 101 ASP B CA 1
ATOM 3048 C C . ASP B 1 101 ? -18.031 37.062 17.516 1 83.12 101 ASP B C 1
ATOM 3050 O O . ASP B 1 101 ? -17.938 36.781 18.719 1 83.12 101 ASP B O 1
ATOM 3054 N N . GLY B 1 102 ? -17.469 38.125 16.969 1 81.62 102 GLY B N 1
ATOM 3055 C CA . GLY B 1 102 ? -16.781 39.094 17.812 1 81.62 102 GLY B CA 1
ATOM 3056 C C . GLY B 1 102 ? -15.336 38.688 18.094 1 81.62 102 GLY B C 1
ATOM 3057 O O . GLY B 1 102 ? -14.586 39.469 18.688 1 81.62 102 GLY B O 1
ATOM 3058 N N . SER B 1 103 ? -14.93 37.531 17.688 1 80.5 103 SER B N 1
ATOM 3059 C CA . SER B 1 103 ? -13.57 37.062 17.969 1 80.5 103 SER B CA 1
ATOM 3060 C C . SER B 1 103 ? -12.562 37.719 17.016 1 80.5 103 SER B C 1
ATOM 3062 O O . SER B 1 103 ? -12.914 38.094 15.906 1 80.5 103 SER B O 1
ATOM 3064 N N . LYS B 1 104 ? -11.367 37.969 17.594 1 78.5 104 LYS B N 1
ATOM 3065 C CA . LYS B 1 104 ? -10.289 38.531 16.781 1 78.5 104 LYS B CA 1
ATOM 3066 C C . LYS B 1 104 ? -9.805 37.531 15.758 1 78.5 104 LYS B C 1
ATOM 3068 O O . LYS B 1 104 ? -9.578 36.344 16.078 1 78.5 104 LYS B O 1
ATOM 3073 N N . ASP B 1 105 ? -9.773 37.969 14.492 1 76.69 105 ASP B N 1
ATOM 3074 C CA . ASP B 1 105 ? -9.18 37.156 13.453 1 76.69 105 ASP B CA 1
ATOM 3075 C C . ASP B 1 105 ? -7.652 37.219 13.492 1 76.69 105 ASP B C 1
ATOM 3077 O O . ASP B 1 105 ? -7.078 38.281 13.242 1 76.69 105 ASP B O 1
ATOM 3081 N N . GLU B 1 106 ? -7.039 36.125 13.906 1 78.88 106 GLU B N 1
ATOM 3082 C CA . GLU B 1 106 ? -5.582 36.125 14.016 1 78.88 106 GLU B CA 1
ATOM 3083 C C . GLU B 1 106 ? -4.934 35.969 12.641 1 78.88 106 GLU B C 1
ATOM 3085 O O . GLU B 1 106 ? -3.705 35.969 12.523 1 78.88 106 GLU B O 1
ATOM 3090 N N . GLY B 1 107 ? -5.773 35.906 11.633 1 86.31 107 GLY B N 1
ATOM 3091 C CA . GLY B 1 107 ? -5.273 35.875 10.266 1 86.31 107 GLY B CA 1
ATOM 3092 C C . GLY B 1 107 ? -4.707 34.531 9.867 1 86.31 107 GLY B C 1
ATOM 3093 O O . GLY B 1 107 ? -4.109 34.406 8.797 1 86.31 107 GLY B O 1
ATOM 3094 N N . LYS B 1 108 ? -4.637 33.562 10.766 1 93.19 108 LYS B N 1
ATOM 3095 C CA . LYS B 1 108 ? -4.133 32.219 10.453 1 93.19 108 LYS B CA 1
ATOM 3096 C C . LYS B 1 108 ? -4.93 31.156 11.195 1 93.19 108 LYS B C 1
ATOM 3098 O O . LYS B 1 108 ? -5.785 31.469 12.023 1 93.19 108 LYS B O 1
ATOM 3103 N N . ILE B 1 109 ? -4.801 29.984 10.812 1 95.19 109 ILE B N 1
ATOM 3104 C CA . ILE B 1 109 ? -5.344 28.875 11.562 1 95.19 109 ILE B CA 1
ATOM 3105 C C . ILE B 1 109 ? -4.301 28.359 12.562 1 95.19 109 ILE B C 1
ATOM 3107 O O . ILE B 1 109 ? -3.303 27.75 12.172 1 95.19 109 ILE B O 1
ATOM 3111 N N . PRO B 1 110 ? -4.5 28.625 13.781 1 94 110 PRO B N 1
ATOM 3112 C CA . PRO B 1 110 ? -3.498 28.203 14.766 1 94 110 PRO B CA 1
ATOM 3113 C C . PRO B 1 110 ? -3.318 26.688 14.828 1 94 110 PRO B C 1
ATOM 3115 O O . PRO B 1 110 ? -4.301 25.953 14.789 1 94 110 PRO B O 1
ATOM 3118 N N . GLU B 1 111 ? -2.09 26.203 14.82 1 95.75 111 GLU B N 1
ATOM 3119 C CA . GLU B 1 111 ? -1.724 24.812 15.055 1 95.75 111 GLU B CA 1
ATOM 3120 C C . GLU B 1 111 ? -2.432 23.875 14.078 1 95.75 111 GLU B C 1
ATOM 3122 O O . GLU B 1 111 ? -2.906 22.812 14.461 1 95.75 111 GLU B O 1
ATOM 3127 N N . PHE B 1 112 ? -2.576 24.281 12.852 1 97.5 112 PHE B N 1
ATOM 3128 C CA . PHE B 1 112 ? -3.309 23.531 11.844 1 97.5 112 PHE B CA 1
ATOM 3129 C C . PHE B 1 112 ? -2.719 22.125 11.68 1 97.5 112 PHE B C 1
ATOM 3131 O O . PHE B 1 112 ? -3.416 21.125 11.859 1 97.5 112 PHE B O 1
ATOM 3138 N N . TRP B 1 113 ? -1.439 22.031 11.422 1 98.31 113 TRP B N 1
ATOM 3139 C CA . TRP B 1 113 ? -0.794 20.766 11.109 1 98.31 113 TRP B CA 1
ATOM 3140 C C . TRP B 1 113 ? -0.642 19.922 12.367 1 98.31 113 TRP B C 1
ATOM 3142 O O . TRP B 1 113 ? -0.757 18.688 12.312 1 98.31 113 TRP B O 1
ATOM 3152 N N . LEU B 1 114 ? -0.352 20.609 13.508 1 97.62 114 LEU B N 1
ATOM 3153 C CA . LEU B 1 114 ? -0.318 19.875 14.758 1 97.62 114 LEU B CA 1
ATOM 3154 C C . LEU B 1 114 ? -1.642 19.156 15.008 1 97.62 114 LEU B C 1
ATOM 3156 O O . LEU B 1 114 ? -1.657 17.953 15.305 1 97.62 114 LEU B O 1
ATOM 3160 N N . THR B 1 115 ? -2.719 19.875 14.82 1 96.75 115 THR B N 1
ATOM 3161 C CA . THR B 1 115 ? -4.047 19.297 15.031 1 96.75 115 THR B CA 1
ATOM 3162 C C . THR B 1 115 ? -4.312 18.172 14.047 1 96.75 115 THR B C 1
ATOM 3164 O O . THR B 1 115 ? -4.777 17.094 14.438 1 96.75 115 THR B O 1
ATOM 3167 N N . ALA B 1 116 ? -3.988 18.406 12.812 1 97.06 116 ALA B N 1
ATOM 3168 C CA . ALA B 1 116 ? -4.199 17.391 11.789 1 97.06 116 ALA B CA 1
ATOM 3169 C C . ALA B 1 116 ? -3.41 16.125 12.109 1 97.06 116 ALA B C 1
ATOM 3171 O O . ALA B 1 116 ? -3.949 15.016 12.039 1 97.06 116 ALA B O 1
ATOM 3172 N N . LEU B 1 117 ? -2.17 16.266 12.438 1 97.25 117 LEU B N 1
ATOM 3173 C CA . LEU B 1 117 ? -1.313 15.133 12.75 1 97.25 117 LEU B CA 1
ATOM 3174 C C . LEU B 1 117 ? -1.811 14.398 13.992 1 97.25 117 LEU B C 1
ATOM 3176 O O . LEU B 1 117 ? -1.848 13.172 14.016 1 97.25 117 LEU B O 1
ATOM 3180 N N . ARG B 1 118 ? -2.271 15.094 14.984 1 95.94 118 ARG B N 1
ATOM 3181 C CA . ARG B 1 118 ? -2.742 14.516 16.234 1 95.94 118 ARG B CA 1
ATOM 3182 C C . ARG B 1 118 ? -4.012 13.695 16.016 1 95.94 118 ARG B C 1
ATOM 3184 O O . ARG B 1 118 ? -4.242 12.703 16.719 1 95.94 118 ARG B O 1
ATOM 3191 N N . ASN B 1 119 ? -4.742 14.164 15.109 1 94.75 119 ASN B N 1
ATOM 3192 C CA . ASN B 1 119 ? -6.02 13.516 14.844 1 94.75 119 ASN B CA 1
ATOM 3193 C C . ASN B 1 119 ? -5.848 12.242 14.023 1 94.75 119 ASN B C 1
ATOM 3195 O O . ASN B 1 119 ? -6.812 11.508 13.797 1 94.75 119 ASN B O 1
ATOM 3199 N N . THR B 1 120 ? -4.637 11.984 13.617 1 92.62 120 THR B N 1
ATOM 3200 C CA . THR B 1 120 ? -4.332 10.75 12.898 1 92.62 120 THR B CA 1
ATOM 3201 C C . THR B 1 120 ? -3.883 9.656 13.867 1 92.62 120 THR B C 1
ATOM 3203 O O . THR B 1 120 ? -2.818 9.766 14.477 1 92.62 120 THR B O 1
ATOM 3206 N N . ASP B 1 121 ? -4.621 8.602 13.984 1 87 121 ASP B N 1
ATOM 3207 C CA . ASP B 1 121 ? -4.387 7.578 15 1 87 121 ASP B CA 1
ATOM 3208 C C . ASP B 1 121 ? -2.965 7.031 14.914 1 87 121 ASP B C 1
ATOM 3210 O O . ASP B 1 121 ? -2.285 6.891 15.93 1 87 121 ASP B O 1
ATOM 3214 N N . ARG B 1 122 ? -2.428 6.836 13.797 1 86.12 122 ARG B N 1
ATOM 3215 C CA . ARG B 1 122 ? -1.116 6.223 13.617 1 86.12 122 ARG B CA 1
ATOM 3216 C C . ARG B 1 122 ? 0.001 7.211 13.938 1 86.12 122 ARG B C 1
ATOM 3218 O O . ARG B 1 122 ? 1.15 6.812 14.133 1 86.12 122 ARG B O 1
ATOM 3225 N N . ILE B 1 123 ? -0.322 8.445 14.039 1 93.38 123 ILE B N 1
ATOM 3226 C CA . ILE B 1 123 ? 0.697 9.477 14.211 1 93.38 123 ILE B CA 1
ATOM 3227 C C . ILE B 1 123 ? 0.528 10.156 15.57 1 93.38 123 ILE B C 1
ATOM 3229 O O . ILE B 1 123 ? 1.503 10.344 16.297 1 93.38 123 ILE B O 1
ATOM 3233 N N . GLY B 1 124 ? -0.692 10.469 15.906 1 94.44 124 GLY B N 1
ATOM 3234 C CA . GLY B 1 124 ? -1.007 11.203 17.125 1 94.44 124 GLY B CA 1
ATOM 3235 C C . GLY B 1 124 ? -0.456 10.547 18.375 1 94.44 124 GLY B C 1
ATOM 3236 O O . GLY B 1 124 ? -0.035 11.234 19.312 1 94.44 124 GLY B O 1
ATOM 3237 N N . ALA B 1 125 ? -0.396 9.25 18.359 1 92.31 125 ALA B N 1
ATOM 3238 C CA . ALA B 1 125 ? 0.07 8.484 19.516 1 92.31 125 ALA B CA 1
ATOM 3239 C C . ALA B 1 125 ? 1.549 8.742 19.781 1 92.31 125 ALA B C 1
ATOM 3241 O O . ALA B 1 125 ? 2.033 8.516 20.891 1 92.31 125 ALA B O 1
ATOM 3242 N N . TYR B 1 126 ? 2.242 9.266 18.844 1 91.38 126 TYR B N 1
ATOM 3243 C CA . TYR B 1 126 ? 3.682 9.453 18.969 1 91.38 126 TYR B CA 1
ATOM 3244 C C . TYR B 1 126 ? 4.016 10.906 19.281 1 91.38 126 TYR B C 1
ATOM 3246 O O . TYR B 1 126 ? 5.18 11.25 19.5 1 91.38 126 TYR B O 1
ATOM 3254 N N . ILE B 1 127 ? 3.023 11.734 19.375 1 95.25 127 ILE B N 1
ATOM 3255 C CA . ILE B 1 127 ? 3.26 13.156 19.609 1 95.25 127 ILE B CA 1
ATOM 3256 C C . ILE B 1 127 ? 3.109 13.461 21.109 1 95.25 127 ILE B C 1
ATOM 3258 O O . ILE B 1 127 ? 1.997 13.453 21.641 1 95.25 127 ILE B O 1
ATOM 3262 N N . THR B 1 128 ? 4.215 13.727 21.703 1 93.38 128 THR B N 1
ATOM 3263 C CA . THR B 1 128 ? 4.199 14.109 23.109 1 93.38 128 THR B CA 1
ATOM 3264 C C . THR B 1 128 ? 3.877 15.586 23.266 1 93.38 128 THR B C 1
ATOM 3266 O O . THR B 1 128 ? 3.779 16.312 22.281 1 93.38 128 THR B O 1
ATOM 3269 N N . GLU B 1 129 ? 3.756 15.945 24.547 1 94.5 129 GLU B N 1
ATOM 3270 C CA . GLU B 1 129 ? 3.498 17.359 24.828 1 94.5 129 GLU B CA 1
ATOM 3271 C C . GLU B 1 129 ? 4.68 18.219 24.406 1 94.5 129 GLU B C 1
ATOM 3273 O O . GLU B 1 129 ? 4.496 19.344 23.922 1 94.5 129 GLU B O 1
ATOM 3278 N N . ARG B 1 130 ? 5.852 17.766 24.609 1 92.75 130 ARG B N 1
ATOM 3279 C CA . ARG B 1 130 ? 7.039 18.516 24.203 1 92.75 130 ARG B CA 1
ATOM 3280 C C . ARG B 1 130 ? 7.113 18.641 22.688 1 92.75 130 ARG B C 1
ATOM 3282 O O . ARG B 1 130 ? 7.523 19.688 22.172 1 92.75 130 ARG B O 1
ATOM 3289 N N . ASP B 1 131 ? 6.703 17.578 21.953 1 95.5 131 ASP B N 1
ATOM 3290 C CA . ASP B 1 131 ? 6.648 17.641 20.5 1 95.5 131 ASP B CA 1
ATOM 3291 C C . ASP B 1 131 ? 5.668 18.719 20.031 1 95.5 131 ASP B C 1
ATOM 3293 O O . ASP B 1 131 ? 5.941 19.438 19.062 1 95.5 131 ASP B O 1
ATOM 3297 N N . ALA B 1 132 ? 4.559 18.75 20.734 1 96.12 132 ALA B N 1
ATOM 3298 C CA . ALA B 1 132 ? 3.492 19.672 20.375 1 96.12 132 ALA B CA 1
ATOM 3299 C C . ALA B 1 132 ? 3.98 21.109 20.406 1 96.12 132 ALA B C 1
ATOM 3301 O O . ALA B 1 132 ? 3.611 21.922 19.547 1 96.12 132 ALA B O 1
ATOM 3302 N N . GLU B 1 133 ? 4.809 21.453 21.328 1 95.44 133 GLU B N 1
ATOM 3303 C CA . GLU B 1 133 ? 5.34 22.797 21.453 1 95.44 133 GLU B CA 1
ATOM 3304 C C . GLU B 1 133 ? 6.145 23.203 20.219 1 95.44 133 GLU B C 1
ATOM 3306 O O . GLU B 1 133 ? 6.145 24.359 19.828 1 95.44 133 GLU B O 1
ATOM 3311 N N . VAL B 1 134 ? 6.777 22.25 19.625 1 95 134 VAL B N 1
ATOM 3312 C CA . VAL B 1 134 ? 7.57 22.516 18.422 1 95 134 VAL B CA 1
ATOM 3313 C C . VAL B 1 134 ? 6.668 22.516 17.203 1 95 134 VAL B C 1
ATOM 3315 O O . VAL B 1 134 ? 6.758 23.406 16.359 1 95 134 VAL B O 1
ATOM 3318 N N . LEU B 1 135 ? 5.75 21.547 17.188 1 97.19 135 LEU B N 1
ATOM 3319 C CA . LEU B 1 135 ? 4.918 21.312 16.016 1 97.19 135 LEU B CA 1
ATOM 3320 C C . LEU B 1 135 ? 3.91 22.438 15.828 1 97.19 135 LEU B C 1
ATOM 3322 O O . LEU B 1 135 ? 3.318 22.578 14.75 1 97.19 135 LEU B O 1
ATOM 3326 N N . LYS B 1 136 ? 3.721 23.281 16.828 1 96.44 136 LYS B N 1
ATOM 3327 C CA . LYS B 1 136 ? 2.871 24.453 16.719 1 96.44 136 LYS B CA 1
ATOM 3328 C C . LYS B 1 136 ? 3.371 25.391 15.609 1 96.44 136 LYS B C 1
ATOM 3330 O O . LYS B 1 136 ? 2.602 26.172 15.062 1 96.44 136 LYS B O 1
ATOM 3335 N N . TYR B 1 137 ? 4.621 25.266 15.312 1 96.31 137 TYR B N 1
ATOM 3336 C CA . TYR B 1 137 ? 5.234 26.188 14.367 1 96.31 137 TYR B CA 1
ATOM 3337 C C . TYR B 1 137 ? 5.336 25.562 12.984 1 96.31 137 TYR B C 1
ATOM 3339 O O . TYR B 1 137 ? 5.906 26.172 12.062 1 96.31 137 TYR B O 1
ATOM 3347 N N . LEU B 1 138 ? 4.828 24.328 12.828 1 97.88 138 LEU B N 1
ATOM 3348 C CA . LEU B 1 138 ? 4.789 23.672 11.516 1 97.88 138 LEU B CA 1
ATOM 3349 C C . LEU B 1 138 ? 3.779 24.359 10.602 1 97.88 138 LEU B C 1
ATOM 3351 O O . LEU B 1 138 ? 2.596 24.438 10.93 1 97.88 138 LEU B O 1
ATOM 3355 N N . GLU B 1 139 ? 4.227 24.797 9.383 1 97.5 139 GLU B N 1
ATOM 3356 C CA . GLU B 1 139 ? 3.385 25.625 8.523 1 97.5 139 GLU B CA 1
ATOM 3357 C C . GLU B 1 139 ? 2.943 24.859 7.281 1 97.5 139 GLU B C 1
ATOM 3359 O O . GLU B 1 139 ? 1.926 25.188 6.672 1 97.5 139 GLU B O 1
ATOM 3364 N N . ASP B 1 140 ? 3.777 23.891 6.926 1 98.12 140 ASP B N 1
ATOM 3365 C CA . ASP B 1 140 ? 3.496 23.188 5.676 1 98.12 140 ASP B CA 1
ATOM 3366 C C . ASP B 1 140 ? 4.215 21.844 5.625 1 98.12 140 ASP B C 1
ATOM 3368 O O . ASP B 1 140 ? 5.281 21.672 6.223 1 98.12 140 ASP B O 1
ATOM 3372 N N . ILE B 1 141 ? 3.6 20.875 5.023 1 98.25 141 ILE B N 1
ATOM 3373 C CA . ILE B 1 141 ? 4.219 19.594 4.703 1 98.25 141 ILE B CA 1
ATOM 3374 C C . ILE B 1 141 ? 4.055 19.297 3.215 1 98.25 141 ILE B C 1
ATOM 3376 O O . ILE B 1 141 ? 2.963 19.453 2.662 1 98.25 141 ILE B O 1
ATOM 3380 N N . ARG B 1 142 ? 5.117 18.922 2.57 1 96.88 142 ARG B N 1
ATOM 3381 C CA .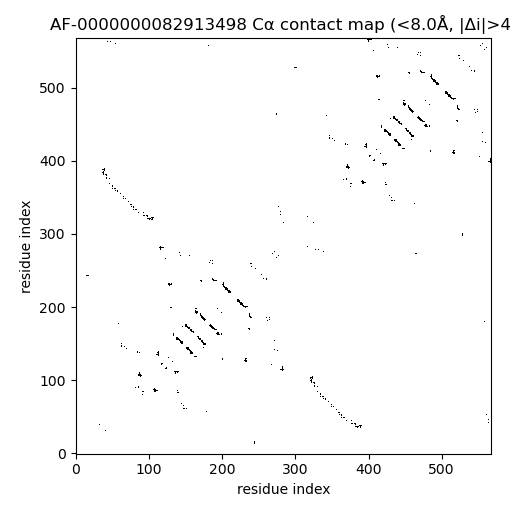 ARG B 1 142 ? 5.098 18.641 1.137 1 96.88 142 ARG B CA 1
ATOM 3382 C C . ARG B 1 142 ? 5.719 17.281 0.829 1 96.88 142 ARG B C 1
ATOM 3384 O O . ARG B 1 142 ? 6.375 16.688 1.686 1 96.88 142 ARG B O 1
ATOM 3391 N N . ILE B 1 143 ? 5.379 16.844 -0.384 1 95.19 143 ILE B N 1
ATOM 3392 C CA . ILE B 1 143 ? 5.941 15.594 -0.884 1 95.19 143 ILE B CA 1
ATOM 3393 C C . ILE B 1 143 ? 6.805 15.867 -2.113 1 95.19 143 ILE B C 1
ATOM 3395 O O . ILE B 1 143 ? 6.43 16.672 -2.975 1 95.19 143 ILE B O 1
ATOM 3399 N N . GLU B 1 144 ? 7.941 15.25 -2.162 1 90.75 144 GLU B N 1
ATOM 3400 C CA . GLU B 1 144 ? 8.734 15.172 -3.385 1 90.75 144 GLU B CA 1
ATOM 3401 C C . GLU B 1 144 ? 8.914 13.727 -3.834 1 90.75 144 GLU B C 1
ATOM 3403 O O . GLU B 1 144 ? 9.359 12.875 -3.055 1 90.75 144 GLU B O 1
ATOM 3408 N N . VAL B 1 145 ? 8.57 13.461 -5.062 1 89.62 145 VAL B N 1
ATOM 3409 C CA . VAL B 1 145 ? 8.719 12.125 -5.621 1 89.62 145 VAL B CA 1
ATOM 3410 C C . VAL B 1 145 ? 10.125 11.961 -6.199 1 89.62 145 VAL B C 1
ATOM 3412 O O . VAL B 1 145 ? 10.617 12.844 -6.902 1 89.62 145 VAL B O 1
ATOM 3415 N N . LEU B 1 146 ? 10.719 10.883 -5.828 1 85 146 LEU B N 1
ATOM 3416 C CA . LEU B 1 146 ? 12.016 10.539 -6.395 1 85 146 LEU B CA 1
ATOM 3417 C C . LEU B 1 146 ? 11.852 9.688 -7.648 1 85 146 LEU B C 1
ATOM 3419 O O . LEU B 1 146 ? 11.289 8.594 -7.594 1 85 146 LEU B O 1
ATOM 3423 N N . THR B 1 147 ? 12.312 10.133 -8.789 1 81.94 147 THR B N 1
ATOM 3424 C CA . THR B 1 147 ? 12.062 9.453 -10.055 1 81.94 147 THR B CA 1
ATOM 3425 C C . THR B 1 147 ? 13.328 8.789 -10.578 1 81.94 147 THR B C 1
ATOM 3427 O O . THR B 1 147 ? 13.32 8.164 -11.633 1 81.94 147 THR B O 1
ATOM 3430 N N . GLY B 1 148 ? 14.375 8.859 -9.93 1 74.06 148 GLY B N 1
ATOM 3431 C CA . GLY B 1 148 ? 15.609 8.234 -10.367 1 74.06 148 GLY B CA 1
ATOM 3432 C C . GLY B 1 148 ? 15.641 6.738 -10.133 1 74.06 148 GLY B C 1
ATOM 3433 O O . GLY B 1 148 ? 14.594 6.098 -10.039 1 74.06 148 GLY B O 1
ATOM 3434 N N . GLU B 1 149 ? 16.797 6.105 -10.25 1 68.12 149 GLU B N 1
ATOM 3435 C CA . GLU B 1 149 ? 16.969 4.672 -10.062 1 68.12 149 GLU B CA 1
ATOM 3436 C C . GLU B 1 149 ? 16.469 4.227 -8.688 1 68.12 149 GLU B C 1
ATOM 3438 O O . GLU B 1 149 ? 15.898 3.145 -8.547 1 68.12 149 GLU B O 1
ATOM 3443 N N . ASP B 1 150 ? 16.75 5.145 -7.777 1 69.56 150 ASP B N 1
ATOM 3444 C CA . ASP B 1 150 ? 16.25 4.895 -6.426 1 69.56 150 ASP B CA 1
ATOM 3445 C C . ASP B 1 150 ? 14.898 5.559 -6.211 1 69.56 150 ASP B C 1
ATOM 3447 O O . ASP B 1 150 ? 14.812 6.637 -5.617 1 69.56 150 ASP B O 1
ATOM 3451 N N . ARG B 1 151 ? 13.875 4.883 -6.652 1 79.25 151 ARG B N 1
ATOM 3452 C CA . ARG B 1 151 ? 12.523 5.422 -6.551 1 79.25 151 ARG B CA 1
ATOM 3453 C C . ARG B 1 151 ? 12.102 5.566 -5.09 1 79.25 151 ARG B C 1
ATOM 3455 O O . ARG B 1 151 ? 12.688 4.945 -4.203 1 79.25 151 ARG B O 1
ATOM 3462 N N . GLY B 1 152 ? 11.195 6.406 -4.895 1 84.25 152 GLY B N 1
ATOM 3463 C CA . GLY B 1 152 ? 10.711 6.684 -3.549 1 84.25 152 GLY B CA 1
ATOM 3464 C C . GLY B 1 152 ? 10.133 8.078 -3.398 1 84.25 152 GLY B C 1
ATOM 3465 O O . GLY B 1 152 ? 9.562 8.625 -4.344 1 84.25 152 GLY B O 1
ATOM 3466 N N . PHE B 1 153 ? 10.141 8.555 -2.15 1 89 153 PHE B N 1
ATOM 3467 C CA . PHE B 1 153 ? 9.586 9.883 -1.918 1 89 153 PHE B CA 1
ATOM 3468 C C . PHE B 1 153 ? 10.234 10.539 -0.707 1 89 153 PHE B C 1
ATOM 3470 O O . PHE B 1 153 ? 10.844 9.859 0.123 1 89 153 PHE B O 1
ATOM 3477 N N . LYS B 1 154 ? 10.148 11.805 -0.745 1 91.19 154 LYS B N 1
ATOM 3478 C CA . LYS B 1 154 ? 10.648 12.656 0.328 1 91.19 154 LYS B CA 1
ATOM 3479 C C . LYS B 1 154 ? 9.523 13.492 0.931 1 91.19 154 LYS B C 1
ATOM 3481 O O . LYS B 1 154 ? 8.68 14.023 0.205 1 91.19 154 LYS B O 1
ATOM 3486 N N . LEU B 1 155 ? 9.516 13.531 2.301 1 94.94 155 LEU B N 1
ATOM 3487 C CA . LEU B 1 155 ? 8.625 14.43 3.02 1 94.94 155 LEU B CA 1
ATOM 3488 C C . LEU B 1 155 ? 9.375 15.664 3.506 1 94.94 155 LEU B C 1
ATOM 3490 O O . LEU B 1 155 ? 10.484 15.555 4.031 1 94.94 155 LEU B O 1
ATOM 3494 N N . LEU B 1 156 ? 8.789 16.812 3.266 1 96.06 156 LEU B N 1
ATOM 3495 C CA . LEU B 1 156 ? 9.375 18.078 3.688 1 96.06 156 LEU B CA 1
ATOM 3496 C C . LEU B 1 156 ? 8.469 18.781 4.68 1 96.06 156 LEU B C 1
ATOM 3498 O O . LEU B 1 156 ? 7.32 19.109 4.359 1 96.06 156 LEU B O 1
ATOM 3502 N N . PHE B 1 157 ? 9.008 19.031 5.875 1 97 157 PHE B N 1
ATOM 3503 C CA . PHE B 1 157 ? 8.305 19.766 6.914 1 97 157 PHE B CA 1
ATOM 3504 C C . PHE B 1 157 ? 8.844 21.188 7.043 1 97 157 PHE B C 1
ATOM 3506 O O . PHE B 1 157 ? 9.992 21.375 7.43 1 97 157 PHE B O 1
ATOM 3513 N N . TYR B 1 158 ? 7.992 22.172 6.738 1 97.5 158 TYR B N 1
ATOM 3514 C CA . TYR B 1 158 ? 8.406 23.578 6.793 1 97.5 158 TYR B CA 1
ATOM 3515 C C . TYR B 1 158 ? 7.957 24.234 8.094 1 97.5 158 TYR B C 1
ATOM 3517 O O . TYR B 1 158 ? 6.766 24.234 8.414 1 97.5 158 TYR B O 1
ATOM 3525 N N . PHE B 1 159 ? 8.945 24.812 8.812 1 95.69 159 PHE B N 1
ATOM 3526 C CA . PHE B 1 159 ? 8.656 25.438 10.094 1 95.69 159 PHE B CA 1
ATOM 3527 C C . PHE B 1 159 ? 8.836 26.953 10.008 1 95.69 159 PHE B C 1
ATOM 3529 O O . PHE B 1 159 ? 9.758 27.438 9.352 1 95.69 159 PHE B O 1
ATOM 3536 N N . ALA B 1 160 ? 7.93 27.641 10.695 1 95.44 160 ALA B N 1
ATOM 3537 C CA . ALA B 1 160 ? 8.18 29.047 10.984 1 95.44 160 ALA B CA 1
ATOM 3538 C C . ALA B 1 160 ? 9.328 29.203 11.977 1 95.44 160 ALA B C 1
ATOM 3540 O O . ALA B 1 160 ? 9.695 28.266 12.672 1 95.44 160 ALA B O 1
ATOM 3541 N N . SER B 1 161 ? 9.875 30.438 11.953 1 95.25 161 SER B N 1
ATOM 3542 C CA . SER B 1 161 ? 10.859 30.719 13 1 95.25 161 SER B CA 1
ATOM 3543 C C . SER B 1 161 ? 10.289 30.438 14.383 1 95.25 161 SER B C 1
ATOM 3545 O O . SER B 1 161 ? 9.133 30.75 14.672 1 95.25 161 SER B O 1
ATOM 3547 N N . ASN B 1 162 ? 11.133 29.75 15.242 1 93.31 162 ASN B N 1
ATOM 3548 C CA . ASN B 1 162 ? 10.656 29.328 16.562 1 93.31 162 ASN B CA 1
ATOM 3549 C C . ASN B 1 162 ? 11.805 29.156 17.547 1 93.31 162 ASN B C 1
ATOM 3551 O O . ASN B 1 162 ? 12.969 29.109 17.141 1 93.31 162 ASN B O 1
ATOM 3555 N N . PRO B 1 163 ? 11.578 29.094 18.734 1 94.25 163 PRO B N 1
ATOM 3556 C CA . PRO B 1 163 ? 12.648 29.047 19.719 1 94.25 163 PRO B CA 1
ATOM 3557 C C . PRO B 1 163 ? 13.234 27.641 19.875 1 94.25 163 PRO B C 1
ATOM 3559 O O . PRO B 1 163 ? 14.227 27.469 20.594 1 94.25 163 PRO B O 1
ATOM 3562 N N . TYR B 1 164 ? 12.688 26.641 19.188 1 90.69 164 TYR B N 1
ATOM 3563 C CA . TYR B 1 164 ? 13.07 25.25 19.438 1 90.69 164 TYR B CA 1
ATOM 3564 C C . TYR B 1 164 ? 14.023 24.75 18.359 1 90.69 164 TYR B C 1
ATOM 3566 O O . TYR B 1 164 ? 15.039 24.125 18.672 1 90.69 164 TYR B O 1
ATOM 3574 N N . LEU B 1 165 ? 13.688 24.969 17.109 1 87.81 165 LEU B N 1
ATOM 3575 C CA . LEU B 1 165 ? 14.352 24.359 15.969 1 87.81 165 LEU B CA 1
ATOM 3576 C C . LEU B 1 165 ? 14.969 25.422 15.062 1 87.81 165 LEU B C 1
ATOM 3578 O O . LEU B 1 165 ? 14.297 26.391 14.695 1 87.81 165 LEU B O 1
ATOM 3582 N N . ARG B 1 166 ? 16.25 25.281 14.719 1 90.88 166 ARG B N 1
ATOM 3583 C CA . ARG B 1 166 ? 16.906 26.188 13.789 1 90.88 166 ARG B CA 1
ATOM 3584 C C . ARG B 1 166 ? 16.625 25.797 12.344 1 90.88 166 ARG B C 1
ATOM 3586 O O . ARG B 1 166 ? 16.656 26.641 11.445 1 90.88 166 ARG B O 1
ATOM 3593 N N . ASN B 1 167 ? 16.297 24.484 12.164 1 88.69 167 ASN B N 1
ATOM 3594 C CA . ASN B 1 167 ? 15.93 24.047 10.828 1 88.69 167 ASN B CA 1
ATOM 3595 C C . ASN B 1 167 ? 14.672 24.75 10.328 1 88.69 167 ASN B C 1
ATOM 3597 O O . ASN B 1 167 ? 13.688 24.859 11.07 1 88.69 167 ASN B O 1
ATOM 3601 N N . LYS B 1 168 ? 14.75 25.172 9.18 1 94.06 168 LYS B N 1
ATOM 3602 C CA . LYS B 1 168 ? 13.531 25.688 8.562 1 94.06 168 LYS B CA 1
ATOM 3603 C C . LYS B 1 168 ? 12.719 24.562 7.918 1 94.06 168 LYS B C 1
ATOM 3605 O O . LYS B 1 168 ? 1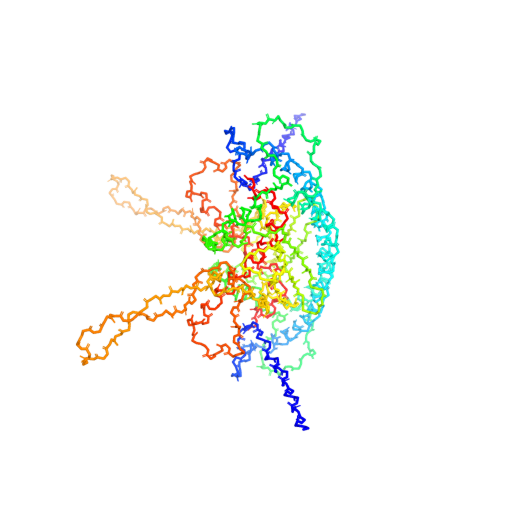1.5 24.656 7.805 1 94.06 168 LYS B O 1
ATOM 3610 N N . VAL B 1 169 ? 13.531 23.578 7.488 1 95.44 169 VAL B N 1
ATOM 3611 C CA . VAL B 1 169 ? 12.906 22.438 6.836 1 95.44 169 VAL B CA 1
ATOM 3612 C C . VAL B 1 169 ? 13.484 21.141 7.398 1 95.44 169 VAL B C 1
ATOM 3614 O O . VAL B 1 169 ? 14.703 21 7.523 1 95.44 169 VAL B O 1
ATOM 3617 N N . LEU B 1 170 ? 12.633 20.266 7.852 1 94.12 170 LEU B N 1
ATOM 3618 C CA . LEU B 1 170 ? 13.031 18.906 8.18 1 94.12 170 LEU B CA 1
ATOM 3619 C C . LEU B 1 170 ? 12.633 17.938 7.062 1 94.12 170 LEU B C 1
ATOM 3621 O O . LEU B 1 170 ? 11.562 18.078 6.469 1 94.12 170 LEU B O 1
ATOM 3625 N N . GLU B 1 171 ? 13.484 16.969 6.793 1 93.38 171 GLU B N 1
ATOM 3626 C CA . GLU B 1 171 ? 13.266 16.078 5.668 1 93.38 171 GLU B CA 1
ATOM 3627 C C . GLU B 1 171 ? 13.305 14.609 6.105 1 93.38 171 GLU B C 1
ATOM 3629 O O . GLU B 1 171 ? 14.109 14.234 6.961 1 93.38 171 GLU B O 1
ATOM 3634 N N . LYS B 1 172 ? 12.414 13.836 5.629 1 93 172 LYS B N 1
ATOM 3635 C CA . LYS B 1 172 ? 12.406 12.383 5.711 1 93 172 LYS B CA 1
ATOM 3636 C C . LYS B 1 172 ? 12.336 11.75 4.324 1 93 172 LYS B C 1
ATOM 3638 O O . LYS B 1 172 ? 11.43 12.055 3.543 1 93 172 LYS B O 1
ATOM 3643 N N . THR B 1 173 ? 13.281 10.852 3.949 1 91.06 173 THR B N 1
ATOM 3644 C CA . THR B 1 173 ? 13.344 10.273 2.611 1 91.06 173 THR B CA 1
ATOM 3645 C C . THR B 1 173 ? 13.242 8.758 2.674 1 91.06 173 THR B C 1
ATOM 3647 O O . THR B 1 173 ? 13.859 8.125 3.533 1 91.06 173 THR B O 1
ATOM 3650 N N . TYR B 1 174 ? 12.422 8.195 1.836 1 88.44 174 TYR B N 1
ATOM 3651 C CA . TYR B 1 174 ? 12.352 6.758 1.597 1 88.44 174 TYR B CA 1
ATOM 3652 C C . TYR B 1 174 ? 12.789 6.418 0.179 1 88.44 174 TYR B C 1
ATOM 3654 O O . TYR B 1 174 ? 12.219 6.914 -0.793 1 88.44 174 TYR B O 1
ATOM 3662 N N . GLU B 1 175 ? 13.781 5.656 0.037 1 83.56 175 GLU B N 1
ATOM 3663 C CA . GLU B 1 175 ? 14.203 5.141 -1.262 1 83.56 175 GLU B CA 1
ATOM 3664 C C . GLU B 1 175 ? 13.766 3.691 -1.451 1 83.56 175 GLU B C 1
ATOM 3666 O O . GLU B 1 175 ? 14.086 2.828 -0.633 1 83.56 175 GLU B O 1
ATOM 3671 N N . LEU B 1 176 ? 13.008 3.488 -2.48 1 76.5 176 LEU B N 1
ATOM 3672 C CA . LEU B 1 176 ? 12.422 2.178 -2.74 1 76.5 176 LEU B CA 1
ATOM 3673 C C . LEU B 1 176 ? 13.203 1.443 -3.83 1 76.5 176 LEU B C 1
ATOM 3675 O O . LEU B 1 176 ? 13.75 2.072 -4.734 1 76.5 176 LEU B O 1
ATOM 3679 N N . GLU B 1 177 ? 13.477 0.169 -3.611 1 65.06 177 GLU B N 1
ATOM 3680 C CA . GLU B 1 177 ? 14.078 -0.625 -4.68 1 65.06 177 GLU B CA 1
ATOM 3681 C C . GLU B 1 177 ? 13.055 -0.948 -5.766 1 65.06 177 GLU B C 1
ATOM 3683 O O . GLU B 1 177 ? 11.875 -1.132 -5.48 1 65.06 177 GLU B O 1
ATOM 3688 N N . ALA B 1 178 ? 13.43 -0.643 -7.07 1 54.38 178 ALA B N 1
ATOM 3689 C CA . ALA B 1 178 ? 12.562 -0.827 -8.234 1 54.38 178 ALA B CA 1
ATOM 3690 C C . ALA B 1 178 ? 11.797 -2.143 -8.148 1 54.38 178 ALA B C 1
ATOM 3692 O O . ALA B 1 178 ? 10.641 -2.219 -8.562 1 54.38 178 ALA B O 1
ATOM 3693 N N . ASP B 1 179 ? 12.609 -3.213 -8.094 1 50.38 179 ASP B N 1
ATOM 3694 C CA . ASP B 1 179 ? 12.031 -4.484 -8.523 1 50.38 179 ASP B CA 1
ATOM 3695 C C . ASP B 1 179 ? 10.875 -4.891 -7.609 1 50.38 179 ASP B C 1
ATOM 3697 O O . ASP B 1 179 ? 9.961 -5.598 -8.039 1 50.38 179 ASP B O 1
ATOM 3701 N N . VAL B 1 180 ? 11.258 -5.035 -6.32 1 47.81 180 VAL B N 1
ATOM 3702 C CA . VAL B 1 180 ? 10.383 -5.949 -5.598 1 47.81 180 VAL B CA 1
ATOM 3703 C C . VAL B 1 180 ? 9.461 -5.16 -4.672 1 47.81 180 VAL B C 1
ATOM 3705 O O . VAL B 1 180 ? 8.234 -5.242 -4.781 1 47.81 180 VAL B O 1
ATOM 3708 N N . GLU B 1 181 ? 9.812 -5.391 -3.334 1 49 181 GLU B N 1
ATOM 3709 C CA . GLU B 1 181 ? 9.008 -5.379 -2.117 1 49 181 GLU B CA 1
ATOM 3710 C C . GLU B 1 181 ? 8.703 -3.953 -1.672 1 49 181 GLU B C 1
ATOM 3712 O O . GLU B 1 181 ? 9.484 -3.033 -1.924 1 49 181 GLU B O 1
ATOM 3717 N N . VAL B 1 182 ? 7.449 -3.789 -1.293 1 54.81 182 VAL B N 1
ATOM 3718 C CA . VAL B 1 182 ? 6.707 -2.701 -0.665 1 54.81 182 VAL B CA 1
ATOM 3719 C C . VAL B 1 182 ? 7.512 -2.127 0.498 1 54.81 182 VAL B C 1
ATOM 3721 O O . VAL B 1 182 ? 6.996 -1.328 1.283 1 54.81 182 VAL B O 1
ATOM 3724 N N . VAL B 1 183 ? 8.836 -2.711 0.698 1 56.66 183 VAL B N 1
ATOM 3725 C CA . VAL B 1 183 ? 9.547 -2.115 1.828 1 56.66 183 VAL B CA 1
ATOM 3726 C C . VAL B 1 183 ? 10.68 -1.231 1.32 1 56.66 183 VAL B C 1
ATOM 3728 O O . VAL B 1 183 ? 11.469 -1.651 0.472 1 56.66 183 VAL B O 1
ATOM 3731 N N . PRO B 1 184 ? 10.781 0.009 1.854 1 63.94 184 PRO B N 1
ATOM 3732 C CA . PRO B 1 184 ? 11.875 0.904 1.459 1 63.94 184 PRO B CA 1
ATOM 3733 C C . PRO B 1 184 ? 13.25 0.305 1.724 1 63.94 184 PRO B C 1
ATOM 3735 O O . PRO B 1 184 ? 13.445 -0.388 2.725 1 63.94 184 PRO B O 1
ATOM 3738 N N . LYS B 1 185 ? 14.234 0.399 0.832 1 67.25 185 LYS B N 1
ATOM 3739 C CA . LYS B 1 185 ? 15.625 -0.004 0.992 1 67.25 185 LYS B CA 1
ATOM 3740 C C . LYS B 1 185 ? 16.359 0.926 1.955 1 67.25 185 LYS B C 1
ATOM 3742 O O . LYS B 1 185 ? 17.281 0.5 2.66 1 67.25 185 LYS B O 1
ATOM 3747 N N . ARG B 1 186 ? 15.953 2.232 1.974 1 68.88 186 ARG B N 1
ATOM 3748 C CA . ARG B 1 186 ? 16.594 3.223 2.826 1 68.88 186 ARG B CA 1
ATOM 3749 C C . ARG B 1 186 ? 15.578 4.133 3.488 1 68.88 186 ARG B C 1
ATOM 3751 O O . ARG B 1 186 ? 14.594 4.531 2.857 1 68.88 186 ARG B O 1
ATOM 3758 N N . PHE B 1 187 ? 15.883 4.246 4.719 1 63.94 187 PHE B N 1
ATOM 3759 C CA . PHE B 1 187 ? 15.148 5.199 5.543 1 63.94 187 PHE B CA 1
ATOM 3760 C C . PHE B 1 187 ? 16.047 6.355 5.965 1 63.94 187 PHE B C 1
ATOM 3762 O O . PHE B 1 187 ? 16.969 6.18 6.773 1 63.94 187 PHE B O 1
ATOM 3769 N N . LEU B 1 188 ? 15.891 7.578 5.359 1 66.19 188 LEU B N 1
ATOM 3770 C CA . LEU B 1 188 ? 16.797 8.688 5.637 1 66.19 188 LEU B CA 1
ATOM 3771 C C . LEU B 1 188 ? 16.047 9.828 6.336 1 66.19 188 LEU B C 1
ATOM 3773 O O . LEU B 1 188 ? 14.961 10.211 5.922 1 66.19 188 LEU B O 1
ATOM 3777 N N . GLY B 1 189 ? 16.562 10.234 7.441 1 70.88 189 GLY B N 1
ATOM 3778 C CA . GLY B 1 189 ? 16.125 11.438 8.117 1 70.88 189 GLY B CA 1
ATOM 3779 C C . GLY B 1 189 ? 17.031 12.633 7.875 1 70.88 189 GLY B C 1
ATOM 3780 O O . GLY B 1 189 ? 17.578 12.781 6.785 1 70.88 189 GLY B O 1
ATOM 3781 N N . CYS B 1 190 ? 16.984 13.578 8.641 1 71.81 190 CYS B N 1
ATOM 3782 C CA . CYS B 1 190 ? 17.844 14.758 8.539 1 71.81 190 CYS B CA 1
ATOM 3783 C C . CYS B 1 190 ? 18.266 15.25 9.914 1 71.81 190 CYS B C 1
ATOM 3785 O O . CYS B 1 190 ? 17.641 14.906 10.922 1 71.81 190 CYS B O 1
ATOM 3787 N N . PRO B 1 191 ? 19.422 15.922 10.008 1 77.69 191 PRO B N 1
ATOM 3788 C CA . PRO B 1 191 ? 19.844 16.453 11.297 1 77.69 191 PRO B CA 1
ATOM 3789 C C . PRO B 1 191 ? 18.812 17.406 11.906 1 77.69 191 PRO B C 1
ATOM 3791 O O . PRO B 1 191 ? 18.172 18.188 11.18 1 77.69 191 PRO B O 1
ATOM 3794 N N . LEU B 1 192 ? 18.516 17.234 13.18 1 81.62 192 LEU B N 1
ATOM 3795 C CA . LEU B 1 192 ? 17.672 18.141 13.945 1 81.62 192 LEU B CA 1
ATOM 3796 C C . LEU B 1 192 ? 18.516 19.141 14.727 1 81.62 192 LEU B C 1
ATOM 3798 O O . LEU B 1 192 ? 19.25 18.766 15.641 1 81.62 192 LEU B O 1
ATOM 3802 N N . GLU B 1 193 ? 18.469 20.375 14.266 1 86 193 GLU B N 1
ATOM 3803 C CA . GLU B 1 193 ? 19.25 21.422 14.914 1 86 193 GLU B CA 1
ATOM 3804 C C . GLU B 1 193 ? 18.422 22.156 15.977 1 86 193 GLU B C 1
ATOM 3806 O O . GLU B 1 193 ? 17.891 23.234 15.719 1 86 193 GLU B O 1
ATOM 3811 N N . TRP B 1 194 ? 18.547 21.594 17.203 1 86.38 194 TRP B N 1
ATOM 3812 C CA . TRP B 1 194 ? 17.828 22.219 18.312 1 86.38 194 TRP B CA 1
ATOM 3813 C C . TRP B 1 194 ? 18.547 23.453 18.812 1 86.38 194 TRP B C 1
ATOM 3815 O O . TRP B 1 194 ? 19.781 23.484 18.844 1 86.38 194 TRP B O 1
ATOM 3825 N N . THR B 1 195 ? 17.844 24.531 19.219 1 86.69 195 THR B N 1
ATOM 3826 C CA . THR B 1 195 ? 18.453 25.781 19.641 1 86.69 195 THR B CA 1
ATOM 3827 C C . THR B 1 195 ? 19.312 25.562 20.891 1 86.69 195 THR B C 1
ATOM 3829 O O . THR B 1 195 ? 20.375 26.188 21.031 1 86.69 195 THR B O 1
ATOM 3832 N N . ASN B 1 196 ? 18.859 24.719 21.797 1 81.69 196 ASN B N 1
ATOM 3833 C CA . ASN B 1 196 ? 19.625 24.25 22.938 1 81.69 196 ASN B CA 1
ATOM 3834 C C . ASN B 1 196 ? 19.125 22.891 23.422 1 81.69 196 ASN B C 1
ATOM 3836 O O . ASN B 1 196 ? 18.078 22.422 23 1 81.69 196 ASN B O 1
ATOM 3840 N N . PRO B 1 197 ? 19.828 22.203 24.281 1 76.62 197 PRO B N 1
ATOM 3841 C CA . PRO B 1 197 ? 19.484 20.828 24.672 1 76.62 197 PRO B CA 1
ATOM 3842 C C . PRO B 1 197 ? 18.125 20.734 25.359 1 76.62 197 PRO B C 1
ATOM 3844 O O . PRO B 1 197 ? 17.438 19.719 25.25 1 76.62 197 PRO B O 1
ATOM 3847 N N . SER B 1 198 ? 17.75 21.75 25.984 1 81.88 198 SER B N 1
ATOM 3848 C CA . SER B 1 198 ? 16.5 21.703 26.719 1 81.88 198 SER B CA 1
ATOM 3849 C C . SER B 1 198 ? 15.305 21.797 25.781 1 81.88 198 SER B C 1
ATOM 3851 O O . SER B 1 198 ? 14.172 21.5 26.172 1 81.88 198 SER B O 1
ATOM 3853 N N . MET B 1 199 ? 15.602 22.156 24.578 1 76 199 MET B N 1
ATOM 3854 C CA . MET B 1 199 ? 14.539 22.344 23.594 1 76 199 MET B CA 1
ATOM 3855 C C . MET B 1 199 ? 14.352 21.078 22.75 1 76 199 MET B C 1
ATOM 3857 O O . MET B 1 199 ? 13.422 21 21.938 1 76 199 MET B O 1
ATOM 3861 N N . ASP B 1 200 ? 15.203 20.109 22.922 1 78 200 ASP B N 1
ATOM 3862 C CA . ASP B 1 200 ? 15.172 18.844 22.188 1 78 200 ASP B CA 1
ATOM 3863 C C . ASP B 1 200 ? 14.164 17.875 22.797 1 78 200 ASP B C 1
ATOM 3865 O O . ASP B 1 200 ? 14.406 17.312 23.859 1 78 200 ASP B O 1
ATOM 3869 N N . PRO B 1 201 ? 13.094 17.688 22.078 1 83.81 201 PRO B N 1
ATOM 3870 C CA . PRO B 1 201 ? 12.094 16.812 22.672 1 83.81 201 PRO B CA 1
ATOM 3871 C C . PRO B 1 201 ? 12.508 15.336 22.641 1 83.81 201 PRO B C 1
ATOM 3873 O O . PRO B 1 201 ? 11.844 14.492 23.234 1 83.81 201 PRO B O 1
ATOM 3876 N N . THR B 1 202 ? 13.43 15.008 21.953 1 82.38 202 THR B N 1
ATOM 3877 C CA . THR B 1 202 ? 13.836 13.617 21.781 1 82.38 202 THR B CA 1
ATOM 3878 C C . THR B 1 202 ? 14.703 13.164 22.953 1 82.38 202 THR B C 1
ATOM 3880 O O . THR B 1 202 ? 15.148 12.016 23 1 82.38 202 THR B O 1
ATOM 3883 N N . VAL B 1 203 ? 15.047 14.047 23.922 1 80.56 203 VAL B N 1
ATOM 3884 C CA . VAL B 1 203 ? 15.883 13.688 25.062 1 80.56 203 VAL B CA 1
ATOM 3885 C C . VAL B 1 203 ? 15.242 14.188 26.344 1 80.56 203 VAL B C 1
ATOM 3887 O O . VAL B 1 203 ? 14.578 15.219 26.359 1 80.56 203 VAL B O 1
ATOM 3890 N N . GLU B 1 204 ? 15.336 13.352 27.438 1 81 204 GLU B N 1
ATOM 3891 C CA . GLU B 1 204 ? 14.883 13.75 28.766 1 81 204 GLU B CA 1
ATOM 3892 C C . GLU B 1 204 ? 16.062 13.875 29.734 1 81 204 GLU B C 1
ATOM 3894 O O . GLU B 1 204 ? 16.984 13.07 29.703 1 81 204 GLU B O 1
ATOM 3899 N N . GLN B 1 205 ? 16.062 14.898 30.516 1 77.62 205 GLN B N 1
ATOM 3900 C CA . GLN B 1 205 ? 17.078 15.102 31.547 1 77.62 205 GLN B CA 1
ATOM 3901 C C . GLN B 1 205 ? 16.734 14.352 32.812 1 77.62 205 GLN B C 1
ATOM 3903 O O . GLN B 1 205 ? 15.633 14.523 33.375 1 77.62 205 GLN B O 1
ATOM 3908 N N . ILE B 1 206 ? 17.547 13.367 33.156 1 75.19 206 ILE B N 1
ATOM 3909 C CA . ILE B 1 206 ? 17.328 12.594 34.375 1 75.19 206 ILE B CA 1
ATOM 3910 C C . ILE B 1 206 ? 18.359 12.984 35.438 1 75.19 206 ILE B C 1
ATOM 3912 O O . ILE B 1 206 ? 19.562 12.977 35.156 1 75.19 206 ILE B O 1
ATOM 3916 N N . LYS B 1 207 ? 17.828 13.422 36.562 1 77.44 207 LYS B N 1
ATOM 3917 C CA . LYS B 1 207 ? 18.688 13.734 37.719 1 77.44 207 LYS B CA 1
ATOM 3918 C C . LYS B 1 207 ? 19.031 12.469 38.5 1 77.44 207 LYS B C 1
ATOM 3920 O O . LYS B 1 207 ? 18.141 11.727 38.906 1 77.44 207 LYS B O 1
ATOM 3925 N N . LYS B 1 208 ? 20.234 12.07 38.406 1 75.38 208 LYS B N 1
ATOM 3926 C CA . LYS B 1 208 ? 20.688 10.906 39.156 1 75.38 208 LYS B CA 1
ATOM 3927 C C . LYS B 1 208 ? 21.531 11.328 40.344 1 75.38 208 LYS B C 1
ATOM 3929 O O . LYS B 1 208 ? 22.422 12.172 40.219 1 75.38 208 LYS B O 1
ATOM 3934 N N . ARG B 1 209 ? 21.188 10.836 41.531 1 77.69 209 ARG B N 1
ATOM 3935 C CA . ARG B 1 209 ? 21.953 11.102 42.75 1 77.69 209 ARG B CA 1
ATOM 3936 C C . ARG B 1 209 ? 23.328 10.445 42.656 1 77.69 209 ARG B C 1
ATOM 3938 O O . ARG B 1 209 ? 23.453 9.273 42.281 1 77.69 209 ARG B O 1
ATOM 3945 N N . VAL B 1 210 ? 24.297 11.391 42.781 1 74.19 210 VAL B N 1
ATOM 3946 C CA . VAL B 1 210 ? 25.641 10.859 42.812 1 74.19 210 VAL B CA 1
ATOM 3947 C C . VAL B 1 210 ? 25.906 10.188 44.156 1 74.19 210 VAL B C 1
ATOM 3949 O O . VAL B 1 210 ? 25.672 10.781 45.219 1 74.19 210 VAL B O 1
ATOM 3952 N N . LYS B 1 211 ? 26.125 8.867 44.031 1 65.88 211 LYS B N 1
ATOM 3953 C CA . LYS B 1 211 ? 26.5 8.18 45.25 1 65.88 211 LYS B CA 1
ATOM 3954 C C . LYS B 1 211 ? 27.812 8.727 45.812 1 65.88 211 LYS B C 1
ATOM 3956 O O . LYS B 1 211 ? 28.812 8.805 45.094 1 65.88 211 LYS B O 1
ATOM 3961 N N . GLU B 1 212 ? 27.719 9.445 46.688 1 57.69 212 GLU B N 1
ATOM 3962 C CA . GLU B 1 212 ? 28.969 9.852 47.312 1 57.69 212 GLU B CA 1
ATOM 3963 C C . GLU B 1 212 ? 29.734 8.641 47.844 1 57.69 212 GLU B C 1
ATOM 3965 O O . GLU B 1 212 ? 29.125 7.641 48.25 1 57.69 212 GLU B O 1
ATOM 3970 N N . ALA B 1 213 ? 30.969 8.547 47.562 1 53.91 213 ALA B N 1
ATOM 3971 C CA . ALA B 1 213 ? 31.828 7.559 48.188 1 53.91 213 ALA B CA 1
ATOM 3972 C C . ALA B 1 213 ? 31.531 7.426 49.688 1 53.91 213 ALA B C 1
ATOM 3974 O O . ALA B 1 213 ? 31.078 8.383 50.312 1 53.91 213 ALA B O 1
ATOM 3975 N N . LYS B 1 214 ? 31.656 6.312 50.156 1 56.66 214 LYS B N 1
ATOM 3976 C CA . LYS B 1 214 ? 31.422 5.871 51.531 1 56.66 214 LYS B CA 1
ATOM 3977 C C . LYS B 1 214 ? 31.797 6.961 52.531 1 56.66 214 LYS B C 1
ATOM 3979 O O . LYS B 1 214 ? 31.281 6.98 53.656 1 56.66 214 LYS B O 1
ATOM 3984 N N . GLY B 1 215 ? 32.938 7.555 52.312 1 50.97 215 GLY B N 1
ATOM 3985 C CA . GLY B 1 215 ? 33.594 8.242 53.438 1 50.97 215 GLY B CA 1
ATOM 3986 C C . GLY B 1 215 ? 33.094 9.664 53.625 1 50.97 215 GLY B C 1
ATOM 3987 O O . GLY B 1 215 ? 33.562 10.383 54.5 1 50.97 215 GLY B O 1
ATOM 3988 N N . ALA B 1 216 ? 32.531 10.344 52.688 1 52.97 216 ALA B N 1
ATOM 3989 C CA . ALA B 1 216 ? 32.281 11.75 53 1 52.97 216 ALA B CA 1
ATOM 3990 C C . ALA B 1 216 ? 30.984 11.93 53.781 1 52.97 216 ALA B C 1
ATOM 3992 O O . ALA B 1 216 ? 29.906 12.016 53.188 1 52.97 216 ALA B O 1
ATOM 3993 N N . LYS B 1 217 ? 30.984 11.695 54.875 1 49.03 217 LYS B N 1
ATOM 3994 C CA . LYS B 1 217 ? 30.062 11.992 55.938 1 49.03 217 LYS B CA 1
ATOM 3995 C C . LYS B 1 217 ? 29.688 13.469 55.969 1 49.03 217 LYS B C 1
ATOM 3997 O O . LYS B 1 217 ? 30.562 14.328 56.125 1 49.03 217 LYS B O 1
ATOM 4002 N N . GLY B 1 218 ? 28.453 13.836 55.344 1 55.5 218 GLY B N 1
ATOM 4003 C CA . GLY B 1 218 ? 27.844 15.141 55.469 1 55.5 218 GLY B CA 1
ATOM 4004 C C . GLY B 1 218 ? 27.656 15.852 54.156 1 55.5 218 GLY B C 1
ATOM 4005 O O . GLY B 1 218 ? 27.25 17.016 54.125 1 55.5 218 GLY B O 1
ATOM 4006 N N . ALA B 1 219 ? 28.188 15.375 53.062 1 57.72 219 ALA B N 1
ATOM 4007 C CA . ALA B 1 219 ? 28.109 16.172 51.844 1 57.72 219 ALA B CA 1
ATOM 4008 C C . ALA B 1 219 ? 26.734 16.047 51.188 1 57.72 219 ALA B C 1
ATOM 4010 O O . ALA B 1 219 ? 26.094 15.008 51.312 1 57.72 219 ALA B O 1
ATOM 4011 N N . LYS B 1 220 ? 26.078 17.141 50.969 1 66.31 220 LYS B N 1
ATOM 4012 C CA . LYS B 1 220 ? 24.812 17.25 50.25 1 66.31 220 LYS B CA 1
ATOM 4013 C C . LYS B 1 220 ? 24.812 16.391 48.969 1 66.31 220 LYS B C 1
ATOM 4015 O O . LYS B 1 220 ? 25.828 16.344 48.25 1 66.31 220 LYS B O 1
ATOM 4020 N N . PRO B 1 221 ? 23.812 15.547 48.906 1 71.88 221 PRO B N 1
ATOM 4021 C CA . PRO B 1 221 ? 23.766 14.703 47.719 1 71.88 221 PRO B CA 1
ATOM 4022 C C . PRO B 1 221 ? 23.906 15.516 46.406 1 71.88 221 PRO B C 1
ATOM 4024 O O . PRO B 1 221 ? 23.266 16.562 46.281 1 71.88 221 PRO B O 1
ATOM 4027 N N . THR B 1 222 ? 24.938 15.266 45.688 1 75.12 222 THR B N 1
ATOM 4028 C CA . THR B 1 222 ? 25.125 15.891 44.406 1 75.12 222 THR B CA 1
ATOM 4029 C C . THR B 1 222 ? 24.406 15.094 43.312 1 75.12 222 THR B C 1
ATOM 4031 O O . THR B 1 222 ? 24.328 13.867 43.375 1 75.12 222 THR B O 1
ATOM 4034 N N . PHE B 1 223 ? 23.594 15.859 42.438 1 76.75 223 PHE B N 1
ATOM 4035 C CA . PHE B 1 223 ? 22.844 15.227 41.375 1 76.75 223 PHE B CA 1
ATOM 4036 C C . PHE B 1 223 ? 23.531 15.477 40.031 1 76.75 223 PHE B C 1
ATOM 4038 O O . PHE B 1 223 ? 24.094 16.547 39.781 1 76.75 223 PHE B O 1
ATOM 4045 N N . THR B 1 224 ? 23.828 14.328 39.375 1 77.81 224 THR B N 1
ATOM 4046 C CA . THR B 1 224 ? 24.281 14.477 37.969 1 77.81 224 THR B CA 1
ATOM 4047 C C . THR B 1 224 ? 23.094 14.383 37.031 1 77.81 224 THR B C 1
ATOM 4049 O O . THR B 1 224 ? 22.141 13.641 37.281 1 77.81 224 THR B O 1
ATOM 4052 N N . THR B 1 225 ? 23.047 15.352 36.031 1 74.75 225 THR B N 1
ATOM 4053 C CA . THR B 1 225 ? 22 15.336 35.031 1 74.75 225 THR B CA 1
ATOM 4054 C C . THR B 1 225 ? 22.453 14.57 33.781 1 74.75 225 THR B C 1
ATOM 4056 O O . THR B 1 225 ? 23.531 14.852 33.25 1 74.75 225 THR B O 1
ATOM 4059 N N . GLU B 1 226 ? 21.797 13.359 33.594 1 74.62 226 GLU B N 1
ATOM 4060 C CA . GLU B 1 226 ? 22.125 12.625 32.375 1 74.62 226 GLU B CA 1
ATOM 4061 C C . GLU B 1 226 ? 20.984 12.703 31.359 1 74.62 226 GLU B C 1
ATOM 4063 O O . GLU B 1 226 ? 19.812 12.695 31.734 1 74.62 226 GLU B O 1
ATOM 4068 N N . SER B 1 227 ? 21.359 12.891 30.062 1 77.62 227 SER B N 1
ATOM 4069 C CA . SER B 1 227 ? 20.391 12.914 28.984 1 77.62 227 SER B CA 1
ATOM 4070 C C . SER B 1 227 ? 20.156 11.516 28.422 1 77.62 227 SER B C 1
ATOM 4072 O O . SER B 1 227 ? 21.109 10.781 28.156 1 77.62 227 SER B O 1
ATOM 4074 N N . GLN B 1 228 ? 18.859 11.125 28.438 1 82.94 228 GLN B N 1
ATOM 4075 C CA . GLN B 1 228 ? 18.531 9.836 27.844 1 82.94 228 GLN B CA 1
ATOM 4076 C C . GLN B 1 228 ? 17.5 9.984 26.75 1 82.94 228 GLN B C 1
ATOM 4078 O O . GLN B 1 228 ? 16.562 10.789 26.859 1 82.94 228 GLN B O 1
ATOM 4083 N N . PRO B 1 229 ? 17.703 9.156 25.75 1 85.25 229 PRO B N 1
ATOM 4084 C CA . PRO B 1 229 ? 16.688 9.18 24.688 1 85.25 229 PRO B CA 1
ATOM 4085 C C . PRO B 1 229 ? 15.281 8.867 25.219 1 85.25 229 PRO B C 1
ATOM 4087 O O . PRO B 1 229 ? 15.133 8.07 26.141 1 85.25 229 PRO B O 1
ATOM 4090 N N . CYS B 1 230 ? 14.227 9.562 24.641 1 87.44 230 CYS B N 1
ATOM 4091 C CA . CYS B 1 230 ? 12.852 9.305 25.031 1 87.44 230 CYS B CA 1
ATOM 4092 C C . CYS B 1 230 ? 11.93 9.297 23.812 1 87.44 230 CYS B C 1
ATOM 4094 O O . CYS B 1 230 ? 12.367 9.562 22.703 1 87.44 230 CYS B O 1
ATOM 4096 N N . GLU B 1 231 ? 10.766 8.922 24.078 1 89.06 231 GLU B N 1
ATOM 4097 C CA . GLU B 1 231 ? 9.766 8.898 23.016 1 89.06 231 GLU B CA 1
ATOM 4098 C C . GLU B 1 231 ? 9.469 10.305 22.516 1 89.06 231 GLU B C 1
ATOM 4100 O O . GLU B 1 231 ? 9.273 11.227 23.312 1 89.06 231 GLU B O 1
ATOM 4105 N N . SER B 1 232 ? 9.508 10.5 21.203 1 92.38 232 SER B N 1
ATOM 4106 C CA . SER B 1 232 ? 9.258 11.773 20.547 1 92.38 232 SER B CA 1
ATOM 4107 C C . SER B 1 232 ? 8.914 11.57 19.062 1 92.38 232 SER B C 1
ATOM 4109 O O . SER B 1 232 ? 9.531 10.742 18.391 1 92.38 232 SER B O 1
ATOM 4111 N N . PHE B 1 233 ? 7.973 12.328 18.609 1 93.94 233 PHE B N 1
ATOM 4112 C CA . PHE B 1 233 ? 7.652 12.336 17.188 1 93.94 233 PHE B CA 1
ATOM 4113 C C . PHE B 1 233 ? 8.891 12.648 16.359 1 93.94 233 PHE B C 1
ATOM 4115 O O . PHE B 1 233 ? 9.062 12.109 15.266 1 93.94 233 PHE B O 1
ATOM 4122 N N . PHE B 1 234 ? 9.758 13.453 16.844 1 93.19 234 PHE B N 1
ATOM 4123 C CA . PHE B 1 234 ? 10.883 13.961 16.062 1 93.19 234 PHE B CA 1
ATOM 4124 C C . PHE B 1 234 ? 11.922 12.867 15.844 1 93.19 234 PHE B C 1
ATOM 4126 O O . PHE B 1 234 ? 12.82 13.016 15.016 1 93.19 234 PHE B O 1
ATOM 4133 N N . ASN B 1 235 ? 11.781 11.75 16.562 1 89.31 235 ASN B N 1
ATOM 4134 C CA . ASN B 1 235 ? 12.617 10.602 16.234 1 89.31 235 ASN B CA 1
ATOM 4135 C C . ASN B 1 235 ? 12.352 10.094 14.82 1 89.31 235 ASN B C 1
ATOM 4137 O O . ASN B 1 235 ? 13.164 9.352 14.258 1 89.31 235 ASN B O 1
ATOM 4141 N N . PHE B 1 236 ? 11.258 10.453 14.297 1 92.25 236 PHE B N 1
ATOM 4142 C CA . PHE B 1 236 ? 10.883 10.133 12.93 1 92.25 236 PHE B CA 1
ATOM 4143 C C . PHE B 1 236 ? 11.961 10.586 11.945 1 92.25 236 PHE B C 1
ATOM 4145 O O . PHE B 1 236 ? 12.172 9.945 10.914 1 92.25 236 PHE B O 1
ATOM 4152 N N . PHE B 1 237 ? 12.656 11.68 12.258 1 91.81 237 PHE B N 1
ATOM 4153 C CA . PHE B 1 237 ? 13.641 12.266 11.352 1 91.81 237 PHE B CA 1
ATOM 4154 C C . PHE B 1 237 ? 15.023 11.68 11.609 1 91.81 237 PHE B C 1
ATOM 4156 O O . PHE B 1 237 ? 16 12.109 11 1 91.81 237 PHE B O 1
ATOM 4163 N N . ASP B 1 238 ? 15.078 10.828 12.523 1 86.69 238 ASP B N 1
ATOM 4164 C CA . ASP B 1 238 ? 16.328 10.125 12.828 1 86.69 238 ASP B CA 1
ATOM 4165 C C . ASP B 1 238 ? 16.094 8.617 12.875 1 86.69 238 ASP B C 1
ATOM 4167 O O . ASP B 1 238 ? 16.203 8 13.938 1 86.69 238 ASP B O 1
ATOM 4171 N N . PRO B 1 239 ? 15.875 7.965 11.727 1 86.62 239 PRO B N 1
ATOM 4172 C CA . PRO B 1 239 ? 15.602 6.527 11.719 1 86.62 239 PRO B CA 1
ATOM 4173 C C . PRO B 1 239 ? 16.812 5.695 12.117 1 86.62 239 PRO B C 1
ATOM 4175 O O . PRO B 1 239 ? 17.953 6.137 11.945 1 86.62 239 PRO B O 1
ATOM 4178 N N . PRO B 1 240 ? 16.438 4.609 12.656 1 80.94 240 PRO B N 1
ATOM 4179 C CA . PRO B 1 240 ? 17.562 3.756 13.031 1 80.94 240 PRO B CA 1
ATOM 4180 C C . PRO B 1 240 ? 18.375 3.283 11.828 1 80.94 240 PRO B C 1
ATOM 4182 O O . PRO B 1 240 ? 17.828 3.145 10.727 1 80.94 240 PRO B O 1
ATOM 4185 N N . ALA B 1 241 ? 19.562 3.082 12.125 1 75 241 ALA B N 1
ATOM 4186 C CA . ALA B 1 241 ? 20.453 2.607 11.07 1 75 241 ALA B CA 1
ATOM 4187 C C . ALA B 1 241 ? 20.281 1.11 10.836 1 75 241 ALA B C 1
ATOM 4189 O O . ALA B 1 241 ? 20.094 0.344 11.781 1 75 241 ALA B O 1
ATOM 4190 N N . ILE B 1 242 ? 20.109 0.752 9.547 1 74.19 242 ILE B N 1
ATOM 4191 C CA . ILE B 1 242 ? 20.125 -0.665 9.195 1 74.19 242 ILE B CA 1
ATOM 4192 C C . ILE B 1 242 ? 21.547 -1.182 9.141 1 74.19 242 ILE B C 1
ATOM 4194 O O . ILE B 1 242 ? 22.375 -0.689 8.359 1 74.19 242 ILE B O 1
ATOM 4198 N N . PRO B 1 243 ? 21.75 -2.076 10.008 1 74.12 243 PRO B N 1
ATOM 4199 C CA . PRO B 1 243 ? 23.109 -2.594 9.992 1 74.12 243 PRO B CA 1
ATOM 4200 C C . PRO B 1 243 ? 23.484 -3.242 8.664 1 74.12 243 PRO B C 1
ATOM 4202 O O . PRO B 1 243 ? 22.625 -3.773 7.969 1 74.12 243 PRO B O 1
ATOM 4205 N N . ASP B 1 244 ? 24.719 -3.096 8.242 1 66 244 ASP B N 1
ATOM 4206 C CA . ASP B 1 244 ? 25.234 -3.666 7 1 66 244 ASP B CA 1
ATOM 4207 C C . ASP B 1 244 ? 25.172 -5.191 7.031 1 66 244 ASP B C 1
ATOM 4209 O O . ASP B 1 244 ? 24.969 -5.836 6 1 66 244 ASP B O 1
ATOM 4213 N N . SER B 1 245 ? 25.469 -5.801 8.227 1 66.06 245 SER B N 1
ATOM 4214 C CA . SER B 1 245 ? 25.438 -7.25 8.391 1 66.06 245 SER B CA 1
ATOM 4215 C C . SER B 1 245 ? 24.375 -7.672 9.383 1 66.06 245 SER B C 1
ATOM 4217 O O . SER B 1 245 ? 24.656 -7.879 10.562 1 66.06 245 SER B O 1
ATOM 4219 N N . PRO B 1 246 ? 23.141 -7.758 8.945 1 62.59 246 PRO B N 1
ATOM 4220 C CA . PRO B 1 246 ? 22.031 -8.07 9.844 1 62.59 246 PRO B CA 1
ATOM 4221 C C . PRO B 1 246 ? 22.172 -9.453 10.484 1 62.59 246 PRO B C 1
ATOM 4223 O O . PRO B 1 246 ? 21.625 -9.695 11.562 1 62.59 246 PRO B O 1
ATOM 4226 N N . ASP B 1 247 ? 22.953 -10.273 9.828 1 63.78 247 ASP B N 1
ATOM 4227 C CA . ASP B 1 247 ? 23.125 -11.625 10.359 1 63.78 247 ASP B CA 1
ATOM 4228 C C . ASP B 1 247 ? 23.828 -11.594 11.711 1 63.78 247 ASP B C 1
ATOM 4230 O O . ASP B 1 247 ? 23.734 -12.547 12.484 1 63.78 247 ASP B O 1
ATOM 4234 N N . ALA B 1 248 ? 24.484 -10.484 11.945 1 66.25 248 ALA B N 1
ATOM 4235 C CA . ALA B 1 248 ? 25.25 -10.406 13.188 1 66.25 248 ALA B CA 1
ATOM 4236 C C . ALA B 1 248 ? 24.375 -9.969 14.352 1 66.25 248 ALA B C 1
ATOM 4238 O O . ALA B 1 248 ? 24.766 -10.07 15.516 1 66.25 248 ALA B O 1
ATOM 4239 N N . MET B 1 249 ? 23.203 -9.602 14.055 1 71.56 249 MET B N 1
ATOM 4240 C CA . MET B 1 249 ? 22.312 -9.102 15.094 1 71.56 249 MET B CA 1
ATOM 4241 C C . MET B 1 249 ? 21.469 -10.234 15.664 1 71.56 249 MET B C 1
ATOM 4243 O O . MET B 1 249 ? 21.109 -11.18 14.953 1 71.56 249 MET B O 1
ATOM 4247 N N . ALA B 1 250 ? 21.297 -10.18 16.938 1 78.31 250 ALA B N 1
ATOM 4248 C CA . ALA B 1 250 ? 20.406 -11.148 17.578 1 78.31 250 ALA B CA 1
ATOM 4249 C C . ALA B 1 250 ? 19.016 -11.102 16.953 1 78.31 250 ALA B C 1
ATOM 4251 O O . ALA B 1 250 ? 18.562 -10.047 16.5 1 78.31 250 ALA B O 1
ATOM 4252 N N . ASP B 1 251 ? 18.469 -12.211 16.906 1 78.44 251 ASP B N 1
ATOM 4253 C CA . ASP B 1 251 ? 17.172 -12.359 16.281 1 78.44 251 ASP B CA 1
ATOM 4254 C C . ASP B 1 251 ? 16.156 -11.375 16.875 1 78.44 251 ASP B C 1
ATOM 4256 O O . ASP B 1 251 ? 15.352 -10.789 16.156 1 78.44 251 ASP B O 1
ATOM 4260 N N . ASP B 1 252 ? 16.266 -11.211 18.094 1 80.12 252 ASP B N 1
ATOM 4261 C CA . ASP B 1 252 ? 15.312 -10.328 18.766 1 80.12 252 ASP B CA 1
ATOM 4262 C C . ASP B 1 252 ? 15.555 -8.875 18.375 1 80.12 252 ASP B C 1
ATOM 4264 O O . ASP B 1 252 ? 14.609 -8.094 18.234 1 80.12 252 ASP B O 1
ATOM 4268 N N . GLU B 1 253 ? 16.828 -8.547 18.25 1 81.06 253 GLU B N 1
ATOM 4269 C CA . GLU B 1 253 ? 17.188 -7.184 17.859 1 81.06 253 GLU B CA 1
ATOM 4270 C C . GLU B 1 253 ? 16.75 -6.887 16.422 1 81.06 253 GLU B C 1
ATOM 4272 O O . GLU B 1 253 ? 16.281 -5.781 16.125 1 81.06 253 GLU B O 1
ATOM 4277 N N . MET B 1 254 ? 16.875 -7.922 15.719 1 81.75 254 MET B N 1
ATOM 4278 C CA . MET B 1 254 ? 16.469 -7.777 14.32 1 81.75 254 MET B CA 1
ATOM 4279 C C . MET B 1 254 ? 14.953 -7.613 14.203 1 81.75 254 MET B C 1
ATOM 4281 O O . MET B 1 254 ? 14.477 -6.785 13.43 1 81.75 254 MET B O 1
ATOM 4285 N N . ASP B 1 255 ? 14.328 -8.344 14.961 1 82.5 255 ASP B N 1
ATOM 4286 C CA . ASP B 1 255 ? 12.875 -8.258 14.953 1 82.5 255 ASP B CA 1
ATOM 4287 C C . ASP B 1 255 ? 12.406 -6.879 15.406 1 82.5 255 ASP B C 1
ATOM 4289 O O . ASP B 1 255 ? 11.477 -6.309 14.82 1 82.5 255 ASP B O 1
ATOM 4293 N N . SER B 1 256 ? 13.055 -6.449 16.375 1 83.38 256 SER B N 1
ATOM 4294 C CA . SER B 1 256 ? 12.703 -5.129 16.891 1 83.38 256 SER B CA 1
ATOM 4295 C C . SER B 1 256 ? 13 -4.039 15.859 1 83.38 256 SER B C 1
ATOM 4297 O O . SER B 1 256 ? 12.188 -3.129 15.664 1 83.38 256 SER B O 1
ATOM 4299 N N . LEU B 1 257 ? 14.062 -4.137 15.25 1 85.06 257 LEU B N 1
ATOM 4300 C CA . LEU B 1 257 ? 14.453 -3.168 14.227 1 85.06 257 LEU B CA 1
ATOM 4301 C C . LEU B 1 257 ? 13.469 -3.189 13.062 1 85.06 257 LEU B C 1
ATOM 4303 O O . LEU B 1 257 ? 13.039 -2.135 12.586 1 85.06 257 LEU B O 1
ATOM 4307 N N . GLN B 1 258 ? 13.117 -4.332 12.719 1 82.38 258 GLN B N 1
ATOM 4308 C CA . GLN B 1 258 ? 12.156 -4.477 11.625 1 82.38 258 GLN B CA 1
ATOM 4309 C C . GLN B 1 258 ? 10.82 -3.838 11.977 1 82.38 258 GLN B C 1
ATOM 4311 O O . GLN B 1 258 ? 10.203 -3.176 11.141 1 82.38 258 GLN B O 1
ATOM 4316 N N . GLU B 1 259 ? 10.453 -4.07 13.117 1 83.62 259 GLU B N 1
ATOM 4317 C CA . GLU B 1 259 ? 9.195 -3.475 13.57 1 83.62 259 GLU B CA 1
ATOM 4318 C C . GLU B 1 259 ? 9.281 -1.951 13.57 1 83.62 259 GLU B C 1
ATOM 4320 O O . GLU B 1 259 ? 8.344 -1.272 13.141 1 83.62 259 GLU B O 1
ATOM 4325 N N . GLU B 1 260 ? 10.352 -1.449 14.047 1 84.31 260 GLU B N 1
ATOM 4326 C CA . GLU B 1 260 ? 10.547 -0.005 14.109 1 84.31 260 GLU B CA 1
ATOM 4327 C C . GLU B 1 260 ? 10.562 0.609 12.711 1 84.31 260 GLU B C 1
ATOM 4329 O O . GLU B 1 260 ? 9.93 1.64 12.469 1 84.31 260 GLU B O 1
ATOM 4334 N N . LEU B 1 261 ? 11.219 -0.057 11.859 1 85.75 261 LEU B N 1
ATOM 4335 C CA . LEU B 1 261 ? 11.328 0.447 10.492 1 85.75 261 LEU B CA 1
ATOM 4336 C C . LEU B 1 261 ? 9.984 0.356 9.773 1 85.75 261 LEU B C 1
ATOM 4338 O O . LEU B 1 261 ? 9.633 1.239 8.984 1 85.75 261 LEU B O 1
ATOM 4342 N N . SER B 1 262 ? 9.289 -0.664 10.062 1 85.06 262 SER B N 1
ATOM 4343 C CA . SER B 1 262 ? 7.953 -0.818 9.484 1 85.06 262 SER B CA 1
ATOM 4344 C C . SER B 1 262 ? 7.016 0.287 9.953 1 85.06 262 SER B C 1
ATOM 4346 O O . SER B 1 262 ? 6.301 0.887 9.148 1 85.06 262 SER B O 1
ATOM 4348 N N . THR B 1 263 ? 7.047 0.513 11.203 1 85.88 263 THR B N 1
ATOM 4349 C CA . THR B 1 263 ? 6.223 1.575 11.766 1 85.88 263 THR B CA 1
ATOM 4350 C C . THR B 1 263 ? 6.617 2.932 11.188 1 85.88 263 THR B C 1
ATOM 4352 O O . THR B 1 263 ? 5.754 3.736 10.836 1 85.88 263 THR B O 1
ATOM 4355 N N . ASP B 1 264 ? 7.871 3.145 11.102 1 89.94 264 ASP B N 1
ATOM 4356 C CA . ASP B 1 264 ? 8.406 4.371 10.516 1 89.94 264 ASP B CA 1
ATOM 4357 C C . ASP B 1 264 ? 7.852 4.594 9.109 1 89.94 264 ASP B C 1
ATOM 4359 O O . ASP B 1 264 ? 7.309 5.66 8.812 1 89.94 264 ASP B O 1
ATOM 4363 N N . TYR B 1 265 ? 7.93 3.564 8.375 1 88.56 265 TYR B N 1
ATOM 4364 C CA . TYR B 1 265 ? 7.465 3.66 7 1 88.56 265 TYR B CA 1
ATOM 4365 C C . TYR B 1 265 ? 5.953 3.855 6.945 1 88.56 265 TYR B C 1
ATOM 4367 O O . TYR B 1 265 ? 5.449 4.617 6.117 1 88.56 265 TYR B O 1
ATOM 4375 N N . GLU B 1 266 ? 5.277 3.244 7.742 1 86.88 266 GLU B N 1
ATOM 4376 C CA . GLU B 1 266 ? 3.826 3.387 7.789 1 86.88 266 GLU B CA 1
ATOM 4377 C C . GLU B 1 266 ? 3.424 4.824 8.109 1 86.88 266 GLU B C 1
ATOM 4379 O O . GLU B 1 266 ? 2.479 5.355 7.52 1 86.88 266 GLU B O 1
ATOM 4384 N N . ILE B 1 267 ? 4.098 5.43 8.984 1 91.44 267 ILE B N 1
ATOM 4385 C CA . ILE B 1 267 ? 3.855 6.828 9.312 1 91.44 267 ILE B CA 1
ATOM 4386 C C . ILE B 1 267 ? 4.137 7.703 8.094 1 91.44 267 ILE B C 1
ATOM 4388 O O . ILE B 1 267 ? 3.318 8.555 7.73 1 91.44 267 ILE B O 1
ATOM 4392 N N . GLY B 1 268 ? 5.27 7.438 7.469 1 92.38 268 GLY B N 1
ATOM 4393 C CA . GLY B 1 268 ? 5.613 8.188 6.27 1 92.38 268 GLY B CA 1
ATOM 4394 C C . GLY B 1 268 ? 4.566 8.078 5.176 1 92.38 268 GLY B C 1
ATOM 4395 O O . GLY B 1 268 ? 4.164 9.086 4.594 1 92.38 268 GLY B O 1
ATOM 4396 N N . VAL B 1 269 ? 4.109 6.891 4.98 1 89.25 269 VAL B N 1
ATOM 4397 C CA . VAL B 1 269 ? 3.111 6.641 3.947 1 89.25 269 VAL B CA 1
ATOM 4398 C C . VAL B 1 269 ? 1.789 7.301 4.332 1 89.25 269 VAL B C 1
ATOM 4400 O O . VAL B 1 269 ? 1.094 7.855 3.482 1 89.25 269 VAL B O 1
ATOM 4403 N N . THR B 1 270 ? 1.438 7.25 5.574 1 91.81 270 THR B N 1
ATOM 4404 C CA . THR B 1 270 ? 0.214 7.879 6.059 1 91.81 270 THR B CA 1
ATOM 4405 C C . THR B 1 270 ? 0.251 9.383 5.832 1 91.81 270 THR B C 1
ATOM 4407 O O . THR B 1 270 ? -0.737 9.977 5.395 1 91.81 270 THR B O 1
ATOM 4410 N N . ILE B 1 271 ? 1.353 9.977 6.094 1 94.62 271 ILE B N 1
ATOM 4411 C CA . ILE B 1 271 ? 1.497 11.406 5.875 1 94.62 271 ILE B CA 1
ATOM 4412 C C . ILE B 1 271 ? 1.369 11.719 4.387 1 94.62 271 ILE B C 1
ATOM 4414 O O . ILE B 1 271 ? 0.619 12.617 3.994 1 94.62 271 ILE B O 1
ATOM 4418 N N . LYS B 1 272 ? 1.996 10.906 3.594 1 92.88 272 LYS B N 1
ATOM 4419 C CA . LYS B 1 272 ? 2.025 11.109 2.148 1 92.88 272 LYS B CA 1
ATOM 4420 C C . LYS B 1 272 ? 0.636 10.93 1.541 1 92.88 272 LYS B C 1
ATOM 4422 O O . LYS B 1 272 ? 0.172 11.781 0.78 1 92.88 272 LYS B O 1
ATOM 4427 N N . ASP B 1 273 ? -0.013 9.938 1.954 1 89.56 273 ASP B N 1
ATOM 4428 C CA . ASP B 1 273 ? -1.184 9.508 1.192 1 89.56 273 ASP B CA 1
ATOM 4429 C C . ASP B 1 273 ? -2.475 9.984 1.856 1 89.56 273 ASP B C 1
ATOM 4431 O O . ASP B 1 273 ? -3.535 9.992 1.228 1 89.56 273 ASP B O 1
ATOM 4435 N N . SER B 1 274 ? -2.367 10.352 3.119 1 91.56 274 SER B N 1
ATOM 4436 C CA . SER B 1 274 ? -3.594 10.688 3.832 1 91.56 274 SER B CA 1
ATOM 4437 C C . SER B 1 274 ? -3.523 12.094 4.422 1 91.56 274 SER B C 1
ATOM 4439 O O . SER B 1 274 ? -4.336 12.961 4.082 1 91.56 274 SER B O 1
ATOM 4441 N N . VAL B 1 275 ? -2.564 12.359 5.164 1 95.44 275 VAL B N 1
ATOM 4442 C CA . VAL B 1 275 ? -2.525 13.609 5.918 1 95.44 275 VAL B CA 1
ATOM 4443 C C . VAL B 1 275 ? -2.402 14.789 4.961 1 95.44 275 VAL B C 1
ATOM 4445 O O . VAL B 1 275 ? -3.193 15.734 5.02 1 95.44 275 VAL B O 1
ATOM 4448 N N . ILE B 1 276 ? -1.474 14.742 4.062 1 96.19 276 ILE B N 1
ATOM 4449 C CA . ILE B 1 276 ? -1.211 15.859 3.168 1 96.19 276 ILE B CA 1
ATOM 4450 C C . ILE B 1 276 ? -2.402 16.078 2.236 1 96.19 276 ILE B C 1
ATOM 4452 O O . ILE B 1 276 ? -2.943 17.172 2.146 1 96.19 276 ILE B O 1
ATOM 4456 N N . PRO B 1 277 ? -2.898 15.039 1.685 1 94.38 277 PRO B N 1
ATOM 4457 C CA . PRO B 1 277 ? -3.992 15.266 0.735 1 94.38 277 PRO B CA 1
ATOM 4458 C C . PRO B 1 277 ? -5.301 15.648 1.422 1 94.38 277 PRO B C 1
ATOM 4460 O O . PRO B 1 277 ? -6.156 16.297 0.811 1 94.38 277 PRO B O 1
ATOM 4463 N N . ARG B 1 278 ? -5.469 15.312 2.713 1 94.56 278 ARG B N 1
ATOM 4464 C CA . ARG B 1 278 ? -6.742 15.531 3.393 1 94.56 278 ARG B CA 1
ATOM 4465 C C . ARG B 1 278 ? -6.547 16.328 4.68 1 94.56 278 ARG B C 1
ATOM 4467 O O . ARG B 1 278 ? -7.203 16.047 5.688 1 94.56 278 ARG B O 1
ATOM 4474 N N . ALA B 1 279 ? -5.723 17.188 4.613 1 96.38 279 ALA B N 1
ATOM 4475 C CA . ALA B 1 279 ? -5.305 17.906 5.816 1 96.38 279 ALA B CA 1
ATOM 4476 C C . ALA B 1 279 ? -6.488 18.594 6.48 1 96.38 279 ALA B C 1
ATOM 4478 O O . ALA B 1 279 ? -6.637 18.562 7.703 1 96.38 279 ALA B O 1
ATOM 4479 N N . VAL B 1 280 ? -7.352 19.281 5.738 1 96.5 280 VAL B N 1
ATOM 4480 C CA . VAL B 1 280 ? -8.461 20.031 6.316 1 96.5 280 VAL B CA 1
ATOM 4481 C C . VAL B 1 280 ? -9.43 19.078 7 1 96.5 280 VAL B C 1
ATOM 4483 O O . VAL B 1 280 ? -10.031 19.422 8.023 1 96.5 280 VAL B O 1
ATOM 4486 N N . GLU B 1 281 ? -9.547 17.922 6.453 1 93.75 281 GLU B N 1
ATOM 4487 C CA . GLU B 1 281 ? -10.414 16.922 7.074 1 93.75 281 GLU B CA 1
ATOM 4488 C C . GLU B 1 281 ? -9.828 16.438 8.398 1 93.75 281 GLU B C 1
ATOM 4490 O O . GLU B 1 281 ? -10.555 16.234 9.367 1 93.75 281 GLU B O 1
ATOM 4495 N N . TRP B 1 282 ? -8.57 16.234 8.391 1 94.81 282 TRP B N 1
ATOM 4496 C CA . TRP B 1 282 ? -7.914 15.82 9.625 1 94.81 282 TRP B CA 1
ATOM 4497 C C . TRP B 1 282 ? -7.957 16.922 10.672 1 94.81 282 TRP B C 1
ATOM 4499 O O . TRP B 1 282 ? -7.973 16.656 11.875 1 94.81 282 TRP B O 1
ATOM 4509 N N . PHE B 1 283 ? -8.008 18.156 10.219 1 96.06 283 PHE B N 1
ATOM 4510 C CA . PHE B 1 283 ? -8.07 19.297 11.125 1 96.06 283 PHE B CA 1
ATOM 4511 C C . PHE B 1 283 ? -9.461 19.406 11.742 1 96.06 283 PHE B C 1
ATOM 4513 O O . PHE B 1 283 ? -9.594 19.812 12.898 1 96.06 283 PHE B O 1
ATOM 4520 N N . THR B 1 284 ? -10.484 19.188 11.016 1 90.94 284 THR B N 1
ATOM 4521 C CA . THR B 1 284 ? -11.859 19.422 11.453 1 90.94 284 THR B CA 1
ATOM 4522 C C . THR B 1 284 ? -12.445 18.156 12.086 1 90.94 284 THR B C 1
ATOM 4524 O O . THR B 1 284 ? -13.227 18.234 13.031 1 90.94 284 THR B O 1
#

Sequence (568 aa):
MFAGKSLQKKAPEVEPEIVPEYPDDDDGDFDPMAGLTAGVQRRVLALKKVQTKADELAKQFAIDQAKLQAEYMLKFGPLWDERKAIVTGEANVDNFDVPDDGSKDEGKIPEFWLTALRNTDRIGAYITERDAEVLKYLEDIRIEVLTGEDRGFKLLFYFASNPYLRNKVLEKTYELEADVEVVPKRFLGCPLEWTNPSMDPTVEQIKKRVKEAKGAKGAKPTFTTESQPCESFFNFFDPPAIPDSPDAMADDEMDSLQEELSTDYEIGVTIKDSVIPRAVEWFTMFAGKSLQKKAPEVEPEIVPEYPDDDDGDFDPMAGLTAGVQRRVLALKKVQTKADELAKQFAIDQAKLQAEYMLKFGPLWDERKAIVTGEANVDNFDVPDDGSKDEGKIPEFWLTALRNTDRIGAYITERDAEVLKYLEDIRIEVLTGEDRGFKLLFYFASNPYLRNKVLEKTYELEADVEVVPKRFLGCPLEWTNPSMDPTVEQIKKRVKEAKGAKGAKPTFTTESQPCESFFNFFDPPAIPDSPDAMADDEMDSLQEELSTDYEIGVTIKDSVIPRAVEWFT

InterPro domains:
  IPR002164 Nucleosome assembly protein [PF00956] (42-284)
  IPR002164 Nucleosome assembly protein [PTHR11875] (36-284)
  IPR037231 NAP-like superfamily [SSF143113] (31-284)

Radius of gyration: 30.46 Å; Cα contacts (8 Å, |Δi|>4): 798; chains: 2; bounding box: 105×90×82 Å

Organism: Haematococcus lacustris (NCBI:txid44745)

Secondary structure (DSSP, 8-state):
---------------------SS---SS---TTTT--HHHHHHHHHHHHHHHHHHHHHHHHHHHHHHHHHHHHHHHHHHHHHHHHHHHT-S--TTS-----S----SS-TTHHHHHHHTSHHHHTT--HHHHHHHTTEEEEEEEEE-SSS-EEEEEEEE-S-SSB--SEEEEEEEEPSSS-SSEEEEE-----BSSGGG-TTEEEEEEEE---TT-TTPPPEEEEEEEE---GGGGGSPPPPPS-GGGS-HHHHHHHHHHHHHHHHHHHHIIIIITTTHHHHH-/---------------------SS---SS---TTTT--HHHHHHHHHHHHHHHHHHHHHHHHHHHHHHHHHHHHHHHHHHHHHHHHHHHT-S--TTS-----S----SS-TTHHHHHHHTSHHHHTT--HHHHHHHTTEEEEEEEEE-SSS-EEEEEEEE-S-SSB--SEEEEEEEPPSSS-SS-SEEE-----BSSGGG-TTEEEEEEEE---TT-TT---EEEEEEEE---GGGGGSPPPPPS-GGGS-HHHHHHHHHHHHHHHHHHHHIIIIITTTHHHHH-

pLDDT: mean 79.49, std 20.83, range [20.69, 98.31]

Foldseek 3Di:
DPPPPPPPPDDPDPQDQCPPCPVPPPVPPPDVCPPPDPVVVVVVVVVVVVVVVVQVVLLVVLLVVLVVVQVVLVVCVVVQVVVLCQQQLVDDDVPDDDDDPPDDDPSHNFLLLVLLQLLDPLRVVLADPLNSQQSRFFRHKGKHFDNPQFTWIKIWTAGDDDQFFPDRIWMWTFTCHRRDDPAGSDTAADDTHTNDPVSDPQKDWDWDFDPDPPPPDPDDTDTDTDIDGDRHSNCLRVQDDDDSCCVPDDPVVSVVSVVSRVSSVVSVVCCVPPCNVCSVVSSD/DPPPPPPPPPDPDPQDQCPPCPVPPPVPPPDVCPPPDPVVVVVVVVVVVVVVVVQVVLLVVLLVVLVVVQVVLVVCVVVQVVVLCQQQLVDDDVPDDDDDPPDDDPSHNFLLLVLLQLLDPLRVVLADPLNSQQSRFFRHKGKHFDNPQFTWIKIWTAGDDDQFFPDRIWMWTFTCHRGDDPAGSDTAADDTHTNDPVSDPQKDWDWDFDPDPPPPDPDDTDTDTDIDGDRHSNCLRVQDDDDSCCVPDDPVVSVVSVVSRVSSVVSVVCCVPPCNVCSVVSSD